Protein AF-0000000087550974 (afdb_homodimer)

Secondary structure (DSSP, 8-state):
-HHHHHTT--S-S--S--SSPPSS-HHHHHHHHHHHHHTT---HHHHHHHS-HHHHTT--HHHHHHHHHHTHHHHHHHHHHHHHHHHTT--EEEEEEEEEEEE-GGGTTT--TT-S-GGG--EEEEETTTTEEEEEEEEEEEEETTS-EEEEEEEETTS-THHHHHHHTTT--SEEEE--GGG--HHHHHHHHHHH-EEEE-PPPTTSTT--PPPHHHHHHHHHHHHHHHHHHHTS-TT-----SHHHHHHHHHHHHHHHHHHHHHHHHTTS-TT--SS---/-HHHHHTT--S-S--S--SSPPSS-HHHHHHHHHHHHHTT---HHHHHHHS-HHHHTT--HHHHHHHHHHTHHHHHHHHHHHHHHHHTT--EEEEEEEEEEEE-GGGGGG--TT-S-GGG--EEEEETTTTEEEEEEEEEEEEETTS-EEEEEEEETTS-THHHHHHHTTT--SEEEE--GGG--HHHHHHHHHHH-EEEE-PPPTTSTT--PPPHHHHHHHHHHHHHHHHHHHTS-TT-----SHHHHHHHHHHHHHHHHHHHHHHHHTTS-TT--SS---

Sequence (564 aa):
MLEVLQELELDSENFLFQIRKPRLTDFRIIVINLTSEYMSIDSEYQLFRILPAEIKSLIERSVYNRRKRKLFNHMERIRKVLAEKFNGSEKYFVVDSMPLEVCKLSRSSRSRICKETDYALPNRGYYASQKMHYYGYKLHVVCSAEGVFQSLDISSASVHDIHYLKDIKQQLENCTILGDKGYLSAEYQLDLFTSYNIKLEVPMRKNQKNYKNHPYIIRKSRKRIETLFSQLCDQFMIRRNYVKSFLGFKTRILSKIVTLTIIQTINRNANRNINNLKINITMLEVLQELELDSENFLFQIRKPRLTDFRIIVINLTSEYMSIDSEYQLFRILPAEIKSLIERSVYNRRKRKLFNHMERIRKVLAEKFNGSEKYFVVDSMPLEVCKLSRSSRSRICKETDYALPNRGYYASQKMHYYGYKLHVVCSAEGVFQSLDISSASVHDIHYLKDIKQQLENCTILGDKGYLSAEYQLDLFTSYNIKLEVPMRKNQKNYKNHPYIIRKSRKRIETLFSQLCDQFMIRRNYVKSFLGFKTRILSKIVTLTIIQTINRNANRNINNLKINIT

Radius of gyration: 26.21 Å; Cα contacts (8 Å, |Δi|>4): 838; chains: 2; bounding box: 56×76×66 Å

Solvent-accessible surface area (backbone atoms only — not comparable to full-atom values): 31761 Å² total; per-residue (Å²): 108,67,66,63,57,59,70,62,63,64,93,56,50,58,78,66,94,58,90,65,79,63,84,55,44,48,48,55,49,52,50,52,52,31,50,32,40,69,70,42,47,86,43,69,67,59,44,66,63,67,43,53,66,82,57,48,75,51,50,53,70,69,57,49,52,55,52,54,42,71,40,36,67,59,52,49,49,52,39,51,55,54,28,44,74,74,46,70,81,60,45,48,33,36,42,53,70,47,81,33,47,69,50,58,62,80,47,51,89,75,56,70,60,20,60,86,44,82,92,59,41,57,34,62,25,75,40,74,91,67,69,40,76,41,22,15,30,26,40,37,40,31,23,36,62,89,57,46,64,69,46,77,48,75,44,38,26,64,59,59,73,50,61,53,56,67,63,42,55,80,75,51,64,65,29,34,36,36,35,50,66,75,54,70,42,73,67,58,40,50,50,35,31,74,73,32,44,27,46,69,48,54,65,66,52,83,84,38,87,82,58,62,80,72,55,64,68,56,55,51,33,53,50,40,52,52,49,49,52,49,43,37,45,64,59,48,38,63,55,64,66,89,59,53,42,52,63,48,42,55,33,54,54,47,43,44,51,39,34,52,52,50,50,24,51,52,24,48,76,66,75,43,66,43,83,61,73,92,54,84,81,126,109,66,66,63,57,60,70,61,63,65,92,57,52,58,78,67,93,57,91,66,79,63,83,58,44,49,48,55,51,52,48,52,52,31,50,32,38,69,69,43,47,87,43,70,68,59,43,67,63,67,46,53,67,81,56,49,74,50,51,54,71,70,58,50,52,54,52,55,44,70,41,37,67,58,53,50,50,52,38,49,56,54,30,44,73,74,46,70,80,61,45,46,32,36,43,54,70,46,81,34,49,69,49,58,62,81,45,52,90,74,56,69,62,19,59,86,44,81,92,59,42,57,34,62,24,74,41,72,91,67,68,40,74,43,22,15,30,27,42,37,38,31,23,36,61,88,58,47,66,71,44,75,47,76,43,38,25,63,60,59,70,49,62,52,57,66,62,42,54,81,74,53,64,64,28,36,37,34,35,52,66,76,55,69,42,72,68,58,40,49,49,36,31,74,73,33,44,28,45,69,48,52,65,66,53,82,82,39,87,81,61,61,83,71,55,64,67,57,54,49,34,53,50,39,52,53,49,50,51,49,42,38,45,64,60,50,39,63,56,66,68,88,60,55,42,51,61,46,43,55,34,54,54,46,43,45,51,40,33,52,52,48,50,25,50,53,24,49,76,69,76,41,67,44,82,62,72,91,56,82,82,125

Foldseek 3Di:
DLVLVVVVVDVDQADDDDPDDALATLVNLLVLLLVCLLVLNQDLVVSLVVDDPVVNVRDPSVRSLVSLLVCLVVLVVLLQVLLCVVPVPFFEKEKDKDDAAADAPVCQVVALFAVPDPQAAAQWAADVVVGDIGIGKMKIFIATLLQATNDIDIHHRHDQNLVVLVVCLVRDANHEYEYEPSNDDPVSQVCSCVRGNYHYDYADDPPDPPHDDDDPSNVSSVVSNVLVVVCCCPSSVLNDDDHRHPSSNVSSNSSNSSSLSVQLVLCVVVVHSSNPSPDDSD/DLVLVVVVVDVDQADDDDPDDALATLVNLLVLLLVCLLVLNQDLVVSLVVDDPVVNVRDPSVVSLVSLLVCLVVLVVLLQVLLCVVPVPFFEKEKDKDDAAADAPVCQVVALFAVPDPQAAAQWAADVVVGDIGIGKMKIFIATLLQATNDIDIHHRHDQNLVVLVVCLVRDANHEYEYEPSNDDPVSQVCSCVSGNYHYDYADDPPDPPHDDDDPSNVSSVVSNVVVVVCCCPSSVLNDDDHRHPSSNVSSNSSNSSSLSVQLVLCVVVVHSSNPSPDPRD

Structure (mmCIF, N/CA/C/O backbone):
data_AF-0000000087550974-model_v1
#
loop_
_entity.id
_entity.type
_entity.pdbx_description
1 polymer 'IS982 family transposase'
#
loop_
_atom_site.group_PDB
_atom_site.id
_atom_site.type_symbol
_atom_site.label_atom_id
_atom_site.label_alt_id
_atom_site.label_comp_id
_atom_site.label_asym_id
_atom_site.label_entity_id
_atom_site.label_seq_id
_atom_site.pdbx_PDB_ins_code
_atom_site.Cartn_x
_atom_site.Cartn_y
_atom_site.Cartn_z
_atom_site.occupancy
_atom_site.B_iso_or_equiv
_atom_site.auth_seq_id
_atom_site.auth_comp_id
_atom_site.auth_asym_id
_atom_site.auth_atom_id
_atom_site.pdbx_PDB_model_num
ATOM 1 N N . MET A 1 1 ? 3.107 6.488 22.953 1 83.12 1 MET A N 1
ATOM 2 C CA . MET A 1 1 ? 1.925 7.113 22.375 1 83.12 1 MET A CA 1
ATOM 3 C C . MET A 1 1 ? 0.953 7.559 23.453 1 83.12 1 MET A C 1
ATOM 5 O O . MET A 1 1 ? 0.597 8.734 23.531 1 83.12 1 MET A O 1
ATOM 9 N N . LEU A 1 2 ? 0.663 6.68 24.328 1 81.25 2 LEU A N 1
ATOM 10 C CA . LEU A 1 2 ? -0.27 6.988 25.406 1 81.25 2 LEU A CA 1
ATOM 11 C C . LEU A 1 2 ? 0.269 8.109 26.281 1 81.25 2 LEU A C 1
ATOM 13 O O . LEU A 1 2 ? -0.474 9.016 26.656 1 81.25 2 LEU A O 1
ATOM 17 N N . GLU A 1 3 ? 1.552 8.078 26.531 1 84.19 3 GLU A N 1
ATOM 18 C CA . GLU A 1 3 ? 2.172 9.078 27.391 1 84.19 3 GLU A CA 1
ATOM 19 C C . GLU A 1 3 ? 2.088 10.477 26.781 1 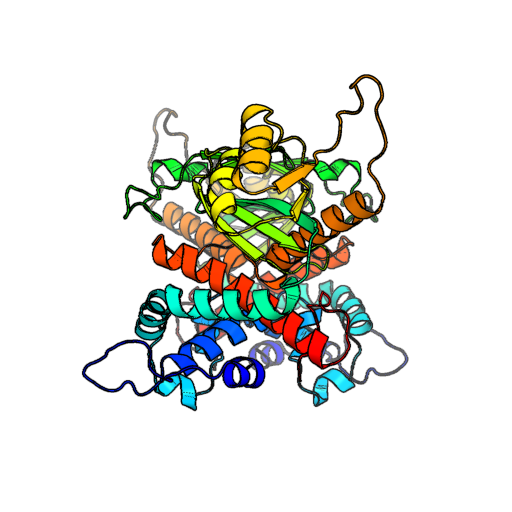84.19 3 GLU A C 1
ATOM 21 O O . GLU A 1 3 ? 1.792 11.445 27.484 1 84.19 3 GLU A O 1
ATOM 26 N N . VAL A 1 4 ? 2.266 10.562 25.547 1 86.25 4 VAL A N 1
ATOM 27 C CA . VAL A 1 4 ? 2.221 11.852 24.859 1 86.25 4 VAL A CA 1
ATOM 28 C C . VAL A 1 4 ? 0.801 12.414 24.906 1 86.25 4 VAL A C 1
ATOM 30 O O . VAL A 1 4 ? 0.607 13.609 25.156 1 86.25 4 VAL A O 1
ATOM 33 N N . LEU A 1 5 ? -0.144 11.547 24.75 1 87.25 5 LEU A N 1
ATOM 34 C CA . LEU A 1 5 ? -1.534 11.992 24.734 1 87.25 5 LEU A CA 1
ATOM 35 C C . LEU A 1 5 ? -1.997 12.375 26.141 1 87.25 5 LEU A C 1
ATOM 37 O O . LEU A 1 5 ? -2.775 13.32 26.297 1 87.25 5 LEU A O 1
ATOM 41 N N . GLN A 1 6 ? -1.492 11.656 27.078 1 86.25 6 GLN A N 1
ATOM 42 C CA . GLN A 1 6 ? -1.846 11.945 28.469 1 86.25 6 GLN A CA 1
ATOM 43 C C . GLN A 1 6 ? -1.269 13.289 28.906 1 86.25 6 GLN A C 1
ATOM 45 O O . GLN A 1 6 ? -1.867 13.992 29.719 1 86.25 6 GLN A O 1
ATOM 50 N N . GLU A 1 7 ? -0.172 13.602 28.328 1 85.06 7 GLU A N 1
ATOM 51 C CA . GLU A 1 7 ? 0.478 14.867 28.656 1 85.06 7 GLU A CA 1
ATOM 52 C C . GLU A 1 7 ? -0.329 16.062 28.141 1 85.06 7 GLU A C 1
ATOM 54 O O . GLU A 1 7 ? -0.13 17.188 28.578 1 85.06 7 GLU A O 1
ATOM 59 N N . LEU A 1 8 ? -1.233 15.789 27.234 1 85.62 8 LEU A N 1
ATOM 60 C CA . LEU A 1 8 ? -2.029 16.875 26.672 1 85.62 8 LEU A CA 1
ATOM 61 C C . LEU A 1 8 ? -3.172 17.25 27.594 1 85.62 8 LEU A C 1
ATOM 63 O O . LEU A 1 8 ? -3.869 18.25 27.359 1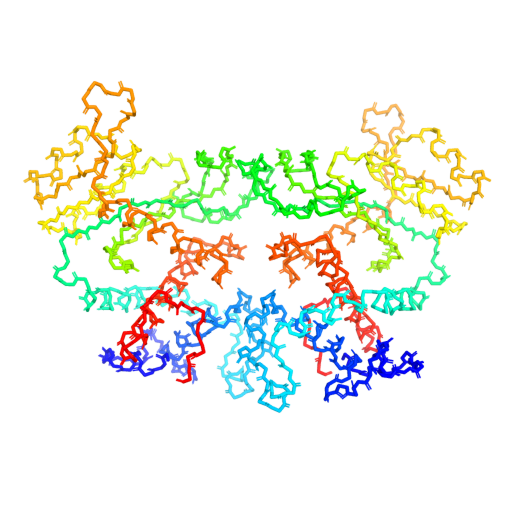 85.62 8 LEU A O 1
ATOM 67 N N . GLU A 1 9 ? -3.273 16.688 28.672 1 76.75 9 GLU A N 1
ATOM 68 C CA . GLU A 1 9 ? -4.273 16.984 29.688 1 76.75 9 GLU A CA 1
ATOM 69 C C . GLU A 1 9 ? -5.641 17.266 29.062 1 76.75 9 GLU A C 1
ATOM 71 O O . GLU A 1 9 ? -6.211 18.344 29.234 1 76.75 9 GLU A O 1
ATOM 76 N N . LEU A 1 10 ? -6.137 16.25 28.469 1 79.12 10 LEU A N 1
ATOM 77 C CA . LEU A 1 10 ? -7.457 16.391 27.875 1 79.12 10 LEU A CA 1
ATOM 78 C C . LEU A 1 10 ? -8.539 16.438 28.938 1 79.12 10 LEU A C 1
ATOM 80 O O . LEU A 1 10 ? -8.398 15.82 30 1 79.12 10 LEU A O 1
ATOM 84 N N . ASP A 1 11 ? -9.516 17.234 28.734 1 72.81 11 ASP A N 1
ATOM 85 C CA . ASP A 1 11 ? -10.539 17.5 29.75 1 72.81 11 ASP A CA 1
ATOM 86 C C . ASP A 1 11 ? -11.32 16.219 30.094 1 72.81 11 ASP A C 1
ATOM 88 O O . ASP A 1 11 ? -11.844 16.094 31.203 1 72.81 11 ASP A O 1
ATOM 92 N N . SER A 1 12 ? -11.484 15.398 29.141 1 78.75 12 SER A N 1
ATOM 93 C CA . SER A 1 12 ? -12.281 14.188 29.344 1 78.75 12 SER A CA 1
ATOM 94 C C . SER A 1 12 ? -11.75 13.039 28.5 1 78.75 12 SER A C 1
ATOM 96 O O . SER A 1 12 ? -11.047 13.258 27.516 1 78.75 12 SER A O 1
ATOM 98 N N . GLU A 1 13 ? -12.031 11.891 29.062 1 85 13 GLU A N 1
ATOM 99 C CA . GLU A 1 13 ? -11.703 10.711 28.281 1 85 13 GLU A CA 1
ATOM 100 C C . GLU A 1 13 ? -12.836 10.344 27.328 1 85 13 GLU A C 1
ATOM 102 O O . GLU A 1 13 ? -12.648 9.547 26.406 1 85 13 GLU A O 1
ATOM 107 N N . ASN A 1 14 ? -13.938 10.875 27.656 1 84.69 14 ASN A N 1
ATOM 108 C CA . ASN A 1 14 ? -15.094 10.688 26.797 1 84.69 14 ASN A CA 1
ATOM 109 C C . ASN A 1 14 ? -15.523 12 26.141 1 84.69 14 ASN A C 1
ATOM 111 O O . ASN A 1 14 ? -16 12.906 26.828 1 84.69 14 ASN A O 1
ATOM 115 N N . PHE A 1 15 ? -15.375 12.008 24.875 1 85.69 15 PHE A N 1
ATOM 116 C CA . PHE A 1 15 ? -15.57 13.258 24.156 1 85.69 15 PHE A CA 1
ATOM 117 C C . PHE A 1 15 ? -16.969 13.312 23.547 1 85.69 15 PHE A C 1
ATOM 119 O O . PHE A 1 15 ? -17.484 14.398 23.266 1 85.69 15 PHE A O 1
ATOM 126 N N . LEU A 1 16 ? -17.438 12.078 23.344 1 81.81 16 LEU A N 1
ATOM 127 C CA . LEU A 1 16 ? -18.75 12.008 22.719 1 81.81 16 LEU A CA 1
ATOM 128 C C . LEU A 1 16 ? -19.844 11.891 23.781 1 81.81 16 LEU A C 1
ATOM 130 O O . LEU A 1 16 ? -19.656 11.227 24.797 1 81.81 16 LEU A O 1
ATOM 134 N N . PHE A 1 17 ? -20.766 12.633 23.594 1 77.5 17 PHE A N 1
ATOM 135 C CA . PHE A 1 17 ? -21.875 12.539 24.531 1 77.5 17 PHE A CA 1
ATOM 136 C C . PHE A 1 17 ? -22.75 11.328 24.219 1 77.5 17 PHE A C 1
ATOM 138 O O . PHE A 1 17 ? -23.375 11.258 23.156 1 77.5 17 PHE A O 1
ATOM 145 N N . GLN A 1 18 ? -22.5 10.328 25.078 1 76.62 18 GLN A N 1
ATOM 146 C CA . GLN A 1 18 ? -23.312 9.125 24.906 1 76.62 18 GLN A CA 1
ATOM 147 C C . GLN A 1 18 ? -24.188 8.875 26.141 1 76.62 18 GLN A C 1
ATOM 149 O O . GLN A 1 18 ? -23.766 9.148 27.266 1 76.62 18 GLN A O 1
ATOM 154 N N . ILE A 1 19 ? -25.359 8.406 25.891 1 76.5 19 ILE A N 1
ATOM 155 C CA . ILE A 1 19 ? -26.281 8.094 26.984 1 76.5 19 ILE A CA 1
ATOM 156 C C . ILE A 1 19 ? -25.734 6.941 27.812 1 76.5 19 ILE A C 1
ATOM 158 O O . ILE A 1 19 ? -25.625 7.051 29.031 1 76.5 19 ILE A O 1
ATOM 162 N N . ARG A 1 20 ? -25.438 5.906 27.203 1 79.25 20 ARG A N 1
ATOM 163 C CA . ARG A 1 20 ? -24.812 4.77 27.875 1 79.25 20 ARG A CA 1
ATOM 164 C C . ARG A 1 20 ? -23.297 4.875 27.812 1 79.25 20 ARG A C 1
ATOM 166 O O . ARG A 1 20 ? -22.719 5.113 26.75 1 79.25 20 ARG A O 1
ATOM 173 N N . LYS A 1 21 ? -22.766 4.812 28.984 1 79.94 21 LYS A N 1
ATOM 174 C CA . LYS A 1 21 ? -21.312 4.879 29.031 1 79.94 21 LYS A CA 1
ATOM 175 C C . LYS A 1 21 ? -20.672 3.725 28.266 1 79.94 21 LYS A C 1
ATOM 177 O O . LYS A 1 21 ? -20.969 2.557 28.531 1 79.94 21 LYS A O 1
ATOM 182 N N . PRO A 1 22 ? -19.859 4.098 27.375 1 86.19 22 PRO A N 1
ATOM 183 C CA . PRO A 1 22 ? -19.25 3.035 26.562 1 86.19 22 PRO A CA 1
ATOM 184 C C . PRO A 1 22 ? -18.203 2.236 27.328 1 86.19 22 PRO A C 1
ATOM 186 O O . PRO A 1 22 ? -17.578 2.76 28.25 1 86.19 22 PRO A O 1
ATOM 189 N N . ARG A 1 23 ? -18.062 0.993 27.078 1 89 23 ARG A N 1
ATOM 190 C CA . ARG A 1 23 ? -17.062 0.129 27.688 1 89 23 ARG A CA 1
ATOM 191 C C . ARG A 1 23 ? -15.648 0.594 27.359 1 89 23 ARG A C 1
ATOM 193 O O . ARG A 1 23 ? -14.734 0.481 28.188 1 89 23 ARG A O 1
ATOM 200 N N . LEU A 1 24 ? -15.484 1.122 26.156 1 92.38 24 LEU A N 1
ATOM 201 C CA . LEU A 1 24 ? -14.219 1.696 25.719 1 92.38 24 LEU A CA 1
ATOM 202 C C . LEU A 1 24 ? -14.328 3.211 25.578 1 92.38 24 LEU A C 1
ATOM 204 O O . LEU A 1 24 ? -15.188 3.715 24.859 1 92.38 24 LEU A O 1
ATOM 208 N N . THR A 1 25 ? -13.484 3.926 26.234 1 92.38 25 THR A N 1
ATOM 209 C CA . THR A 1 25 ? -13.562 5.383 26.234 1 92.38 25 THR A CA 1
ATOM 210 C C . THR A 1 25 ? -13.141 5.941 24.875 1 92.38 25 THR A C 1
ATOM 212 O O . THR A 1 25 ? -12.469 5.262 24.094 1 92.38 25 THR A O 1
ATOM 215 N N . ASP A 1 26 ? -13.516 7.215 24.609 1 94.12 26 ASP A N 1
ATOM 216 C CA . ASP A 1 26 ? -13.125 7.887 23.375 1 94.12 26 ASP A CA 1
ATOM 217 C C . ASP A 1 26 ? -11.609 8.047 23.297 1 94.12 26 ASP A C 1
ATOM 219 O O . ASP A 1 26 ? -11.016 7.891 22.234 1 94.12 26 ASP A O 1
ATOM 223 N N . PHE A 1 27 ? -11.094 8.336 24.406 1 93.56 27 PHE A N 1
ATOM 224 C CA . PHE A 1 27 ? -9.648 8.484 24.5 1 93.56 27 PHE A CA 1
ATOM 225 C C . PHE A 1 27 ? -8.945 7.199 24.078 1 93.56 27 PHE A C 1
ATOM 227 O O . PHE A 1 27 ? -7.973 7.23 23.312 1 93.56 27 PHE A O 1
ATOM 234 N N . ARG A 1 28 ? -9.406 6.129 24.547 1 93 28 ARG A N 1
ATOM 235 C CA . ARG A 1 28 ? -8.82 4.836 24.219 1 93 28 ARG A CA 1
ATOM 236 C C . ARG A 1 28 ? -9 4.508 22.75 1 93 28 ARG A C 1
ATOM 238 O O . ARG A 1 28 ? -8.133 3.879 22.141 1 93 28 ARG A O 1
ATOM 245 N N . ILE A 1 29 ? -10.062 4.941 22.172 1 95.75 29 ILE A N 1
ATOM 246 C CA . ILE A 1 29 ? -10.289 4.746 20.734 1 95.75 29 ILE A CA 1
ATOM 247 C C . ILE A 1 29 ? -9.227 5.504 19.938 1 95.75 29 ILE A C 1
ATOM 249 O O . ILE A 1 29 ? -8.656 4.965 18.984 1 95.75 29 ILE A O 1
ATOM 253 N N . ILE A 1 30 ? -8.977 6.707 20.359 1 96 30 ILE A N 1
ATOM 254 C CA . ILE A 1 30 ? -7.961 7.52 19.703 1 96 30 ILE A CA 1
ATOM 255 C C . ILE A 1 30 ? -6.598 6.848 19.812 1 96 30 ILE A C 1
ATOM 257 O O . ILE A 1 30 ? -5.852 6.762 18.844 1 96 30 ILE A O 1
ATOM 261 N N . VAL A 1 31 ? -6.324 6.324 20.953 1 95 31 VAL A N 1
ATOM 262 C CA . VAL A 1 31 ? -5.039 5.676 21.203 1 95 31 VAL A CA 1
ATOM 263 C C . VAL A 1 31 ? -4.898 4.445 20.297 1 95 31 VAL A C 1
ATOM 265 O O . VAL A 1 31 ? -3.848 4.23 19.703 1 95 31 VAL A O 1
ATOM 268 N N . ILE A 1 32 ? -5.91 3.656 20.25 1 95.69 32 ILE A N 1
ATOM 269 C CA . ILE A 1 32 ? -5.895 2.459 19.422 1 95.69 32 ILE A CA 1
ATOM 270 C C . ILE A 1 32 ? -5.691 2.848 17.969 1 95.69 32 ILE A C 1
ATOM 272 O O . ILE A 1 32 ? -4.871 2.246 17.266 1 95.69 32 ILE A O 1
ATOM 276 N N . ASN A 1 33 ? -6.402 3.875 17.562 1 96.62 33 ASN A N 1
ATOM 277 C CA . ASN A 1 33 ? -6.328 4.359 16.203 1 96.62 33 ASN A CA 1
ATOM 278 C C . ASN A 1 33 ? -4.918 4.82 15.836 1 96.62 33 ASN A C 1
ATOM 280 O O . ASN A 1 33 ? -4.359 4.402 14.828 1 96.62 33 ASN A O 1
ATOM 284 N N . LEU A 1 34 ? -4.355 5.617 16.641 1 95.81 34 LEU A N 1
ATOM 285 C CA . LEU A 1 34 ? -3.045 6.191 16.359 1 95.81 34 LEU A CA 1
ATOM 286 C C . LEU A 1 34 ? -1.951 5.137 16.484 1 95.81 34 LEU A C 1
ATOM 288 O O . LEU A 1 34 ? -0.979 5.156 15.719 1 95.81 34 LEU A O 1
ATOM 292 N N . THR A 1 35 ? -2.113 4.219 17.422 1 93 35 THR A N 1
ATOM 293 C CA . THR A 1 35 ? -1.16 3.125 17.562 1 93 35 THR A CA 1
ATOM 294 C C . THR A 1 35 ? -1.186 2.227 16.328 1 93 35 THR A C 1
ATOM 296 O O . THR A 1 35 ? -0.141 1.748 15.875 1 93 35 THR A O 1
ATOM 299 N N . SER A 1 36 ? -2.365 1.951 15.852 1 93.31 36 SER A N 1
ATOM 300 C CA . SER A 1 36 ? -2.488 1.136 14.641 1 93.31 36 SER A CA 1
ATOM 301 C C . SER A 1 36 ? -1.757 1.774 13.469 1 93.31 36 SER A C 1
ATOM 303 O O . SER A 1 36 ? -1.097 1.082 12.688 1 93.31 36 SER A O 1
ATOM 305 N N . GLU A 1 37 ? -1.896 3.117 13.305 1 93.69 37 GLU A N 1
ATOM 306 C CA . GLU A 1 37 ? -1.193 3.83 12.242 1 93.69 37 GLU A CA 1
ATOM 307 C C . GLU A 1 37 ? 0.32 3.727 12.414 1 93.69 37 GLU A C 1
ATOM 309 O O . GLU A 1 37 ? 1.05 3.543 11.438 1 93.69 37 GLU A O 1
ATOM 314 N N . TYR A 1 38 ? 0.723 3.863 13.664 1 92 38 TYR A N 1
ATOM 315 C CA . TYR A 1 38 ? 2.145 3.744 13.969 1 92 38 TYR A CA 1
ATOM 316 C C . TYR A 1 38 ? 2.678 2.377 13.555 1 92 38 TYR A C 1
ATOM 318 O O . TYR A 1 38 ? 3.799 2.266 13.055 1 92 38 TYR A O 1
ATOM 326 N N . MET A 1 39 ? 1.919 1.358 13.789 1 89.31 39 MET A N 1
ATOM 327 C CA . MET A 1 39 ? 2.332 -0.014 13.508 1 89.31 39 MET A CA 1
ATOM 328 C C . MET A 1 39 ? 2.113 -0.357 12.031 1 89.31 39 MET A C 1
ATOM 330 O O . MET A 1 39 ? 2.289 -1.507 11.625 1 89.31 39 MET A O 1
ATOM 334 N N . SER A 1 40 ? 1.622 0.574 11.273 1 88.88 40 SER A N 1
ATOM 335 C CA . SER A 1 40 ? 1.379 0.407 9.844 1 88.88 40 SER A CA 1
ATOM 336 C C . SER A 1 40 ? 0.271 -0.61 9.586 1 88.88 40 SER A C 1
ATOM 338 O O . SER A 1 40 ? 0.358 -1.407 8.648 1 88.88 40 SER A O 1
ATOM 340 N N . ILE A 1 41 ? -0.648 -0.686 10.516 1 89.88 41 ILE A N 1
ATOM 341 C CA . ILE A 1 41 ? -1.846 -1.494 10.32 1 89.88 41 ILE A CA 1
ATOM 342 C C . ILE A 1 41 ? -2.932 -0.653 9.648 1 89.88 41 ILE A C 1
ATOM 344 O O . ILE A 1 41 ? -3.672 0.067 10.32 1 89.88 41 ILE A O 1
ATOM 348 N N . ASP A 1 42 ? -3.08 -0.814 8.398 1 88.38 42 ASP A N 1
ATOM 349 C CA . ASP A 1 42 ? -3.877 0.09 7.578 1 88.38 42 ASP A CA 1
ATOM 350 C C . ASP A 1 42 ? -5.32 -0.396 7.469 1 88.38 42 ASP A C 1
ATOM 352 O O . ASP A 1 42 ? -6.223 0.384 7.156 1 88.38 42 ASP A O 1
ATOM 356 N N . SER A 1 43 ? -5.547 -1.65 7.707 1 88.44 43 SER A N 1
ATOM 357 C CA . SER A 1 43 ? -6.867 -2.26 7.609 1 88.44 43 SER A CA 1
ATOM 358 C C . SER A 1 43 ? -7.48 -2.475 8.992 1 88.44 43 SER A C 1
ATOM 360 O O . SER A 1 43 ? -6.859 -3.08 9.867 1 88.44 43 SER A O 1
ATOM 362 N N . GLU A 1 44 ? -8.711 -2.002 9.117 1 90.44 44 GLU A N 1
ATOM 363 C CA . GLU A 1 44 ? -9.375 -2.219 10.406 1 90.44 44 GLU A CA 1
ATOM 364 C C . GLU A 1 44 ? -9.648 -3.699 10.641 1 90.44 44 GLU A C 1
ATOM 366 O O . GLU A 1 44 ? -9.664 -4.16 11.781 1 90.44 44 GLU A O 1
ATOM 371 N N . TYR A 1 45 ? -9.836 -4.375 9.555 1 86 45 TYR A N 1
ATOM 372 C CA . TYR A 1 45 ? -9.992 -5.82 9.695 1 86 45 TYR A CA 1
ATOM 373 C C . TYR A 1 45 ? -8.734 -6.449 10.297 1 86 45 TYR A C 1
ATOM 375 O O . TYR A 1 45 ? -8.828 -7.277 11.203 1 86 45 TYR A O 1
ATOM 383 N N . GLN A 1 46 ? -7.613 -6.086 9.773 1 85.94 46 GLN A N 1
ATOM 384 C CA . GLN A 1 46 ? -6.352 -6.594 10.297 1 85.94 46 GLN A CA 1
ATOM 385 C C . GLN A 1 46 ? -6.137 -6.148 11.742 1 85.94 46 GLN A C 1
ATOM 387 O O . GLN A 1 46 ? -5.617 -6.91 12.562 1 85.94 46 GLN A O 1
ATOM 392 N N . LEU A 1 47 ? -6.535 -4.922 12.016 1 91.31 47 LEU A N 1
ATOM 393 C CA . LEU A 1 47 ? -6.406 -4.414 13.375 1 91.31 47 LEU A CA 1
ATOM 394 C C . LEU A 1 47 ? -7.16 -5.297 14.359 1 91.31 47 LEU A C 1
ATOM 396 O O . LEU A 1 47 ? -6.613 -5.695 15.391 1 91.31 47 LEU A O 1
ATOM 400 N N . PHE A 1 48 ? -8.328 -5.656 14.039 1 91.75 48 PHE A N 1
ATOM 401 C CA . PHE A 1 48 ? -9.172 -6.398 14.969 1 91.75 48 PHE A CA 1
ATOM 402 C C . PHE A 1 48 ? -8.758 -7.863 15.023 1 91.75 48 PHE A C 1
ATOM 404 O O . PHE A 1 48 ? -9.18 -8.602 15.914 1 91.75 48 PHE A O 1
ATOM 411 N N . ARG A 1 49 ? -7.91 -8.273 14.078 1 83.62 49 ARG A N 1
ATOM 412 C CA . ARG A 1 49 ? -7.328 -9.609 14.141 1 83.62 49 ARG A CA 1
ATOM 413 C C . ARG A 1 49 ? -6.199 -9.664 15.164 1 83.62 49 ARG A C 1
ATOM 415 O O . ARG A 1 49 ? -5.969 -10.711 15.781 1 83.62 49 ARG A O 1
ATOM 422 N N . ILE A 1 50 ? -5.559 -8.586 15.297 1 84.38 50 ILE A N 1
ATOM 423 C CA . ILE A 1 50 ? -4.348 -8.641 16.109 1 84.38 50 ILE A CA 1
ATOM 424 C C . ILE A 1 50 ? -4.617 -8.023 17.484 1 84.38 50 ILE A C 1
ATOM 426 O O . ILE A 1 50 ? -3.811 -8.164 18.406 1 84.38 50 ILE A O 1
ATOM 430 N N . LEU A 1 51 ? -5.734 -7.328 17.609 1 90.88 51 LEU A N 1
ATOM 431 C CA . LEU A 1 51 ? -6.066 -6.707 18.875 1 90.88 51 LEU A CA 1
ATOM 432 C C . LEU A 1 51 ? -6.117 -7.754 19.984 1 90.88 51 LEU A C 1
ATOM 434 O O . LEU A 1 51 ? -6.656 -8.844 19.797 1 90.88 51 LEU A O 1
ATOM 438 N N . PRO A 1 52 ? -5.551 -7.371 21.125 1 90.06 52 PRO A N 1
ATOM 439 C CA . PRO A 1 52 ? -5.723 -8.266 22.281 1 90.06 52 PRO A CA 1
ATOM 440 C C . PRO A 1 52 ? -7.191 -8.523 22.609 1 90.06 52 PRO A C 1
ATOM 442 O O . PRO A 1 52 ? -8.031 -7.645 22.438 1 90.06 52 PRO A O 1
ATOM 445 N N . ALA A 1 53 ? -7.379 -9.672 23.156 1 91.12 53 ALA A N 1
ATOM 446 C CA . ALA A 1 53 ? -8.742 -10.102 23.469 1 91.12 53 ALA A CA 1
ATOM 447 C C . ALA A 1 53 ? -9.422 -9.133 24.438 1 91.12 53 ALA A C 1
ATOM 449 O O . ALA A 1 53 ? -10.625 -8.891 24.328 1 91.12 53 ALA A O 1
ATOM 450 N N . GLU A 1 54 ? -8.648 -8.57 25.312 1 92.56 54 GLU A N 1
ATOM 451 C CA . GLU A 1 54 ? -9.172 -7.66 26.328 1 92.56 54 GLU A CA 1
ATOM 452 C C . GLU A 1 54 ? -9.75 -6.395 25.703 1 92.56 54 GLU A C 1
ATOM 454 O O . GLU A 1 54 ? -10.664 -5.785 26.25 1 92.56 54 GLU A O 1
ATOM 459 N N . ILE A 1 55 ? -9.25 -6.027 24.594 1 93.06 55 ILE A N 1
ATOM 460 C CA . ILE A 1 55 ? -9.727 -4.832 23.906 1 93.06 55 ILE A CA 1
ATOM 461 C C . ILE A 1 55 ? -10.812 -5.207 22.906 1 93.06 55 ILE A C 1
ATOM 463 O O . ILE A 1 55 ? -11.836 -4.527 22.812 1 93.06 55 ILE A O 1
ATOM 467 N N . LYS A 1 56 ? -10.578 -6.301 22.266 1 91.19 56 LYS A N 1
ATOM 468 C CA . LYS A 1 56 ? -11.484 -6.773 21.219 1 91.19 56 LYS A CA 1
ATOM 469 C C . LYS A 1 56 ? -12.875 -7.035 21.781 1 91.19 56 LYS A C 1
ATOM 471 O O . LYS A 1 56 ? -13.883 -6.82 21.109 1 91.19 56 LYS A O 1
ATOM 476 N N . SER A 1 57 ? -12.883 -7.449 23 1 93.31 57 SER A N 1
ATOM 477 C CA . SER A 1 57 ? -14.156 -7.801 23.625 1 93.31 57 SER A CA 1
ATOM 478 C C . SER A 1 57 ? -14.938 -6.555 24.031 1 93.31 57 SER A C 1
ATOM 480 O O . SER A 1 57 ? -16.125 -6.637 24.328 1 93.31 57 SER A O 1
ATOM 482 N N . LEU A 1 58 ? -14.344 -5.422 23.984 1 94.06 58 LEU A N 1
ATOM 483 C CA . LEU A 1 58 ? -14.961 -4.207 24.5 1 94.06 58 LEU A CA 1
ATOM 484 C C . LEU A 1 58 ? -15.695 -3.457 23.406 1 94.06 58 LEU A C 1
ATOM 486 O O . LEU A 1 58 ? -16.531 -2.588 23.688 1 94.06 58 LEU A O 1
ATOM 490 N N . ILE A 1 59 ? -15.344 -3.799 22.141 1 94.75 59 ILE A N 1
ATOM 491 C CA . ILE A 1 59 ? -15.961 -3.012 21.078 1 94.75 59 ILE A CA 1
ATOM 492 C C . ILE A 1 59 ? -15.938 -3.799 19.766 1 94.75 59 ILE A C 1
ATOM 494 O O . ILE A 1 59 ? -14.938 -4.441 19.438 1 94.75 59 ILE A O 1
ATOM 498 N N . GLU A 1 60 ? -17.031 -3.668 19.062 1 94.69 60 GLU A N 1
ATOM 499 C CA . GLU A 1 60 ? -17.094 -4.27 17.734 1 94.69 60 GLU A CA 1
ATOM 500 C C . GLU A 1 60 ? -16.469 -3.354 16.688 1 94.69 60 GLU A C 1
ATOM 502 O O . GLU A 1 60 ? -16.516 -2.129 16.828 1 94.69 60 GLU A O 1
ATOM 507 N N . ARG A 1 61 ? -15.992 -3.953 15.633 1 93.88 61 ARG A N 1
ATOM 508 C CA . ARG A 1 61 ? -15.273 -3.217 14.594 1 93.88 61 ARG A CA 1
ATOM 509 C C . ARG A 1 61 ? -16.141 -2.111 14.008 1 93.88 61 ARG A C 1
ATOM 511 O O . ARG A 1 61 ? -15.68 -0.985 13.812 1 93.88 61 ARG A O 1
ATOM 518 N N . SER A 1 62 ? -17.406 -2.396 13.766 1 94.69 62 SER A N 1
ATOM 519 C CA . SER A 1 62 ? -18.297 -1.414 13.148 1 94.69 62 SER A CA 1
ATOM 520 C C . SER A 1 62 ? -18.516 -0.22 14.062 1 94.69 62 SER A C 1
ATOM 522 O O . SER A 1 62 ? -18.547 0.925 13.609 1 94.69 62 SER A O 1
ATOM 524 N N . VAL A 1 63 ? -18.672 -0.464 15.305 1 94.69 63 VAL A N 1
ATOM 525 C CA . VAL A 1 63 ? -18.859 0.604 16.281 1 94.69 63 VAL A CA 1
ATOM 526 C C . VAL A 1 63 ? -17.562 1.412 16.422 1 94.69 63 VAL A C 1
ATOM 528 O O . VAL A 1 63 ? -17.609 2.643 16.5 1 94.69 63 VAL A O 1
ATOM 531 N N . TYR A 1 64 ? -16.453 0.681 16.5 1 96.5 64 TYR A N 1
ATOM 532 C CA . TYR A 1 64 ? -15.156 1.332 16.531 1 96.5 64 TYR A CA 1
ATOM 533 C C . TYR A 1 64 ? -15.016 2.33 15.391 1 96.5 64 TYR A C 1
ATOM 535 O O . TYR A 1 64 ? -14.609 3.477 15.602 1 96.5 64 TYR A O 1
ATOM 543 N N . ASN A 1 65 ? -15.383 1.919 14.227 1 95.44 65 ASN A N 1
ATOM 544 C CA . ASN A 1 65 ? -15.258 2.756 13.039 1 95.44 65 ASN A CA 1
ATOM 545 C C . ASN A 1 65 ? -16.156 3.994 13.125 1 95.44 65 ASN A C 1
ATOM 547 O O . ASN A 1 65 ? -15.703 5.105 12.836 1 95.44 65 ASN A O 1
ATOM 551 N N . ARG A 1 66 ? -17.297 3.84 13.531 1 94.5 66 ARG A N 1
ATOM 552 C CA . ARG A 1 66 ? -18.25 4.945 13.633 1 94.5 66 ARG A CA 1
ATOM 553 C C . ARG A 1 66 ? -17.781 5.965 14.664 1 94.5 66 ARG A C 1
ATOM 555 O O . ARG A 1 66 ? -17.844 7.176 14.43 1 94.5 66 ARG A O 1
ATOM 562 N N . ARG A 1 67 ? -17.422 5.477 15.781 1 95.19 67 ARG A N 1
ATOM 563 C CA . ARG A 1 67 ? -16.969 6.379 16.844 1 95.19 67 ARG A CA 1
ATOM 564 C C . ARG A 1 67 ? -15.68 7.094 16.453 1 95.19 67 ARG A C 1
ATOM 566 O O . ARG A 1 67 ? -15.516 8.281 16.719 1 95.19 67 ARG A O 1
ATOM 573 N N . LYS A 1 68 ? -14.789 6.363 15.844 1 96.44 68 LYS A N 1
ATOM 574 C CA . LYS A 1 68 ? -13.531 6.941 15.375 1 96.44 68 LYS A CA 1
ATOM 575 C C . LYS A 1 68 ? -13.781 8.148 14.477 1 96.44 68 LYS A C 1
ATOM 577 O O . LYS A 1 68 ? -13.141 9.188 14.633 1 96.44 68 LYS A O 1
ATOM 582 N N . ARG A 1 69 ? -14.711 8.055 13.594 1 96 69 ARG A N 1
ATOM 583 C CA . ARG A 1 69 ? -15.023 9.133 12.656 1 96 69 ARG A CA 1
ATOM 584 C C . ARG A 1 69 ? -15.586 10.344 13.391 1 96 69 ARG A C 1
ATOM 586 O O . ARG A 1 69 ? -15.273 11.484 13.039 1 96 69 ARG A O 1
ATOM 593 N N . LYS A 1 70 ? -16.281 10.109 14.391 1 95.31 70 LYS A N 1
ATOM 594 C CA . LYS A 1 70 ? -16.906 11.188 15.164 1 95.31 70 LYS A CA 1
ATOM 595 C C . LYS A 1 70 ? -15.859 11.93 15.992 1 95.31 70 LYS A C 1
ATOM 597 O O . LYS A 1 70 ? -16.109 13.039 16.469 1 95.31 70 LYS A O 1
ATOM 602 N N . LEU A 1 71 ? -14.789 11.32 16.172 1 96.31 71 LEU A N 1
ATOM 603 C CA . LEU A 1 71 ? -13.758 11.906 17.016 1 96.31 71 LEU A CA 1
ATOM 604 C C . LEU A 1 71 ? -12.812 12.781 16.203 1 96.31 71 LEU A C 1
ATOM 606 O O . LEU A 1 71 ? -11.773 13.219 16.703 1 96.31 71 LEU A O 1
ATOM 610 N N . PHE A 1 72 ? -13.148 13.117 15.008 1 97.19 72 PHE A N 1
ATOM 611 C CA . PHE A 1 72 ? -12.32 13.883 14.094 1 97.19 72 PHE A CA 1
ATOM 612 C C . PHE A 1 72 ? -11.867 15.195 14.727 1 97.19 72 PHE A C 1
ATOM 614 O O . PHE A 1 72 ? -10.672 15.492 14.758 1 97.19 72 PHE A O 1
ATOM 621 N N . ASN A 1 73 ? -12.797 15.914 15.25 1 95.44 73 ASN A N 1
ATOM 622 C CA . ASN A 1 73 ? -12.484 17.234 15.781 1 95.44 73 ASN A CA 1
ATOM 623 C C . ASN A 1 73 ? -11.531 17.156 16.969 1 95.44 73 ASN A C 1
ATOM 625 O O . ASN A 1 73 ? -10.68 18.016 17.156 1 95.44 73 ASN A O 1
ATOM 629 N N . HIS A 1 74 ? -11.719 16.172 17.734 1 94.19 74 HIS A N 1
ATOM 630 C CA . HIS A 1 74 ? -10.828 15.992 18.875 1 94.19 74 HIS A CA 1
ATOM 631 C C . HIS A 1 74 ? -9.414 15.641 18.422 1 94.19 74 HIS A C 1
ATOM 633 O O . HIS A 1 74 ? -8.438 16.141 18.984 1 94.19 74 HIS A O 1
ATOM 639 N N . MET A 1 75 ? -9.305 14.812 17.453 1 95.75 75 MET A N 1
ATOM 640 C CA . MET A 1 75 ? -7.996 14.469 16.891 1 95.75 75 MET A CA 1
ATOM 641 C C . MET A 1 75 ? -7.332 15.695 16.281 1 95.75 75 MET A C 1
ATOM 643 O O . MET A 1 75 ? -6.121 15.883 16.422 1 95.75 75 MET A O 1
ATOM 647 N N . GLU A 1 76 ? -8.141 16.484 15.625 1 95.94 76 GLU A N 1
ATOM 648 C CA . GLU A 1 76 ? -7.621 17.719 15.055 1 95.94 76 GLU A CA 1
ATOM 649 C C . GLU A 1 76 ? -7.094 18.656 16.141 1 95.94 76 GLU A C 1
ATOM 651 O O . GLU A 1 76 ? -6.059 19.297 15.953 1 95.94 76 GLU A O 1
ATOM 656 N N . ARG A 1 77 ? -7.738 18.719 17.203 1 93.75 77 ARG A N 1
ATOM 657 C CA . ARG A 1 77 ? -7.285 19.531 18.328 1 93.75 77 ARG A CA 1
ATOM 658 C C . ARG A 1 77 ? -5.949 19.031 18.875 1 93.75 77 ARG A C 1
ATOM 660 O O . ARG A 1 77 ? -5.062 19.828 19.188 1 93.75 77 ARG A O 1
ATOM 667 N N . ILE A 1 78 ? -5.883 17.734 18.984 1 94.25 78 ILE A N 1
ATOM 668 C CA . ILE A 1 78 ? -4.637 17.125 19.438 1 94.25 78 ILE A CA 1
ATOM 669 C C . ILE A 1 78 ? -3.5 17.531 18.5 1 94.25 78 ILE A C 1
ATOM 671 O O . ILE A 1 78 ? -2.432 17.953 18.953 1 94.25 78 ILE A O 1
ATOM 675 N N . ARG A 1 79 ? -3.75 17.453 17.25 1 95.12 79 ARG A N 1
ATOM 676 C CA . ARG A 1 79 ? -2.744 17.812 16.25 1 95.12 79 ARG A CA 1
ATOM 677 C C . ARG A 1 79 ? -2.303 19.266 16.438 1 95.12 79 ARG A C 1
ATOM 679 O O . ARG A 1 79 ? -1.106 19.562 16.422 1 95.12 79 ARG A O 1
ATOM 686 N N . LYS A 1 80 ? -3.238 20.109 16.547 1 93.81 80 LYS A N 1
ATOM 687 C CA . LYS A 1 80 ? -2.965 21.547 16.656 1 93.81 80 LYS A CA 1
ATOM 688 C C . LYS A 1 80 ? -2.125 21.844 17.906 1 93.81 80 LYS A C 1
ATOM 690 O O . LYS A 1 80 ? -1.188 22.641 17.844 1 93.81 80 LYS A O 1
ATOM 695 N N . VAL A 1 81 ? -2.438 21.234 18.984 1 93.94 81 VAL A N 1
ATOM 696 C CA . VAL A 1 81 ? -1.706 21.453 20.234 1 93.94 81 VAL A CA 1
ATOM 697 C C . VAL A 1 81 ? -0.262 20.984 20.078 1 93.94 81 VAL A C 1
ATOM 699 O O . VAL A 1 81 ? 0.673 21.688 20.469 1 93.94 81 VAL A O 1
ATOM 702 N N . LEU A 1 82 ? -0.103 19.859 19.484 1 94.88 82 LEU A N 1
ATOM 703 C CA . LEU A 1 82 ? 1.238 19.328 19.281 1 94.88 82 LEU A CA 1
ATOM 704 C C . LEU A 1 82 ? 2.035 20.219 18.328 1 94.88 82 LEU A C 1
ATOM 706 O O . LEU A 1 82 ? 3.209 20.5 18.578 1 94.88 82 LEU A O 1
ATOM 710 N N . ALA A 1 83 ? 1.404 20.609 17.266 1 94.44 83 ALA A N 1
ATOM 711 C CA . ALA A 1 83 ? 2.061 21.484 16.281 1 94.44 83 ALA A CA 1
ATOM 712 C C . ALA A 1 83 ? 2.516 22.781 16.922 1 94.44 83 ALA A C 1
ATOM 714 O O . ALA A 1 83 ? 3.598 23.297 16.625 1 94.44 83 ALA A O 1
ATOM 715 N N . GLU A 1 84 ? 1.704 23.297 17.766 1 92.44 84 GLU A N 1
ATOM 716 C CA . GLU A 1 84 ? 2.027 24.547 18.438 1 92.44 84 GLU A CA 1
ATOM 717 C C . GLU A 1 84 ? 3.26 24.391 19.328 1 92.44 84 GLU A C 1
ATOM 719 O O . GLU A 1 84 ? 4.082 25.312 19.422 1 92.44 84 GLU A O 1
ATOM 724 N N . LYS A 1 85 ? 3.375 23.328 19.953 1 92.12 85 LYS A N 1
ATOM 725 C CA . LYS A 1 85 ? 4.539 23.062 20.781 1 92.12 85 LYS A CA 1
ATOM 726 C C . LYS A 1 85 ? 5.824 23.047 19.969 1 92.12 85 LYS A C 1
ATOM 728 O O . LYS A 1 85 ? 6.887 23.438 20.453 1 92.12 85 LYS A O 1
ATOM 733 N N . PHE A 1 86 ? 5.758 22.609 18.75 1 93.62 86 PHE A N 1
ATOM 734 C CA . PHE A 1 86 ? 6.914 22.516 17.859 1 93.62 86 PHE A CA 1
ATOM 735 C C . PHE A 1 86 ? 7.195 23.859 17.188 1 93.62 86 PHE A C 1
ATOM 737 O O . PHE A 1 86 ? 8.344 24.297 17.125 1 93.62 86 PHE A O 1
ATOM 744 N N . ASN A 1 87 ? 6.102 24.516 16.688 1 91.5 87 ASN A N 1
ATOM 745 C CA . ASN A 1 87 ? 6.234 25.547 15.68 1 91.5 87 ASN A CA 1
ATOM 746 C C . ASN A 1 87 ? 5.949 26.938 16.266 1 91.5 87 ASN A C 1
ATOM 748 O O . ASN A 1 87 ? 5.918 27.922 15.531 1 91.5 87 ASN A O 1
ATOM 752 N N . GLY A 1 88 ? 5.734 27.078 17.484 1 86.06 88 GLY A N 1
ATOM 753 C CA . GLY A 1 88 ? 5.32 28.328 18.094 1 86.06 88 GLY A CA 1
ATOM 754 C C . GLY A 1 88 ? 6.23 29.5 17.734 1 86.06 88 GLY A C 1
ATOM 755 O O . GLY A 1 88 ? 5.77 30.625 17.594 1 86.06 88 GLY A O 1
ATOM 756 N N . SER A 1 89 ? 7.469 29.25 17.484 1 85.75 89 SER A N 1
ATOM 757 C CA . SER A 1 89 ? 8.406 30.328 17.234 1 85.75 89 SER A CA 1
ATOM 758 C C . SER A 1 89 ? 8.953 30.266 15.805 1 85.75 89 SER A C 1
ATOM 760 O O . SER A 1 89 ? 9.852 31.031 15.453 1 85.75 89 SER A O 1
ATOM 762 N N . GLU A 1 90 ? 8.414 29.469 15.078 1 88.88 90 GLU A N 1
ATOM 763 C CA . GLU A 1 90 ? 8.938 29.281 13.734 1 88.88 90 GLU A CA 1
ATOM 764 C C . GLU A 1 90 ? 8.5 30.406 12.805 1 88.88 90 GLU A C 1
ATOM 766 O O . GLU A 1 90 ? 7.359 30.875 12.875 1 88.88 90 GLU A O 1
ATOM 771 N N . LYS A 1 91 ? 9.422 30.812 11.93 1 88.75 91 LYS A N 1
ATOM 772 C CA . LYS A 1 91 ? 9.125 31.906 11.023 1 88.75 91 LYS A CA 1
ATOM 773 C C . LYS A 1 91 ? 9.117 31.438 9.57 1 88.75 91 LYS A C 1
ATOM 775 O O . LYS A 1 91 ? 8.672 32.156 8.68 1 88.75 91 LYS A O 1
ATOM 780 N N . TYR A 1 92 ? 9.609 30.297 9.391 1 89.88 92 TYR A N 1
ATOM 781 C CA . TYR A 1 92 ? 9.688 29.781 8.031 1 89.88 92 TYR A CA 1
ATOM 782 C C . TYR A 1 92 ? 8.844 28.516 7.883 1 89.88 92 TYR A C 1
ATOM 784 O O . TYR A 1 92 ? 8.922 27.609 8.719 1 89.88 92 TYR A O 1
ATOM 792 N N . PHE A 1 93 ? 8.031 28.516 6.883 1 92.69 93 PHE A N 1
ATOM 793 C CA . PHE A 1 93 ? 7.184 27.359 6.578 1 92.69 93 PHE A CA 1
ATOM 794 C C . PHE A 1 93 ? 7.266 27 5.102 1 92.69 93 PHE A C 1
ATOM 796 O O . PHE A 1 93 ? 7.738 27.812 4.289 1 92.69 93 PHE A O 1
ATOM 803 N N . VAL A 1 94 ? 6.941 25.812 4.797 1 93.75 94 VAL A N 1
ATOM 804 C CA . VAL A 1 94 ? 6.879 25.328 3.426 1 93.75 94 VAL A CA 1
ATOM 805 C C . VAL A 1 94 ? 5.461 24.859 3.105 1 93.75 94 VAL A C 1
ATOM 807 O O . VAL A 1 94 ? 4.805 24.234 3.941 1 93.75 94 VAL A O 1
ATOM 810 N N . VAL A 1 95 ? 5.004 25.25 1.932 1 92.62 95 VAL A N 1
ATOM 811 C CA . VAL A 1 95 ? 3.678 24.812 1.498 1 92.62 95 VAL A CA 1
ATOM 812 C C . VAL A 1 95 ? 3.807 23.859 0.319 1 92.62 95 VAL A C 1
ATOM 814 O O . VAL A 1 95 ? 4.68 24.016 -0.535 1 92.62 95 VAL A O 1
ATOM 817 N N . ASP A 1 96 ? 3.109 22.844 0.304 1 93.75 96 ASP A N 1
ATOM 818 C CA . ASP A 1 96 ? 3.049 21.859 -0.775 1 93.75 96 ASP A CA 1
ATOM 819 C C . ASP A 1 96 ? 1.741 21.078 -0.731 1 93.75 96 ASP A C 1
ATOM 821 O O . ASP A 1 96 ? 0.922 21.281 0.169 1 93.75 96 ASP A O 1
ATOM 825 N N . SER A 1 97 ? 1.486 20.344 -1.76 1 94.81 97 SER A N 1
ATOM 826 C CA . SER A 1 97 ? 0.278 19.531 -1.822 1 94.81 97 SER A CA 1
ATOM 827 C C . SER A 1 97 ? 0.573 18.141 -2.385 1 94.81 97 SER A C 1
ATOM 829 O O . SER A 1 97 ? 1.633 17.922 -2.977 1 94.81 97 SER A O 1
ATOM 831 N N . MET A 1 98 ? -0.263 17.203 -2.08 1 95.25 98 MET A N 1
ATOM 832 C CA . MET A 1 98 ? -0.127 15.867 -2.637 1 95.25 98 MET A CA 1
ATOM 833 C C . MET A 1 98 ? -1.483 15.312 -3.059 1 95.25 98 MET A C 1
ATOM 835 O O . MET A 1 98 ? -2.492 15.555 -2.393 1 95.25 98 MET A O 1
ATOM 839 N N . PRO A 1 99 ? -1.535 14.57 -4.176 1 95.31 99 PRO A N 1
ATOM 840 C CA . PRO A 1 99 ? -2.789 13.969 -4.637 1 95.31 99 PRO A CA 1
ATOM 841 C C . PRO A 1 99 ? -3.227 12.781 -3.773 1 95.31 99 PRO A C 1
ATOM 843 O O . PRO A 1 99 ? -2.387 12.008 -3.314 1 95.31 99 PRO A O 1
ATOM 846 N N . LEU A 1 100 ? -4.457 12.656 -3.498 1 96.88 100 LEU A N 1
ATOM 847 C CA . LEU A 1 100 ? -5.078 11.516 -2.826 1 96.88 100 LEU A CA 1
ATOM 848 C C . LEU A 1 100 ? -6.195 10.922 -3.678 1 96.88 100 LEU A C 1
ATOM 850 O O . LEU A 1 100 ? -7.289 11.484 -3.752 1 96.88 100 LEU A O 1
ATOM 854 N N . GLU A 1 101 ? -5.961 9.805 -4.207 1 94.62 101 GLU A N 1
ATOM 855 C CA . GLU A 1 101 ? -6.902 9.125 -5.098 1 94.62 101 GLU A CA 1
ATOM 856 C C . GLU A 1 101 ? -7.965 8.375 -4.305 1 94.62 101 GLU A C 1
ATOM 858 O O . GLU A 1 101 ? -7.656 7.73 -3.297 1 94.62 101 GLU A O 1
ATOM 863 N N . VAL A 1 102 ? -9.242 8.5 -4.75 1 94.12 102 VAL A N 1
ATOM 864 C CA . VAL A 1 102 ? -10.312 7.781 -4.062 1 94.12 102 VAL A CA 1
ATOM 865 C C . VAL A 1 102 ? -10.695 6.539 -4.867 1 94.12 102 VAL A C 1
ATOM 867 O O . VAL A 1 102 ? -11.242 5.582 -4.316 1 94.12 102 VAL A O 1
ATOM 870 N N . CYS A 1 103 ? -10.492 6.551 -6.129 1 90.81 103 CYS A N 1
ATOM 871 C CA . CYS A 1 103 ? -10.68 5.395 -7 1 90.81 103 CYS A CA 1
ATOM 872 C C . CYS A 1 103 ? -9.945 5.582 -8.32 1 90.81 103 CYS A C 1
ATOM 874 O O . CYS A 1 103 ? -9.469 6.68 -8.625 1 90.81 103 CYS A O 1
ATOM 876 N N . LYS A 1 104 ? -9.789 4.484 -9.023 1 87.19 104 LYS A N 1
ATOM 877 C CA . LYS A 1 104 ? -9.133 4.559 -10.328 1 87.19 104 LYS A CA 1
ATOM 878 C C . LYS A 1 104 ? -9.938 5.398 -11.312 1 87.19 104 LYS A C 1
ATOM 880 O O . LYS A 1 104 ? -11.172 5.406 -11.258 1 87.19 104 LYS A O 1
ATOM 885 N N . LEU A 1 105 ? -9.242 6.012 -12.203 1 86.94 105 LEU A N 1
ATOM 886 C CA . LEU A 1 105 ? -9.859 6.906 -13.172 1 86.94 105 LEU A CA 1
ATOM 887 C C . LEU A 1 105 ? -10.906 6.172 -14.008 1 86.94 105 LEU A C 1
ATOM 889 O O . LEU A 1 105 ? -11.953 6.73 -14.328 1 86.94 105 LEU A O 1
ATOM 893 N N . SER A 1 106 ? -10.688 4.945 -14.375 1 83.88 106 SER A N 1
ATOM 894 C CA . SER A 1 106 ? -11.578 4.152 -15.211 1 83.88 106 SER A CA 1
ATOM 895 C C . SER A 1 106 ? -12.906 3.895 -14.508 1 83.88 106 SER A C 1
ATOM 897 O O . SER A 1 106 ? -13.922 3.639 -15.156 1 83.88 106 SER A O 1
ATOM 899 N N . ARG A 1 107 ? -12.922 4.105 -13.242 1 85.44 107 ARG A N 1
ATOM 900 C CA . ARG A 1 107 ? -14.125 3.822 -12.461 1 85.44 107 ARG A CA 1
ATOM 901 C C . ARG A 1 107 ? -14.766 5.109 -11.961 1 85.44 107 ARG A C 1
ATOM 903 O O . ARG A 1 107 ? -15.789 5.074 -11.281 1 85.44 107 ARG A O 1
ATOM 910 N N . SER A 1 108 ? -14.203 6.203 -12.258 1 89.25 108 SER A N 1
ATOM 911 C CA . SER A 1 108 ? -14.602 7.48 -11.672 1 89.25 108 SER A CA 1
ATOM 912 C C . SER A 1 108 ? -16.047 7.828 -12.023 1 89.25 108 SER A C 1
ATOM 914 O O . SER A 1 108 ? -16.766 8.406 -11.203 1 89.25 108 SER A O 1
ATOM 916 N N . SER A 1 109 ? -16.484 7.465 -13.148 1 88.88 109 SER A N 1
ATOM 917 C CA . SER A 1 109 ? -17.812 7.844 -13.602 1 88.88 109 SER A CA 1
ATOM 918 C C . SER A 1 109 ? -18.891 7.102 -12.82 1 88.88 109 SER A C 1
ATOM 920 O O . SER A 1 109 ? -20.016 7.598 -12.68 1 88.88 109 SER A O 1
ATOM 922 N N . ARG A 1 110 ? -18.531 5.984 -12.281 1 90.56 110 ARG A N 1
ATOM 923 C CA . ARG A 1 110 ? -19.531 5.168 -11.602 1 90.56 110 ARG A CA 1
ATOM 924 C C . ARG A 1 110 ? -19.312 5.184 -10.094 1 90.56 110 ARG A C 1
ATOM 926 O O . ARG A 1 110 ? -20.078 4.594 -9.336 1 90.56 110 ARG A O 1
ATOM 933 N N . SER A 1 111 ? -18.297 5.867 -9.711 1 91.56 111 SER A N 1
ATOM 934 C CA . SER A 1 111 ? -17.938 5.832 -8.297 1 91.56 111 SER A CA 1
ATOM 935 C C . SER A 1 111 ? -18.953 6.594 -7.445 1 91.56 111 SER A C 1
ATOM 937 O O . SER A 1 111 ? -19.391 7.676 -7.828 1 91.56 111 SER A O 1
ATOM 939 N N . ARG A 1 112 ? -19.328 6.008 -6.312 1 91.69 112 ARG A N 1
ATOM 940 C CA . ARG A 1 112 ? -20.219 6.66 -5.355 1 91.69 112 ARG A CA 1
ATOM 941 C C . ARG A 1 112 ? -19.453 7.066 -4.094 1 91.69 112 ARG A C 1
ATOM 943 O O . ARG A 1 112 ? -20.062 7.539 -3.131 1 91.69 112 ARG A O 1
ATOM 950 N N . ILE A 1 113 ? -18.156 6.879 -4.133 1 91.69 113 ILE A N 1
ATOM 951 C CA . ILE A 1 113 ? -17.312 7.133 -2.967 1 91.69 113 ILE A CA 1
ATOM 952 C C . ILE A 1 113 ? -17.266 8.633 -2.688 1 91.69 113 ILE A C 1
ATOM 954 O O . ILE A 1 113 ? -16.984 9.43 -3.588 1 91.69 113 ILE A O 1
ATOM 958 N N . CYS A 1 114 ? -17.531 9.102 -1.392 1 93.06 114 CYS A N 1
ATOM 959 C CA . CYS A 1 114 ? -17.438 10.477 -0.903 1 93.06 114 CYS A CA 1
ATOM 960 C C . CYS A 1 114 ? -18.375 11.398 -1.661 1 93.06 114 CYS A C 1
ATOM 962 O O . CYS A 1 114 ? -18.047 12.547 -1.944 1 93.06 114 CYS A O 1
ATOM 964 N N . LYS A 1 115 ? -19.438 10.961 -2.064 1 91.25 115 LYS A N 1
ATOM 965 C CA . LYS A 1 115 ? -20.359 11.797 -2.82 1 91.25 115 LYS A CA 1
ATOM 966 C C . LYS A 1 115 ? -21.594 12.133 -1.985 1 91.25 115 LYS A C 1
ATOM 968 O O . LYS A 1 115 ? -22.609 12.602 -2.52 1 91.25 115 LYS A O 1
ATOM 973 N N . GLU A 1 116 ? -21.469 11.844 -0.736 1 88.44 116 GLU A N 1
ATOM 974 C CA . GLU A 1 116 ? -22.609 12.07 0.136 1 88.44 116 GLU A CA 1
ATOM 975 C C . GLU A 1 116 ? -22.781 13.555 0.449 1 88.44 116 GLU A C 1
ATOM 977 O O . GLU A 1 116 ? -23.859 13.984 0.855 1 88.44 116 GLU A O 1
ATOM 982 N N . THR A 1 117 ? -21.672 14.289 0.382 1 83.44 117 THR A N 1
ATOM 983 C CA . THR A 1 117 ? -21.703 15.719 0.672 1 83.44 117 THR A CA 1
ATOM 984 C C . THR A 1 117 ? -21.375 16.531 -0.572 1 83.44 117 THR A C 1
ATOM 986 O O . THR A 1 117 ? -20.281 16.391 -1.138 1 83.44 117 THR A O 1
ATOM 989 N N . ASP A 1 118 ? -22.078 17.438 -0.847 1 83.38 118 ASP A N 1
ATOM 990 C CA . ASP A 1 118 ? -21.953 18.203 -2.084 1 83.38 118 ASP A CA 1
ATOM 991 C C . ASP A 1 118 ? -20.75 19.141 -2.035 1 83.38 118 ASP A C 1
ATOM 993 O O . ASP A 1 118 ? -20.125 19.406 -3.064 1 83.38 118 ASP A O 1
ATOM 997 N N . TYR A 1 119 ? -20.406 19.625 -0.892 1 83.88 119 TYR A N 1
ATOM 998 C CA . TYR A 1 119 ? -19.359 20.641 -0.791 1 83.88 119 TYR A CA 1
ATOM 999 C C . TYR A 1 119 ? -17.969 19.984 -0.891 1 83.88 119 TYR A C 1
ATOM 1001 O O . TYR A 1 119 ? -16.969 20.688 -1.033 1 83.88 119 TYR A O 1
ATOM 1009 N N . ALA A 1 120 ? -17.953 18.719 -0.901 1 88.25 120 ALA A N 1
ATOM 1010 C CA . ALA A 1 120 ? -16.672 18.031 -0.886 1 88.25 120 ALA A CA 1
ATOM 1011 C C . ALA A 1 120 ? -16.656 16.859 -1.866 1 88.25 120 ALA A C 1
ATOM 1013 O O . ALA A 1 120 ? -16.266 15.742 -1.513 1 88.25 120 ALA A O 1
ATOM 1014 N N . LEU A 1 121 ? -16.984 17.109 -3.064 1 93.44 12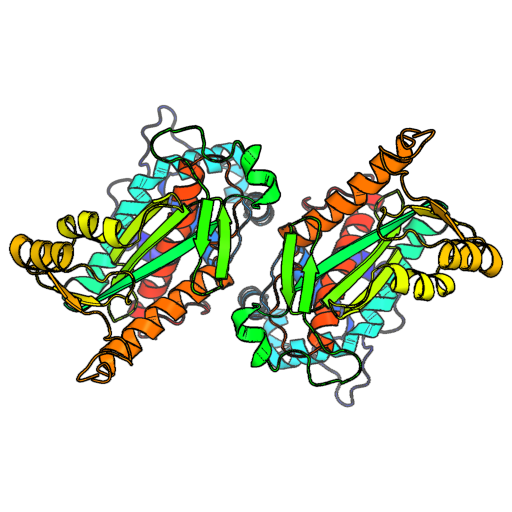1 LEU A N 1
ATOM 1015 C CA . LEU A 1 121 ? -17.047 16.062 -4.074 1 93.44 121 LEU A CA 1
ATOM 1016 C C . LEU A 1 121 ? -15.664 15.812 -4.676 1 93.44 121 LEU A C 1
ATOM 1018 O O . LEU A 1 121 ? -14.969 16.766 -5.047 1 93.44 121 LEU A O 1
ATOM 1022 N N . PRO A 1 122 ? -15.328 14.555 -4.648 1 95.56 122 PRO A N 1
ATOM 1023 C CA . PRO A 1 122 ? -14.109 14.258 -5.398 1 95.56 122 PRO A CA 1
ATOM 1024 C C . PRO A 1 122 ? -14.273 14.484 -6.898 1 95.56 122 PRO A C 1
ATOM 1026 O O . PRO A 1 122 ? -15.391 14.461 -7.418 1 95.56 122 PRO A O 1
ATOM 1029 N N . ASN A 1 123 ? -13.195 14.797 -7.605 1 95.06 123 ASN A N 1
ATOM 1030 C CA . ASN A 1 123 ? -13.258 14.977 -9.055 1 95.06 123 ASN A CA 1
ATOM 1031 C C . ASN A 1 123 ? -11.914 14.695 -9.711 1 95.06 123 ASN A C 1
ATOM 1033 O O . ASN A 1 123 ? -11.016 14.125 -9.086 1 95.06 123 ASN A O 1
ATOM 1037 N N . ARG A 1 124 ? -11.805 14.914 -10.992 1 94.44 124 ARG A N 1
ATOM 1038 C CA . ARG A 1 124 ? -10.594 14.617 -11.75 1 94.44 124 ARG A CA 1
ATOM 1039 C C . ARG A 1 124 ? -9.555 15.719 -11.578 1 94.44 124 ARG A C 1
ATOM 1041 O O . ARG A 1 124 ? -9.891 16.906 -11.562 1 94.44 124 ARG A O 1
ATOM 1048 N N . GLY A 1 125 ? -8.312 15.312 -11.352 1 92.88 125 GLY A N 1
ATOM 1049 C CA . GLY A 1 125 ? -7.18 16.219 -11.273 1 92.88 125 GLY A CA 1
ATOM 1050 C C . GLY A 1 125 ? -5.938 15.703 -11.969 1 92.88 125 GLY A C 1
ATOM 1051 O O . GLY A 1 125 ? -5.926 14.578 -12.469 1 92.88 125 GLY A O 1
ATOM 1052 N N . TYR A 1 126 ? -4.973 16.578 -12.086 1 89.81 126 TYR A N 1
ATOM 1053 C CA . TYR A 1 126 ? -3.707 16.25 -12.734 1 89.81 126 TYR A CA 1
ATOM 1054 C C . TYR A 1 126 ? -2.541 16.391 -11.766 1 89.81 126 TYR A C 1
ATOM 1056 O O . TYR A 1 126 ? -2.439 17.406 -11.062 1 89.81 126 TYR A O 1
ATOM 1064 N N . TYR A 1 127 ? -1.787 15.352 -11.703 1 85.19 127 TYR A N 1
ATOM 1065 C CA . TYR A 1 127 ? -0.586 15.359 -10.875 1 85.19 127 TYR A CA 1
ATOM 1066 C C . TYR A 1 127 ? 0.657 15.617 -11.719 1 85.19 127 TYR A C 1
ATOM 1068 O O . TYR A 1 127 ? 1.233 14.688 -12.289 1 85.19 127 TYR A O 1
ATOM 1076 N N . ALA A 1 128 ? 1.212 16.797 -11.68 1 80.44 128 ALA A N 1
ATOM 1077 C CA . ALA A 1 128 ? 2.236 17.266 -12.602 1 80.44 128 ALA A CA 1
ATOM 1078 C C . ALA A 1 128 ? 3.564 16.562 -12.367 1 80.44 128 ALA A C 1
ATOM 1080 O O . ALA A 1 128 ? 4.266 16.203 -13.32 1 80.44 128 ALA A O 1
ATOM 1081 N N . SER A 1 129 ? 3.908 16.375 -11.125 1 77.69 129 SER A N 1
ATOM 1082 C CA . SER A 1 129 ? 5.207 15.789 -10.805 1 77.69 129 SER A CA 1
ATOM 1083 C C . SER A 1 129 ? 5.328 14.375 -11.352 1 77.69 129 SER A C 1
ATOM 1085 O O . SER A 1 129 ? 6.422 13.93 -11.711 1 77.69 129 SER A O 1
ATOM 1087 N N . GLN A 1 130 ? 4.191 13.719 -11.469 1 77.38 130 GLN A N 1
ATOM 1088 C CA . GLN A 1 130 ? 4.219 12.352 -11.969 1 77.38 130 GLN A CA 1
ATOM 1089 C C . GLN A 1 130 ? 3.529 12.25 -13.328 1 77.38 130 GLN A C 1
ATOM 1091 O O . GLN A 1 130 ? 3.408 11.156 -13.883 1 77.38 130 GLN A O 1
ATOM 1096 N N . LYS A 1 131 ? 3.01 13.367 -13.828 1 79.81 131 LYS A N 1
ATOM 1097 C CA . LYS A 1 131 ? 2.367 13.469 -15.141 1 79.81 131 LYS A CA 1
ATOM 1098 C C . LYS A 1 131 ? 1.222 12.461 -15.258 1 79.81 131 LYS A C 1
ATOM 1100 O O . LYS A 1 131 ? 1.151 11.711 -16.234 1 79.81 131 LYS A O 1
ATOM 1105 N N . MET A 1 132 ? 0.367 12.477 -14.328 1 83.44 132 MET A N 1
ATOM 1106 C CA . MET A 1 132 ? -0.73 11.516 -14.336 1 83.44 132 MET A CA 1
ATOM 1107 C C . MET A 1 132 ? -2.029 12.164 -13.867 1 83.44 132 MET A C 1
ATOM 1109 O O . MET A 1 132 ? -2.014 13.039 -13 1 83.44 132 MET A O 1
ATOM 1113 N N . HIS A 1 133 ? -3.121 11.641 -14.484 1 90 133 HIS A N 1
ATOM 1114 C CA . HIS A 1 133 ? -4.453 12.031 -14.031 1 90 133 HIS A CA 1
ATOM 1115 C C . HIS A 1 133 ? -4.945 11.117 -12.914 1 90 133 HIS A C 1
ATOM 1117 O O . HIS A 1 133 ? -4.551 9.945 -12.844 1 90 133 HIS A O 1
ATOM 1123 N N . TYR A 1 134 ? -5.742 11.688 -12.078 1 92.38 134 TYR A N 1
ATOM 1124 C CA . TYR A 1 134 ? -6.32 10.891 -11 1 92.38 134 TYR A CA 1
ATOM 1125 C C . TYR A 1 134 ? -7.688 11.43 -10.602 1 92.38 134 TYR A C 1
ATOM 1127 O O . TYR A 1 134 ? -8.094 12.5 -11.047 1 92.38 134 TYR A O 1
ATOM 1135 N N . TYR A 1 135 ? -8.43 10.656 -9.875 1 95.44 135 TYR A N 1
ATOM 1136 C CA . TYR A 1 135 ? -9.758 11.023 -9.383 1 95.44 135 TYR A CA 1
ATOM 1137 C C . TYR A 1 135 ? -9.797 11.008 -7.859 1 95.44 135 TYR A C 1
ATOM 1139 O O . TYR A 1 135 ? -9.562 9.961 -7.238 1 95.44 135 TYR A O 1
ATOM 1147 N N . GLY A 1 136 ? -10.039 12.148 -7.27 1 96.81 136 GLY A N 1
ATOM 1148 C CA . GLY A 1 136 ? -10.102 12.188 -5.816 1 96.81 136 GLY A CA 1
ATOM 1149 C C . GLY A 1 136 ? -9.891 13.578 -5.25 1 96.81 136 GLY A C 1
ATOM 1150 O O . GLY A 1 136 ? -10.555 14.531 -5.664 1 96.81 136 GLY A O 1
ATOM 1151 N N . TYR A 1 137 ? -8.977 13.688 -4.262 1 96.81 137 TYR A N 1
ATOM 1152 C CA . TYR A 1 137 ? -8.773 14.922 -3.512 1 96.81 137 TYR A CA 1
ATOM 1153 C C . TYR A 1 137 ? -7.309 15.352 -3.545 1 96.81 137 TYR A C 1
ATOM 1155 O O . TYR A 1 137 ? -6.449 14.602 -4.016 1 96.81 137 TYR A O 1
ATOM 1163 N N . LYS A 1 138 ? -7.043 16.594 -3.072 1 95.62 138 LYS A N 1
ATOM 1164 C CA . LYS A 1 138 ? -5.711 17.125 -2.814 1 95.62 138 LYS A CA 1
ATOM 1165 C C . LYS A 1 138 ? -5.527 17.453 -1.336 1 95.62 138 LYS A C 1
ATOM 1167 O O . LYS A 1 138 ? -6.398 18.078 -0.721 1 95.62 138 LYS A O 1
ATOM 1172 N N . LEU A 1 139 ? -4.48 16.906 -0.811 1 97 139 LEU A N 1
ATOM 1173 C CA . LEU A 1 139 ? -4.094 17.312 0.536 1 97 139 LEU A CA 1
ATOM 1174 C C . LEU A 1 139 ? -3.123 18.484 0.493 1 97 139 LEU A C 1
ATOM 1176 O O . LEU A 1 139 ? -2.047 18.391 -0.104 1 97 139 LEU A O 1
ATOM 1180 N N . HIS A 1 140 ? -3.498 19.609 1.047 1 95.69 140 HIS A N 1
ATOM 1181 C CA . HIS A 1 140 ? -2.631 20.781 1.189 1 95.69 140 HIS A CA 1
ATOM 1182 C C . HIS A 1 140 ? -2.021 20.844 2.586 1 95.69 140 HIS A C 1
ATOM 1184 O O . HIS A 1 140 ? -2.715 20.625 3.582 1 95.69 140 HIS A O 1
ATOM 1190 N N . VAL A 1 141 ? -0.735 21.109 2.572 1 96.25 141 VAL A N 1
ATOM 1191 C CA . VAL A 1 141 ? -0.101 21.141 3.885 1 96.25 141 VAL A CA 1
ATOM 1192 C C . VAL A 1 141 ? 0.863 22.328 3.963 1 96.25 141 VAL A C 1
ATOM 1194 O O . VAL A 1 141 ? 1.404 22.766 2.943 1 96.25 141 VAL A O 1
ATOM 1197 N N . VAL A 1 142 ? 0.981 22.875 5.113 1 94.44 142 VAL A N 1
ATOM 1198 C CA . VAL A 1 142 ? 2.057 23.781 5.508 1 94.44 142 VAL A CA 1
ATOM 1199 C C . VAL A 1 142 ? 2.906 23.125 6.598 1 94.44 142 VAL A C 1
ATOM 1201 O O . VAL A 1 142 ? 2.373 22.609 7.582 1 94.44 142 VAL A O 1
ATOM 1204 N N . CYS A 1 143 ? 4.109 23.094 6.379 1 94.88 143 CYS A N 1
ATOM 1205 C CA . CYS A 1 143 ? 5.043 22.438 7.285 1 94.88 143 CYS A CA 1
ATOM 1206 C C . CYS A 1 143 ? 6.164 23.375 7.695 1 94.88 143 CYS A C 1
ATOM 1208 O O . CYS A 1 143 ? 6.605 24.203 6.895 1 94.88 143 CYS A O 1
ATOM 1210 N N . SER A 1 144 ? 6.605 23.281 8.938 1 93.94 144 SER A N 1
ATOM 1211 C CA . SER A 1 144 ? 7.742 24.078 9.391 1 93.94 144 SER A CA 1
ATOM 1212 C C . SER A 1 144 ? 9.039 23.609 8.742 1 93.94 144 SER A C 1
ATOM 1214 O O . SER A 1 144 ? 9.078 22.547 8.117 1 93.94 144 SER A O 1
ATOM 1216 N N . ALA A 1 145 ? 10.062 24.406 8.898 1 89.19 145 ALA A N 1
ATOM 1217 C CA . ALA A 1 145 ? 11.383 24.062 8.367 1 89.19 145 ALA A CA 1
ATOM 1218 C C . ALA A 1 145 ? 11.906 22.766 9.008 1 89.19 145 ALA A C 1
ATOM 1220 O O . ALA A 1 145 ? 12.633 22 8.367 1 89.19 145 ALA A O 1
ATOM 1221 N N . GLU A 1 146 ? 11.43 22.531 10.211 1 90.88 146 GLU A N 1
ATOM 1222 C CA . GLU A 1 146 ? 11.867 21.328 10.914 1 90.88 146 GLU A CA 1
ATOM 1223 C C . GLU A 1 146 ? 11.094 20.109 10.438 1 90.88 146 GLU A C 1
ATOM 1225 O O . GLU A 1 146 ? 11.477 18.969 10.727 1 90.88 146 GLU A O 1
ATOM 1230 N N . GLY A 1 147 ? 10.031 20.344 9.781 1 94.69 147 GLY A N 1
ATOM 1231 C CA . GLY A 1 147 ? 9.289 19.234 9.211 1 94.69 147 GLY A CA 1
ATOM 1232 C C . GLY A 1 147 ? 8.086 18.828 10.047 1 94.69 147 GLY A C 1
ATOM 1233 O O . GLY A 1 147 ? 7.805 17.625 10.203 1 94.69 147 GLY A O 1
ATOM 1234 N N . VAL A 1 148 ? 7.461 19.781 10.672 1 96.56 148 VAL A N 1
ATOM 1235 C CA . VAL A 1 148 ? 6.25 19.516 11.438 1 96.56 148 VAL A CA 1
ATOM 1236 C C . VAL A 1 148 ? 5.055 20.188 10.758 1 96.56 148 VAL A C 1
ATOM 1238 O O . VAL A 1 148 ? 5.09 21.391 10.477 1 96.56 148 VAL A O 1
ATOM 1241 N N . PHE A 1 149 ? 4.043 19.406 10.516 1 96.75 149 PHE A N 1
ATOM 1242 C CA . PHE A 1 149 ? 2.867 19.953 9.836 1 96.75 149 PHE A CA 1
ATOM 1243 C C . PHE A 1 149 ? 2.146 20.953 10.719 1 96.75 149 PHE A C 1
ATOM 1245 O O . PHE A 1 149 ? 1.831 20.672 11.875 1 96.75 149 PHE A O 1
ATOM 1252 N N . GLN A 1 150 ? 1.935 22.125 10.188 1 94.69 150 GLN A N 1
ATOM 1253 C CA . GLN A 1 150 ? 1.272 23.219 10.906 1 94.69 150 GLN A CA 1
ATOM 1254 C C . GLN A 1 150 ? -0.197 23.312 10.508 1 94.69 150 GLN A C 1
ATOM 1256 O O . GLN A 1 150 ? -1.062 23.531 11.367 1 94.69 150 GLN A O 1
ATOM 1261 N N . SER A 1 151 ? -0.415 23.203 9.281 1 93.88 151 SER A N 1
ATOM 1262 C CA . SER A 1 151 ? -1.762 23.375 8.75 1 93.88 151 SER A CA 1
ATOM 1263 C C . SER A 1 151 ? -2.047 22.359 7.648 1 93.88 151 SER A C 1
ATOM 1265 O O . SER A 1 151 ? -1.139 21.953 6.918 1 93.88 151 SER A O 1
ATOM 1267 N N . LEU A 1 152 ? -3.293 21.984 7.621 1 95.25 152 LEU A N 1
ATOM 1268 C CA . LEU A 1 152 ? -3.752 21.016 6.637 1 95.25 152 LEU A CA 1
ATOM 1269 C C . LEU A 1 152 ? -5.074 21.453 6.016 1 95.25 152 LEU A C 1
ATOM 1271 O O . LEU A 1 152 ? -5.879 22.125 6.664 1 95.25 152 LEU A O 1
ATOM 1275 N N . ASP A 1 153 ? -5.285 21.016 4.789 1 94.25 153 ASP A N 1
ATOM 1276 C CA . ASP A 1 153 ? -6.578 21.188 4.137 1 94.25 153 ASP A CA 1
ATOM 1277 C C . ASP A 1 153 ? -6.758 20.156 3.018 1 94.25 153 ASP A C 1
ATOM 1279 O O . ASP A 1 153 ? -5.777 19.672 2.455 1 94.25 153 ASP A O 1
ATOM 1283 N N . ILE A 1 154 ? -7.98 19.797 2.795 1 95.75 154 ILE A N 1
ATOM 1284 C CA . ILE A 1 154 ? -8.305 18.859 1.722 1 95.75 154 ILE A CA 1
ATOM 1285 C C . ILE A 1 154 ? -9.258 19.516 0.73 1 95.75 154 ILE A C 1
ATOM 1287 O O . ILE A 1 154 ? -10.281 20.078 1.124 1 95.75 154 ILE A O 1
ATOM 1291 N N . SER A 1 155 ? -8.945 19.562 -0.483 1 94.94 155 SER A N 1
ATOM 1292 C CA . SER A 1 155 ? -9.805 20.078 -1.547 1 94.94 155 SER A CA 1
ATOM 1293 C C . SER A 1 155 ? -10.039 19.031 -2.629 1 94.94 155 SER A C 1
ATOM 1295 O O . SER A 1 155 ? -9.375 17.984 -2.643 1 94.94 155 SER A O 1
ATOM 1297 N N . SER A 1 156 ? -11.031 19.312 -3.512 1 95.69 156 SER A N 1
ATOM 1298 C CA . SER A 1 156 ? -11.188 18.469 -4.695 1 95.69 156 SER A CA 1
ATOM 1299 C C . SER A 1 156 ? -9.938 18.516 -5.566 1 95.69 156 SER A C 1
ATOM 1301 O O . SER A 1 156 ? -9.18 19.484 -5.535 1 95.69 156 SER A O 1
ATOM 1303 N N . ALA A 1 157 ? -9.75 17.5 -6.332 1 95.56 157 ALA A N 1
ATOM 1304 C CA . ALA A 1 157 ? -8.523 17.312 -7.102 1 95.56 157 ALA A CA 1
ATOM 1305 C C . ALA A 1 157 ? -8.328 18.438 -8.109 1 95.56 157 ALA A C 1
ATOM 1307 O O . ALA A 1 157 ? -7.195 18.781 -8.445 1 95.56 157 ALA A O 1
ATOM 1308 N N . SER A 1 158 ? -9.359 19.094 -8.562 1 93.31 158 SER A N 1
ATOM 1309 C CA . SER A 1 158 ? -9.289 20.078 -9.633 1 93.31 158 SER A CA 1
ATOM 1310 C C . SER A 1 158 ? -8.898 21.453 -9.094 1 93.31 158 SER A C 1
ATOM 1312 O O . SER A 1 158 ? -8.531 22.344 -9.859 1 93.31 158 SER A O 1
ATOM 1314 N N . VAL A 1 159 ? -9 21.656 -7.801 1 91.19 159 VAL A N 1
ATOM 1315 C CA . VAL A 1 159 ? -8.758 22.953 -7.191 1 91.19 159 VAL A CA 1
ATOM 1316 C C . VAL A 1 159 ? -7.266 23.281 -7.25 1 91.19 159 VAL A C 1
ATOM 1318 O O . VAL A 1 159 ? -6.426 22.453 -6.891 1 91.19 159 VAL A O 1
ATOM 1321 N N . HIS A 1 160 ? -6.938 24.438 -7.699 1 88.69 160 HIS A N 1
ATOM 1322 C CA . HIS A 1 160 ? -5.547 24.875 -7.793 1 88.69 160 HIS A CA 1
ATOM 1323 C C . HIS A 1 160 ? -4.949 25.094 -6.406 1 88.69 160 HIS A C 1
ATOM 1325 O O . HIS A 1 160 ? -5.617 25.609 -5.512 1 88.69 160 HIS A O 1
ATOM 1331 N N . ASP A 1 161 ? -3.715 24.766 -6.266 1 87.06 161 ASP A N 1
ATOM 1332 C CA . ASP A 1 161 ? -3.014 24.797 -4.984 1 87.06 161 ASP A CA 1
ATOM 1333 C C . ASP A 1 161 ? -3.018 26.203 -4.398 1 87.06 161 ASP A C 1
ATOM 1335 O O . ASP A 1 161 ? -3.049 26.375 -3.18 1 87.06 161 ASP A O 1
ATOM 1339 N N . ILE A 1 162 ? -3.066 27.156 -5.238 1 84.06 162 ILE A N 1
ATOM 1340 C CA . ILE A 1 162 ? -2.945 28.547 -4.824 1 84.06 162 ILE A CA 1
ATOM 1341 C C . ILE A 1 162 ? -4.137 28.938 -3.949 1 84.06 162 ILE A C 1
ATOM 1343 O O . ILE A 1 162 ? -4.035 29.828 -3.109 1 84.06 162 ILE A O 1
ATOM 1347 N N . HIS A 1 163 ? -5.254 28.297 -4.117 1 84.81 163 HIS A N 1
ATOM 1348 C CA . HIS A 1 163 ? -6.457 28.625 -3.359 1 84.81 163 HIS A CA 1
ATOM 1349 C C . HIS A 1 163 ? -6.285 28.281 -1.884 1 84.81 163 HIS A C 1
ATOM 1351 O O . HIS A 1 163 ? -6.953 28.859 -1.024 1 84.81 163 HIS A O 1
ATOM 1357 N N . TYR A 1 164 ? -5.457 27.344 -1.644 1 85.19 164 TYR A N 1
ATOM 1358 C CA . TYR A 1 164 ? -5.168 26.969 -0.264 1 85.19 164 TYR A CA 1
ATOM 1359 C C . TYR A 1 164 ? -4.508 28.125 0.486 1 85.19 164 TYR A C 1
ATOM 1361 O O . TYR A 1 164 ? -4.695 28.266 1.696 1 85.19 164 TYR A O 1
ATOM 1369 N N . LEU A 1 165 ? -3.785 28.953 -0.148 1 83.31 165 LEU A N 1
ATOM 1370 C CA . LEU A 1 165 ? -3.102 30.078 0.483 1 83.31 165 LEU A CA 1
ATOM 1371 C C . LEU A 1 165 ? -4.105 31.062 1.071 1 83.31 165 LEU A C 1
ATOM 1373 O O . LEU A 1 165 ? -3.818 31.719 2.07 1 83.31 165 LEU A O 1
ATOM 1377 N N . LYS A 1 166 ? -5.223 31.078 0.466 1 77.94 166 LYS A N 1
ATOM 1378 C CA . LYS A 1 166 ? -6.266 31.953 0.992 1 77.94 166 LYS A CA 1
ATOM 1379 C C . LYS A 1 166 ? -6.738 31.469 2.363 1 77.94 166 LYS A C 1
ATOM 1381 O O . LYS A 1 166 ? -7.055 32.281 3.232 1 77.94 166 LYS A O 1
ATOM 1386 N N . ASP A 1 167 ? -6.711 30.25 2.502 1 78.81 167 ASP A N 1
ATOM 1387 C CA . ASP A 1 167 ? -7.227 29.672 3.738 1 78.81 167 ASP A CA 1
ATOM 1388 C C . ASP A 1 167 ? -6.18 29.719 4.848 1 78.81 167 ASP A C 1
ATOM 1390 O O . ASP A 1 167 ? -6.52 29.688 6.031 1 78.81 167 ASP A O 1
ATOM 1394 N N . ILE A 1 168 ? -4.973 29.75 4.508 1 77.31 168 ILE A N 1
ATOM 1395 C CA . ILE A 1 168 ? -3.867 29.719 5.457 1 77.31 168 ILE A CA 1
ATOM 1396 C C . ILE A 1 168 ? -3.764 31.062 6.164 1 77.31 168 ILE A C 1
ATOM 1398 O O . ILE A 1 168 ? -3.301 31.141 7.305 1 77.31 168 ILE A O 1
ATOM 1402 N N . LYS A 1 169 ? -4.191 32.094 5.496 1 70.25 169 LYS A N 1
ATOM 1403 C CA . LYS A 1 169 ? -4.094 33.438 6.02 1 70.25 169 LYS A CA 1
ATOM 1404 C C . LYS A 1 169 ? -4.703 33.562 7.414 1 70.25 169 LYS A C 1
ATOM 1406 O O . LYS A 1 169 ? -4.227 34.312 8.258 1 70.25 169 LYS A O 1
ATOM 1411 N N . GLN A 1 170 ? -5.566 32.656 7.613 1 69.62 170 GLN A N 1
ATOM 1412 C CA . GLN A 1 170 ? -6.254 32.75 8.898 1 69.62 170 GLN A CA 1
ATOM 1413 C C . GLN A 1 170 ? -5.527 31.953 9.977 1 69.62 170 GLN A C 1
ATOM 1415 O O . GLN A 1 170 ? -5.809 32.094 11.164 1 69.62 170 GLN A O 1
ATOM 1420 N N . GLN A 1 171 ? -4.496 31.312 9.555 1 78 171 GLN A N 1
ATOM 1421 C CA . GLN A 1 171 ? -3.891 30.359 10.484 1 78 171 GLN A CA 1
ATOM 1422 C C . GLN A 1 171 ? -2.453 30.75 10.812 1 78 171 GLN A C 1
ATOM 1424 O O . GLN A 1 171 ? -1.916 30.359 11.852 1 78 171 GLN A O 1
ATOM 1429 N N . LEU A 1 172 ? -1.832 31.547 9.938 1 83.75 172 LEU A N 1
ATOM 1430 C CA . LEU A 1 172 ? -0.436 31.938 10.094 1 83.75 172 LEU A CA 1
ATOM 1431 C C . LEU A 1 172 ? -0.282 33.469 9.953 1 83.75 172 LEU A C 1
ATOM 1433 O O . LEU A 1 172 ? -1.067 34.094 9.258 1 83.75 172 LEU A O 1
ATOM 1437 N N . GLU A 1 173 ? 0.674 33.969 10.742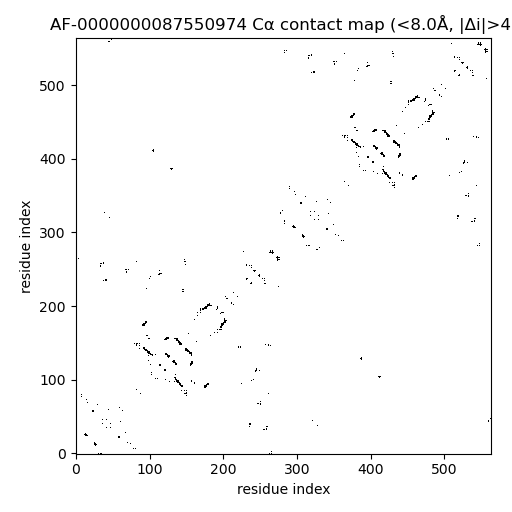 1 83.81 173 GLU A N 1
ATOM 1438 C CA . GLU A 1 173 ? 1 35.375 10.617 1 83.81 173 GLU A CA 1
ATOM 1439 C C . GLU A 1 173 ? 2.492 35.625 10.812 1 83.81 173 GLU A C 1
ATOM 1441 O O . GLU A 1 173 ? 3.176 34.844 11.461 1 83.81 173 GLU A O 1
ATOM 1446 N N . ASN A 1 174 ? 2.938 36.719 10.141 1 88.12 174 ASN A N 1
ATOM 1447 C CA . ASN A 1 174 ? 4.301 37.188 10.336 1 88.12 174 ASN A CA 1
ATOM 1448 C C . ASN A 1 174 ? 5.328 36.125 10.047 1 88.12 174 ASN A C 1
ATOM 1450 O O . ASN A 1 174 ? 6.207 35.844 10.867 1 88.12 174 ASN A O 1
ATOM 1454 N N . CYS A 1 175 ? 5.168 35.5 8.906 1 90.12 175 CYS A N 1
ATOM 1455 C CA . CYS A 1 175 ? 6.086 34.406 8.555 1 90.12 175 CYS A CA 1
ATOM 1456 C C . CYS A 1 175 ? 6.359 34.406 7.059 1 90.12 175 CYS A C 1
ATOM 1458 O O . CYS A 1 175 ? 5.84 35.219 6.316 1 90.12 175 CYS A O 1
ATOM 1460 N N . THR A 1 176 ? 7.309 33.594 6.711 1 89.81 176 THR A N 1
ATOM 1461 C CA . THR A 1 176 ? 7.656 33.375 5.312 1 89.81 176 THR A CA 1
ATOM 1462 C C . THR A 1 176 ? 7.262 31.969 4.883 1 89.81 176 THR A C 1
ATOM 1464 O O . THR A 1 176 ? 7.562 30.984 5.574 1 89.81 176 THR A O 1
ATOM 1467 N N . ILE A 1 177 ? 6.527 31.938 3.812 1 90.06 177 ILE A N 1
ATOM 1468 C CA . ILE A 1 177 ? 6.105 30.641 3.279 1 90.06 177 ILE A CA 1
ATOM 1469 C C . ILE A 1 177 ? 6.832 30.359 1.967 1 90.06 177 ILE A C 1
ATOM 1471 O O . ILE A 1 177 ? 6.859 31.219 1.072 1 90.06 177 ILE A O 1
ATOM 1475 N N . LEU A 1 178 ? 7.453 29.219 1.964 1 90.19 178 LEU A N 1
ATOM 1476 C CA . LEU A 1 178 ? 8.125 28.766 0.752 1 90.19 178 LEU A CA 1
ATOM 1477 C C . LEU A 1 178 ? 7.223 27.844 -0.054 1 90.19 178 LEU A C 1
ATOM 1479 O O . LEU A 1 178 ? 6.613 26.922 0.5 1 90.19 178 LEU A O 1
ATOM 1483 N N . GLY A 1 179 ? 7.012 28.078 -1.323 1 88.62 179 GLY A N 1
ATOM 1484 C CA . GLY A 1 179 ? 6.215 27.25 -2.209 1 88.62 179 GLY A CA 1
ATOM 1485 C C . GLY A 1 179 ? 6.887 26.984 -3.545 1 88.62 179 GLY A C 1
ATOM 1486 O O . GLY A 1 179 ? 7.965 27.516 -3.818 1 88.62 179 GLY A O 1
ATOM 1487 N N . ASP A 1 180 ? 6.328 26.094 -4.277 1 85.12 180 ASP A N 1
ATOM 1488 C CA . ASP A 1 180 ? 6.84 25.844 -5.621 1 85.12 180 ASP A CA 1
ATOM 1489 C C . ASP A 1 180 ? 6.246 26.844 -6.625 1 85.12 180 ASP A C 1
ATOM 1491 O O . ASP A 1 180 ? 5.535 27.766 -6.242 1 85.12 180 ASP A O 1
ATOM 1495 N N . LYS A 1 181 ? 6.578 26.719 -7.836 1 79.44 181 LYS A N 1
ATOM 1496 C CA . LYS A 1 181 ? 6.168 27.656 -8.875 1 79.44 181 LYS A CA 1
ATOM 1497 C C . LYS A 1 181 ? 4.652 27.656 -9.055 1 79.44 181 LYS A C 1
ATOM 1499 O O . LYS A 1 181 ? 4.082 28.625 -9.555 1 79.44 181 LYS A O 1
ATOM 1504 N N . GLY A 1 182 ? 4.047 26.641 -8.602 1 77.38 182 GLY A N 1
ATOM 1505 C CA . GLY A 1 182 ? 2.6 26.562 -8.703 1 77.38 182 GLY A CA 1
ATOM 1506 C C . GLY A 1 182 ? 1.875 27.531 -7.789 1 77.38 182 GLY A C 1
ATOM 1507 O O . GLY A 1 182 ? 0.684 27.797 -7.973 1 77.38 182 GLY A O 1
ATOM 1508 N N . TYR A 1 183 ? 2.607 28.109 -6.941 1 85.31 183 TYR A N 1
ATOM 1509 C CA . TYR A 1 183 ? 2.008 29.016 -5.973 1 85.31 183 TYR A CA 1
ATOM 1510 C C . TYR A 1 183 ? 2.254 30.469 -6.371 1 85.31 183 TYR A C 1
ATOM 1512 O O . TYR A 1 183 ? 1.965 31.391 -5.598 1 85.31 183 TYR A O 1
ATOM 1520 N N . LEU A 1 184 ? 2.732 30.609 -7.477 1 77.31 184 LEU A N 1
ATOM 1521 C CA . LEU A 1 184 ? 3.051 31.953 -7.945 1 77.31 184 LEU A CA 1
ATOM 1522 C C . LEU A 1 184 ? 1.783 32.719 -8.312 1 77.31 184 LEU A C 1
ATOM 1524 O O . LEU A 1 184 ? 1.001 32.25 -9.148 1 77.31 184 LEU A O 1
ATOM 1528 N N . SER A 1 185 ? 1.455 33.719 -7.656 1 79.06 185 SER A N 1
ATOM 1529 C CA . SER A 1 185 ? 0.395 34.688 -7.949 1 79.06 185 SER A CA 1
ATOM 1530 C C . SER A 1 185 ? 0.659 36.031 -7.273 1 79.06 185 SER A C 1
ATOM 1532 O O . SER A 1 185 ? 0.675 36.125 -6.047 1 79.06 185 SER A O 1
ATOM 1534 N N . ALA A 1 186 ? 0.861 37.031 -8.141 1 75.12 186 ALA A N 1
ATOM 1535 C CA . ALA A 1 186 ? 1.136 38.375 -7.609 1 75.12 186 ALA A CA 1
ATOM 1536 C C . ALA A 1 186 ? 0.007 38.844 -6.699 1 75.12 186 ALA A C 1
ATOM 1538 O O . ALA A 1 186 ? 0.258 39.438 -5.648 1 75.12 186 ALA A O 1
ATOM 1539 N N . GLU A 1 187 ? -1.146 38.531 -7.16 1 77.56 187 GLU A N 1
ATOM 1540 C CA . GLU A 1 187 ? -2.324 38.938 -6.402 1 77.56 187 GLU A CA 1
ATOM 1541 C C . GLU A 1 187 ? -2.346 38.281 -5.02 1 77.56 187 GLU A C 1
ATOM 1543 O O . GLU A 1 187 ? -2.533 38.969 -4.012 1 77.56 187 GLU A O 1
ATOM 1548 N N . TYR A 1 188 ? -2.104 37.031 -4.988 1 79.12 188 TYR A N 1
ATOM 1549 C CA . TYR A 1 188 ? -2.139 36.312 -3.721 1 79.12 188 TYR A CA 1
ATOM 1550 C C . TYR A 1 188 ? -0.967 36.719 -2.832 1 79.12 188 TYR A C 1
ATOM 1552 O O . TYR A 1 188 ? -1.116 36.844 -1.613 1 79.12 188 TYR A O 1
ATOM 1560 N N . GLN A 1 189 ? 0.136 36.969 -3.441 1 77.5 189 GLN A N 1
ATOM 1561 C CA . GLN A 1 189 ? 1.315 37.375 -2.689 1 77.5 189 GLN A CA 1
ATOM 1562 C C . GLN A 1 189 ? 1.079 38.719 -1.989 1 77.5 189 GLN A C 1
ATOM 1564 O O . GLN A 1 189 ? 1.414 38.875 -0.813 1 77.5 189 GLN A O 1
ATOM 1569 N N . LEU A 1 190 ? 0.556 39.562 -2.727 1 78.94 190 LEU A N 1
ATOM 1570 C CA . LEU A 1 190 ? 0.284 40.875 -2.172 1 78.94 190 LEU A CA 1
ATOM 1571 C C . LEU A 1 190 ? -0.748 40.812 -1.052 1 78.94 190 LEU A C 1
ATOM 1573 O O . LEU A 1 190 ? -0.588 41.438 -0.007 1 78.94 190 LEU A O 1
ATOM 1577 N N . ASP A 1 191 ? -1.756 40.062 -1.29 1 80.38 191 ASP A N 1
ATOM 1578 C CA . ASP A 1 191 ? -2.818 39.938 -0.301 1 80.38 191 ASP A CA 1
ATOM 1579 C C . ASP A 1 191 ? -2.287 39.281 0.983 1 80.38 191 ASP A C 1
ATOM 1581 O O . ASP A 1 191 ? -2.58 39.75 2.082 1 80.38 191 ASP A O 1
ATOM 1585 N N . LEU A 1 192 ? -1.509 38.312 0.847 1 81.75 192 LEU A N 1
ATOM 1586 C CA . LEU A 1 192 ? -0.923 37.625 1.989 1 81.75 192 LEU A CA 1
ATOM 1587 C C . LEU A 1 192 ? -0.016 38.562 2.783 1 81.75 192 LEU A C 1
ATOM 1589 O O . LEU A 1 192 ? -0.073 38.594 4.016 1 81.75 192 LEU A O 1
ATOM 1593 N N . PHE A 1 193 ? 0.709 39.312 2.09 1 82.19 193 PHE A N 1
ATOM 1594 C CA . PHE A 1 193 ? 1.66 40.188 2.738 1 82.19 193 PHE A CA 1
ATOM 1595 C C . PHE A 1 193 ? 0.938 41.344 3.439 1 82.19 193 PHE A C 1
ATOM 1597 O O . PHE A 1 193 ? 1.21 41.625 4.605 1 82.19 193 PHE A O 1
ATOM 1604 N N . THR A 1 194 ? 0.033 41.906 2.814 1 86 194 THR A N 1
ATOM 1605 C CA . THR A 1 194 ? -0.643 43.094 3.342 1 86 194 THR A CA 1
ATOM 1606 C C . THR A 1 194 ? -1.572 42.688 4.492 1 86 194 THR A C 1
ATOM 1608 O O . THR A 1 194 ? -1.674 43.438 5.48 1 86 194 THR A O 1
ATOM 1611 N N . SER A 1 195 ? -2.143 41.594 4.32 1 82.88 195 SER A N 1
ATOM 1612 C CA . SER A 1 195 ? -3.17 41.219 5.285 1 82.88 195 SER A CA 1
ATOM 1613 C C . SER A 1 195 ? -2.562 40.562 6.504 1 82.88 195 SER A C 1
ATOM 1615 O O . SER A 1 195 ? -3.018 40.75 7.629 1 82.88 195 SER A O 1
ATOM 1617 N N . TYR A 1 196 ? -1.554 39.781 6.312 1 85 196 TYR A N 1
ATOM 1618 C CA . TYR A 1 196 ? -1.098 38.938 7.418 1 85 196 TYR A CA 1
ATOM 1619 C C . TYR A 1 196 ? 0.422 38.969 7.531 1 85 196 TYR A C 1
ATOM 1621 O O . TYR A 1 196 ? 1.005 38.25 8.336 1 85 196 TYR A O 1
ATOM 1629 N N . ASN A 1 197 ? 1.037 39.781 6.805 1 87.56 197 ASN A N 1
ATOM 1630 C CA . ASN A 1 197 ? 2.492 39.906 6.793 1 87.56 197 ASN A CA 1
ATOM 1631 C C . ASN A 1 197 ? 3.158 38.562 6.512 1 87.56 197 ASN A C 1
ATOM 1633 O O . ASN A 1 197 ? 4.074 38.156 7.23 1 87.56 197 ASN A O 1
ATOM 1637 N N . ILE A 1 198 ? 2.553 37.875 5.57 1 86.94 198 ILE A N 1
ATOM 1638 C CA . ILE A 1 198 ? 3.109 36.625 5.102 1 86.94 198 ILE A CA 1
ATOM 1639 C C . ILE A 1 198 ? 3.855 36.844 3.789 1 86.94 198 ILE A C 1
ATOM 1641 O O . ILE A 1 198 ? 3.27 37.281 2.807 1 86.94 198 ILE A O 1
ATOM 1645 N N . LYS A 1 199 ? 5.113 36.562 3.803 1 87.19 199 LYS A N 1
ATOM 1646 C CA . LYS A 1 199 ? 5.926 36.625 2.59 1 87.19 199 LYS A CA 1
ATOM 1647 C C . LYS A 1 199 ? 5.965 35.281 1.877 1 87.19 199 LYS A C 1
ATOM 1649 O O . LYS A 1 199 ? 6.352 34.281 2.469 1 87.19 199 LYS A O 1
ATOM 1654 N N . LEU A 1 200 ? 5.52 35.281 0.683 1 86.62 200 LEU A N 1
ATOM 1655 C CA . LEU A 1 200 ? 5.566 34.062 -0.127 1 86.62 200 LEU A CA 1
ATOM 1656 C C . LEU A 1 200 ? 6.789 34.062 -1.036 1 86.62 200 LEU A C 1
ATOM 1658 O O . LEU A 1 200 ? 6.961 34.969 -1.853 1 86.62 200 LEU A O 1
ATOM 1662 N N . GLU A 1 201 ? 7.637 33.094 -0.836 1 83.88 201 GLU A N 1
ATOM 1663 C CA . GLU A 1 201 ? 8.836 32.969 -1.655 1 83.88 201 GLU A CA 1
ATOM 1664 C C . GLU A 1 201 ? 8.758 31.734 -2.574 1 83.88 201 GLU A C 1
ATOM 1666 O O . GLU A 1 201 ? 8.57 30.609 -2.109 1 83.88 201 GLU A O 1
ATOM 1671 N N . VAL A 1 202 ? 8.828 31.922 -3.828 1 82.06 202 VAL A N 1
ATOM 1672 C CA . VAL A 1 202 ? 8.797 30.875 -4.844 1 82.06 202 VAL A CA 1
ATOM 1673 C C . VAL A 1 202 ? 10.047 30.969 -5.711 1 82.06 202 VAL A C 1
ATOM 1675 O O . VAL A 1 202 ? 10.562 32.062 -5.977 1 82.06 202 VAL A O 1
ATOM 1678 N N . PRO A 1 203 ? 10.586 29.75 -6.051 1 73.75 203 PRO A N 1
ATOM 1679 C CA . PRO A 1 203 ? 11.773 29.797 -6.902 1 73.75 203 PRO A CA 1
ATOM 1680 C C . PRO A 1 203 ? 11.492 30.391 -8.273 1 73.75 203 PRO A C 1
ATOM 1682 O O . PRO A 1 203 ? 10.375 30.297 -8.781 1 73.75 203 PRO A O 1
ATOM 1685 N N . MET A 1 204 ? 12.539 31.125 -8.648 1 65.5 204 MET A N 1
ATOM 1686 C CA . MET A 1 204 ? 12.461 31.672 -10 1 65.5 204 MET A CA 1
ATOM 1687 C C . MET A 1 204 ? 12.664 30.562 -11.039 1 65.5 204 MET A C 1
ATOM 1689 O O . MET A 1 204 ? 13.367 29.594 -10.789 1 65.5 204 MET A O 1
ATOM 1693 N N . ARG A 1 205 ? 11.961 30.688 -12.141 1 62.16 205 ARG A N 1
ATOM 1694 C CA . ARG A 1 205 ? 12.219 29.781 -13.258 1 62.16 205 ARG A CA 1
ATOM 1695 C C . ARG A 1 205 ? 13.602 30.031 -13.844 1 62.16 205 ARG A C 1
ATOM 1697 O O . ARG A 1 205 ? 14.094 31.156 -13.836 1 62.16 205 ARG A O 1
ATOM 1704 N N . LYS A 1 206 ? 14.25 28.875 -14.203 1 61.78 206 LYS A N 1
ATOM 1705 C CA . LYS A 1 206 ? 15.602 28.969 -14.742 1 61.78 206 LYS A CA 1
ATOM 1706 C C . LYS A 1 206 ? 15.688 30 -15.859 1 61.78 206 LYS A C 1
ATOM 1708 O O . LYS A 1 206 ? 16.719 30.641 -16.031 1 61.78 206 LYS A O 1
ATOM 1713 N N . ASN A 1 207 ? 14.586 30.109 -16.547 1 61.56 207 ASN A N 1
ATOM 1714 C CA . ASN A 1 207 ? 14.617 30.984 -17.703 1 61.56 207 ASN A CA 1
ATOM 1715 C C . ASN A 1 207 ? 14.32 32.438 -17.328 1 61.56 207 ASN A C 1
ATOM 1717 O O . ASN A 1 207 ? 14.219 33.312 -18.188 1 61.56 207 ASN A O 1
ATOM 1721 N N . GLN A 1 208 ? 14.141 32.625 -16.203 1 62.94 208 GLN A N 1
ATOM 1722 C CA . GLN A 1 208 ? 13.828 33.969 -15.812 1 62.94 208 GLN A CA 1
ATOM 1723 C C . GLN A 1 208 ? 15.094 34.844 -15.766 1 62.94 208 GLN A C 1
ATOM 1725 O O . GLN A 1 208 ? 16.156 34.375 -15.375 1 62.94 208 GLN A O 1
ATOM 1730 N N . LYS A 1 209 ? 15.047 35.875 -16.406 1 64.44 209 LYS A N 1
ATOM 1731 C CA . LYS A 1 209 ? 16.141 36.844 -16.375 1 64.44 209 LYS A CA 1
ATOM 1732 C C . LYS A 1 209 ? 16.547 37.125 -14.93 1 64.44 209 LYS A C 1
ATOM 1734 O O . LYS A 1 209 ? 15.711 37.219 -14.039 1 64.44 209 LYS A O 1
ATOM 1739 N N . ASN A 1 210 ? 17.875 36.938 -14.531 1 61.28 210 ASN A N 1
ATOM 1740 C CA . ASN A 1 210 ? 18.469 37.156 -13.227 1 61.28 210 ASN A CA 1
ATOM 1741 C C . ASN A 1 210 ? 18.25 35.969 -12.305 1 61.28 210 ASN A C 1
ATOM 1743 O O . ASN A 1 210 ? 17.953 36.125 -11.125 1 61.28 210 ASN A O 1
ATOM 1747 N N . TYR A 1 211 ? 18.094 34.906 -12.742 1 62.56 211 TYR A N 1
ATOM 1748 C CA . TYR A 1 211 ? 17.938 33.656 -12.023 1 62.56 211 TYR A CA 1
ATOM 1749 C C . TYR A 1 211 ? 18.938 33.562 -10.867 1 62.56 211 TYR A C 1
ATOM 1751 O O . TYR A 1 211 ? 20.125 33.844 -11.047 1 62.56 211 TYR A O 1
ATOM 1759 N N . LYS A 1 212 ? 18.406 33.594 -9.641 1 63.5 212 LYS A N 1
ATOM 1760 C CA . LYS A 1 212 ? 19.234 33.344 -8.477 1 63.5 212 LYS A CA 1
ATOM 1761 C C . LYS A 1 212 ? 18.906 32 -7.852 1 63.5 212 LYS A C 1
ATOM 1763 O O . LYS A 1 212 ? 17.734 31.641 -7.715 1 63.5 212 LYS A O 1
ATOM 1768 N N . ASN A 1 213 ? 19.984 31.25 -7.656 1 66.38 213 ASN A N 1
ATOM 1769 C CA . ASN A 1 213 ? 19.812 29.984 -6.973 1 66.38 213 ASN A CA 1
ATOM 1770 C C . ASN A 1 213 ? 19.172 30.156 -5.598 1 66.38 213 ASN A C 1
ATOM 1772 O O . ASN A 1 213 ? 19.422 31.156 -4.922 1 66.38 213 ASN A O 1
ATOM 1776 N N . HIS A 1 214 ? 18.25 29.359 -5.34 1 69.69 214 HIS A N 1
ATOM 1777 C CA . HIS A 1 214 ? 17.609 29.406 -4.035 1 69.69 214 HIS A CA 1
ATOM 1778 C C . HIS A 1 214 ? 18.594 29.125 -2.914 1 69.69 214 HIS A C 1
ATOM 1780 O O . HIS A 1 214 ? 19.469 28.266 -3.049 1 69.69 214 HIS A O 1
ATOM 1786 N N . PRO A 1 215 ? 18.391 29.984 -1.922 1 72.38 215 PRO A N 1
ATOM 1787 C CA . PRO A 1 215 ? 19.203 29.703 -0.737 1 72.38 215 PRO A CA 1
ATOM 1788 C C . PRO A 1 215 ? 19.078 28.25 -0.27 1 72.38 215 PRO A C 1
ATOM 1790 O O . PRO A 1 215 ? 18.031 27.625 -0.474 1 72.38 215 PRO A O 1
ATOM 1793 N N . TYR A 1 216 ? 20.125 27.703 0.209 1 75.38 216 TYR A N 1
ATOM 1794 C CA . TYR A 1 216 ? 20.234 26.328 0.679 1 75.38 216 TYR A CA 1
ATOM 1795 C C . TYR A 1 216 ? 19.094 25.984 1.628 1 75.38 216 TYR A C 1
ATOM 1797 O O . TYR A 1 216 ? 18.516 24.891 1.546 1 75.38 216 TYR A O 1
ATOM 1805 N N . ILE A 1 217 ? 18.812 26.953 2.396 1 73.38 217 ILE A N 1
ATOM 1806 C CA . ILE A 1 217 ? 17.797 26.719 3.426 1 73.38 217 ILE A CA 1
ATOM 1807 C C . ILE A 1 217 ? 16.453 26.406 2.77 1 73.38 217 ILE A C 1
ATOM 1809 O O . ILE A 1 217 ? 15.703 25.547 3.256 1 73.38 217 ILE A O 1
ATOM 1813 N N . ILE A 1 218 ? 16.266 27.078 1.683 1 76.75 218 ILE A N 1
ATOM 1814 C CA . ILE A 1 218 ? 15.016 26.859 0.961 1 76.75 218 ILE A CA 1
ATOM 1815 C C . ILE A 1 218 ? 15.016 25.469 0.325 1 76.75 218 ILE A C 1
ATOM 1817 O O . ILE A 1 218 ? 14.031 24.734 0.435 1 76.75 218 ILE A O 1
ATOM 1821 N N . ARG A 1 219 ? 16.047 25.125 -0.226 1 79.94 219 ARG A N 1
ATOM 1822 C CA . ARG A 1 219 ? 16.172 23.812 -0.854 1 79.94 219 ARG A CA 1
ATOM 1823 C C . ARG A 1 219 ? 16.047 22.688 0.176 1 79.94 219 ARG A C 1
ATOM 1825 O O . ARG A 1 219 ? 15.367 21.688 -0.073 1 79.94 219 ARG A O 1
ATOM 1832 N N . LYS A 1 220 ? 16.578 22.938 1.256 1 83.19 220 LYS A N 1
ATOM 1833 C CA . LYS A 1 220 ? 16.547 21.938 2.322 1 83.19 220 LYS A CA 1
ATOM 1834 C C . LYS A 1 220 ? 15.125 21.766 2.863 1 83.19 220 LYS A C 1
ATOM 1836 O O . LYS A 1 220 ? 14.703 20.641 3.133 1 83.19 220 LYS A O 1
ATOM 1841 N N . SER A 1 221 ? 14.492 22.859 3.039 1 84.88 221 SER A N 1
ATOM 1842 C CA . SER A 1 221 ? 13.133 22.812 3.564 1 84.88 221 SER A CA 1
ATOM 1843 C C . SER A 1 221 ? 12.188 22.109 2.596 1 84.88 221 SER A C 1
ATOM 1845 O O . SER A 1 221 ? 11.312 21.344 3.018 1 84.88 221 SER A O 1
ATOM 1847 N N . ARG A 1 222 ? 12.453 22.359 1.374 1 84.56 222 ARG A N 1
ATOM 1848 C CA . ARG A 1 222 ? 11.625 21.703 0.368 1 84.56 222 ARG A CA 1
ATOM 1849 C C . ARG A 1 222 ? 11.891 20.203 0.33 1 84.56 222 ARG A C 1
ATOM 1851 O O . ARG A 1 222 ? 10.961 19.406 0.173 1 84.56 222 ARG A O 1
ATOM 1858 N N . LYS A 1 223 ? 13.094 19.844 0.468 1 90.75 223 LYS A N 1
ATOM 1859 C CA . LYS A 1 223 ? 13.445 18.422 0.535 1 90.75 223 LYS A CA 1
ATOM 1860 C C . LYS A 1 223 ? 12.797 17.75 1.747 1 90.75 223 LYS A C 1
ATOM 1862 O O . LYS A 1 223 ? 12.391 16.594 1.678 1 90.75 223 LYS A O 1
ATOM 1867 N N . ARG A 1 224 ? 12.656 18.516 2.793 1 92.19 224 ARG A N 1
ATOM 1868 C CA . ARG A 1 224 ? 12.07 18.016 4.031 1 92.19 224 ARG A CA 1
ATOM 1869 C C . ARG A 1 224 ? 10.609 17.625 3.83 1 92.19 224 ARG A C 1
ATOM 1871 O O . ARG A 1 224 ? 10.172 16.562 4.258 1 92.19 224 ARG A O 1
ATOM 1878 N N . ILE A 1 225 ? 9.875 18.484 3.217 1 94.12 225 ILE A N 1
ATOM 1879 C CA . ILE A 1 225 ? 8.453 18.203 3.014 1 94.12 225 ILE A CA 1
ATOM 1880 C C . ILE A 1 225 ? 8.289 17.031 2.053 1 94.12 225 ILE A C 1
ATOM 1882 O O . ILE A 1 225 ? 7.363 16.234 2.193 1 94.12 225 ILE A O 1
ATOM 1886 N N . GLU A 1 226 ? 9.18 16.938 1.018 1 91.81 226 GLU A N 1
ATOM 1887 C CA . GLU A 1 226 ? 9.148 15.805 0.102 1 91.81 226 GLU A CA 1
ATOM 1888 C C . GLU A 1 226 ? 9.398 14.492 0.842 1 91.81 226 GLU A C 1
ATOM 1890 O O . GLU A 1 226 ? 8.75 13.477 0.553 1 91.81 226 GLU A O 1
ATOM 1895 N N . THR A 1 227 ? 10.266 14.547 1.786 1 93.88 227 THR A N 1
ATOM 1896 C CA . THR A 1 227 ? 10.562 13.375 2.6 1 93.88 227 THR A CA 1
ATOM 1897 C C . THR A 1 227 ? 9.359 12.992 3.463 1 93.88 227 THR A C 1
ATOM 1899 O O . THR A 1 227 ? 9.039 11.812 3.611 1 93.88 227 THR A O 1
ATOM 1902 N N . LEU A 1 228 ? 8.734 13.969 4.031 1 95.75 228 LEU A N 1
ATOM 1903 C CA . LEU A 1 228 ? 7.543 13.719 4.844 1 95.75 228 LEU A CA 1
ATOM 1904 C C . LEU A 1 228 ? 6.441 13.078 4.008 1 95.75 228 LEU A C 1
ATOM 1906 O O . LEU A 1 228 ? 5.781 12.141 4.457 1 95.75 228 LEU A O 1
ATOM 1910 N N . PHE A 1 229 ? 6.289 13.625 2.799 1 95.69 229 PHE A N 1
ATOM 1911 C CA . 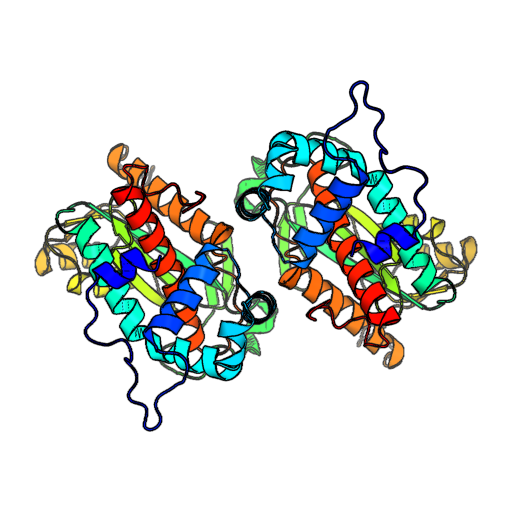PHE A 1 229 ? 5.301 13.047 1.9 1 95.69 229 PHE A CA 1
ATOM 1912 C C . PHE A 1 229 ? 5.637 11.594 1.592 1 95.69 229 PHE A C 1
ATOM 1914 O O . PHE A 1 229 ? 4.75 10.734 1.561 1 95.69 229 PHE A O 1
ATOM 1921 N N . SER A 1 230 ? 6.902 11.352 1.405 1 93.38 230 SER A N 1
ATOM 1922 C CA . SER A 1 230 ? 7.348 9.984 1.145 1 93.38 230 SER A CA 1
ATOM 1923 C C . SER A 1 230 ? 7.031 9.062 2.32 1 93.38 230 SER A C 1
ATOM 1925 O O . SER A 1 230 ? 6.586 7.93 2.131 1 93.38 230 SER A O 1
ATOM 1927 N N . GLN A 1 231 ? 7.234 9.539 3.455 1 94.12 231 GLN A N 1
ATOM 1928 C CA . GLN A 1 231 ? 6.965 8.758 4.656 1 94.12 231 GLN A CA 1
ATOM 1929 C C . GLN A 1 231 ? 5.469 8.523 4.84 1 94.12 231 GLN A C 1
ATOM 1931 O O . GLN A 1 231 ? 5.047 7.434 5.242 1 94.12 231 GLN A O 1
ATOM 1936 N N . LEU A 1 232 ? 4.691 9.531 4.559 1 96.12 232 LEU A N 1
ATOM 1937 C CA . LEU A 1 232 ? 3.24 9.391 4.617 1 96.12 232 LEU A CA 1
ATOM 1938 C C . LEU A 1 232 ? 2.764 8.32 3.639 1 96.12 232 LEU A C 1
ATOM 1940 O O . LEU A 1 232 ? 1.857 7.543 3.953 1 96.12 232 LEU A O 1
ATOM 1944 N N . CYS A 1 233 ? 3.42 8.25 2.494 1 93.25 233 CYS A N 1
ATOM 1945 C CA . CYS A 1 233 ? 3.025 7.281 1.475 1 93.25 233 CYS A CA 1
ATOM 1946 C C . CYS A 1 233 ? 3.486 5.879 1.846 1 93.25 233 CYS A C 1
ATOM 1948 O O . CYS A 1 233 ? 2.738 4.91 1.686 1 93.25 233 CYS A O 1
ATOM 1950 N N . ASP A 1 234 ? 4.641 5.75 2.312 1 89.38 234 ASP A N 1
ATOM 1951 C CA . ASP A 1 234 ? 5.25 4.441 2.523 1 89.38 234 ASP A CA 1
ATOM 1952 C C . ASP A 1 234 ? 4.871 3.873 3.891 1 89.38 234 ASP A C 1
ATOM 1954 O O . ASP A 1 234 ? 4.18 2.857 3.977 1 89.38 234 ASP A O 1
ATOM 1958 N N . GLN A 1 235 ? 5.219 4.578 4.922 1 88.88 235 GLN A N 1
ATOM 1959 C CA . GLN A 1 235 ? 5.016 4.082 6.277 1 88.88 235 GLN A CA 1
ATOM 1960 C C . GLN A 1 235 ? 3.541 4.121 6.664 1 88.88 235 GLN A C 1
ATOM 1962 O O . GLN A 1 235 ? 3.037 3.197 7.305 1 88.88 235 GLN A O 1
ATOM 1967 N N . PHE A 1 236 ? 2.834 5.145 6.23 1 93.62 236 PHE A N 1
ATOM 1968 C CA . PHE A 1 236 ? 1.47 5.34 6.707 1 93.62 236 PHE A CA 1
ATOM 1969 C C . PHE A 1 236 ? 0.461 4.984 5.621 1 93.62 236 PHE A C 1
ATOM 1971 O O . PHE A 1 236 ? -0.748 4.992 5.863 1 93.62 236 PHE A O 1
ATOM 1978 N N . MET A 1 237 ? 0.906 4.723 4.457 1 93 237 MET A N 1
ATOM 1979 C CA . MET A 1 237 ? 0.065 4.273 3.35 1 93 237 MET A CA 1
ATOM 1980 C C . MET A 1 237 ? -1.092 5.242 3.119 1 93 237 MET A C 1
ATOM 1982 O O . MET A 1 237 ? -2.24 4.816 2.973 1 93 237 MET A O 1
ATOM 1986 N N . ILE A 1 238 ? -0.782 6.496 3.094 1 96.12 238 ILE A N 1
ATOM 1987 C CA . ILE A 1 238 ? -1.798 7.543 3.107 1 96.12 238 ILE A CA 1
ATOM 1988 C C . ILE A 1 238 ? -2.59 7.512 1.802 1 96.12 238 ILE A C 1
ATOM 1990 O O . ILE A 1 238 ? -3.729 7.984 1.746 1 96.12 238 ILE A O 1
ATOM 1994 N N . ARG A 1 239 ? -2.084 6.91 0.754 1 93.19 239 ARG A N 1
ATOM 1995 C CA . ARG A 1 239 ? -2.748 6.926 -0.545 1 93.19 239 ARG A CA 1
ATOM 1996 C C . ARG A 1 239 ? -3.742 5.773 -0.666 1 93.19 239 ARG A C 1
ATOM 1998 O O . ARG A 1 239 ? -4.574 5.758 -1.575 1 93.19 239 ARG A O 1
ATOM 2005 N N . ARG A 1 240 ? -3.652 4.855 0.219 1 91.25 240 ARG A N 1
ATOM 2006 C CA . ARG A 1 240 ? -4.609 3.75 0.199 1 91.25 240 ARG A CA 1
ATOM 2007 C C . ARG A 1 240 ? -5.945 4.176 0.796 1 91.25 240 ARG A C 1
ATOM 2009 O O . ARG A 1 240 ? -5.988 4.805 1.855 1 91.25 240 ARG A O 1
ATOM 2016 N N . ASN A 1 241 ? -6.984 3.885 0.129 1 86.81 241 ASN A N 1
ATOM 2017 C CA . ASN A 1 241 ? -8.305 4.309 0.576 1 86.81 241 ASN A CA 1
ATOM 2018 C C . ASN A 1 241 ? -9.258 3.125 0.721 1 86.81 241 ASN A C 1
ATOM 2020 O O . ASN A 1 241 ? -9.43 2.344 -0.216 1 86.81 241 ASN A O 1
ATOM 2024 N N . TYR A 1 242 ? -9.836 2.992 1.896 1 86.81 242 TYR A N 1
ATOM 2025 C CA . TYR A 1 242 ? -10.836 1.964 2.156 1 86.81 242 TYR A CA 1
ATOM 2026 C C . TYR A 1 242 ? -12.188 2.588 2.473 1 86.81 242 TYR A C 1
ATOM 2028 O O . TYR A 1 242 ? -13.18 1.877 2.645 1 86.81 242 TYR A O 1
ATOM 2036 N N . VAL A 1 243 ? -12.141 3.879 2.551 1 89.88 243 VAL A N 1
ATOM 2037 C CA . VAL A 1 243 ? -13.32 4.543 3.098 1 89.88 243 VAL A CA 1
ATOM 2038 C C . VAL A 1 243 ? -14.289 4.883 1.971 1 89.88 243 VAL A C 1
ATOM 2040 O O . VAL A 1 243 ? -13.883 5.066 0.822 1 89.88 243 VAL A O 1
ATOM 2043 N N . LYS A 1 244 ? -15.539 5.023 2.418 1 91.56 244 LYS A N 1
ATOM 2044 C CA . LYS A 1 244 ? -16.594 5.289 1.44 1 91.56 244 LYS A CA 1
ATOM 2045 C C . LYS A 1 244 ? -17.172 6.684 1.627 1 91.56 244 LYS A C 1
ATOM 2047 O O . LYS A 1 244 ? -17.781 7.23 0.711 1 91.56 244 LYS A O 1
ATOM 2052 N N . SER A 1 245 ? -16.984 7.207 2.801 1 94.62 245 SER A N 1
ATOM 2053 C CA . SER A 1 245 ? -17.531 8.531 3.096 1 94.62 245 SER A CA 1
ATOM 2054 C C . SER A 1 245 ? -16.406 9.562 3.227 1 94.62 245 SER A C 1
ATOM 2056 O O . SER A 1 245 ? -15.258 9.211 3.494 1 94.62 245 SER A O 1
ATOM 2058 N N . PHE A 1 246 ? -16.812 10.836 3.008 1 95.88 246 PHE A N 1
ATOM 2059 C CA . PHE A 1 246 ? -15.82 11.906 3.129 1 95.88 246 PHE A CA 1
ATOM 2060 C C . PHE A 1 246 ? -15.344 12.031 4.57 1 95.88 246 PHE A C 1
ATOM 2062 O O . PHE A 1 246 ? -14.156 12.25 4.812 1 95.88 246 PHE A O 1
ATOM 2069 N N . LEU A 1 247 ? -16.234 11.922 5.496 1 95.56 247 LEU A N 1
ATOM 2070 C CA . LEU A 1 247 ? -15.844 11.984 6.902 1 95.56 247 LEU A CA 1
ATOM 2071 C C . LEU A 1 247 ? -14.844 10.875 7.238 1 95.56 247 LEU A C 1
ATOM 2073 O O . LEU A 1 247 ? -13.875 11.117 7.957 1 95.56 247 LEU A O 1
ATOM 2077 N N . GLY A 1 248 ? -15.148 9.672 6.781 1 95.69 248 GLY A N 1
ATOM 2078 C CA . GLY A 1 248 ? -14.188 8.594 6.949 1 95.69 248 GLY A CA 1
ATOM 2079 C C . GLY A 1 248 ? -12.844 8.883 6.312 1 95.69 248 GLY A C 1
ATOM 2080 O O . GLY A 1 248 ? -11.797 8.594 6.898 1 95.69 248 GLY A O 1
ATOM 2081 N N . PHE A 1 249 ? -12.906 9.523 5.168 1 96.5 249 PHE A N 1
ATOM 2082 C CA . PHE A 1 249 ? -11.703 9.828 4.398 1 96.5 249 PHE A CA 1
ATOM 2083 C C . PHE A 1 249 ? -10.828 10.828 5.141 1 96.5 249 PHE A C 1
ATOM 2085 O O . PHE A 1 249 ? -9.641 10.578 5.363 1 96.5 249 PHE A O 1
ATOM 2092 N N . LYS A 1 250 ? -11.422 11.922 5.508 1 96.75 250 LYS A N 1
ATOM 2093 C CA . LYS A 1 250 ? -10.633 12.961 6.164 1 96.75 250 LYS A CA 1
ATOM 2094 C C . LYS A 1 250 ? -10.125 12.492 7.527 1 96.75 250 LYS A C 1
ATOM 2096 O O . LYS A 1 250 ? -9.031 12.867 7.953 1 96.75 250 LYS A O 1
ATOM 2101 N N . THR A 1 251 ? -10.875 11.648 8.227 1 97.5 251 THR A N 1
ATOM 2102 C CA . THR A 1 251 ? -10.445 11.109 9.508 1 97.5 251 THR A CA 1
ATOM 2103 C C . THR A 1 251 ? -9.219 10.219 9.336 1 97.5 251 THR A C 1
ATOM 2105 O O . THR A 1 251 ? -8.289 10.266 10.141 1 97.5 251 THR A O 1
ATOM 2108 N N . ARG A 1 252 ? -9.266 9.414 8.32 1 97.12 252 ARG A N 1
ATOM 2109 C CA . ARG A 1 252 ? -8.141 8.531 8.031 1 97.12 252 ARG A CA 1
ATOM 2110 C C . ARG A 1 252 ? -6.871 9.328 7.758 1 97.12 252 ARG A C 1
ATOM 2112 O O . ARG A 1 252 ? -5.809 9.016 8.297 1 97.12 252 ARG A O 1
ATOM 2119 N N . ILE A 1 253 ? -6.992 10.359 6.984 1 98 253 ILE A N 1
ATOM 2120 C CA . ILE A 1 253 ? -5.859 11.219 6.637 1 98 253 ILE A CA 1
ATOM 2121 C C . ILE A 1 253 ? -5.32 11.891 7.898 1 98 253 ILE A C 1
ATOM 2123 O O . ILE A 1 253 ? -4.113 11.883 8.148 1 98 253 ILE A O 1
ATOM 2127 N N . LEU A 1 254 ? -6.211 12.422 8.633 1 98.31 254 LEU A N 1
ATOM 2128 C CA . LEU A 1 254 ? -5.824 13.125 9.852 1 98.31 254 LEU A CA 1
ATOM 2129 C C . LEU A 1 254 ? -5.125 12.18 10.828 1 98.31 254 LEU A C 1
ATOM 2131 O O . LEU A 1 254 ? -4.125 12.547 11.445 1 98.31 254 LEU A O 1
ATOM 2135 N N . SER A 1 255 ? -5.637 10.984 10.992 1 97.81 255 SER A N 1
ATOM 2136 C CA . SER A 1 255 ? -5.055 10 11.906 1 97.81 255 SER A CA 1
ATOM 2137 C C . SER A 1 255 ? -3.586 9.742 11.57 1 97.81 255 SER A C 1
ATOM 2139 O O . SER A 1 255 ? -2.746 9.664 12.469 1 97.81 255 SER A O 1
ATOM 2141 N N . LYS A 1 256 ? -3.326 9.602 10.336 1 97.56 256 LYS A N 1
ATOM 2142 C CA . LYS A 1 256 ? -1.965 9.32 9.883 1 97.56 256 LYS A CA 1
ATOM 2143 C C . LYS A 1 256 ? -1.035 10.492 10.188 1 97.56 256 LYS A C 1
ATOM 2145 O O . LYS A 1 256 ? 0.088 10.297 10.656 1 97.56 256 LYS A O 1
ATOM 2150 N N . ILE A 1 257 ? -1.522 11.672 9.984 1 98.06 257 ILE A N 1
ATOM 2151 C CA . ILE A 1 257 ? -0.707 12.867 10.18 1 98.06 257 ILE A CA 1
ATOM 2152 C C . ILE A 1 257 ? -0.49 13.102 11.672 1 98.06 257 ILE A C 1
ATOM 2154 O O . ILE A 1 257 ? 0.614 13.453 12.102 1 98.06 257 ILE A O 1
ATOM 2158 N N . VAL A 1 258 ? -1.566 12.93 12.461 1 97.62 258 VAL A N 1
ATOM 2159 C CA . VAL A 1 258 ? -1.437 13.078 13.906 1 97.62 258 VAL A CA 1
ATOM 2160 C C . VAL A 1 258 ? -0.414 12.078 14.438 1 97.62 258 VAL A C 1
ATOM 2162 O O . VAL A 1 258 ? 0.423 12.422 15.273 1 97.62 258 VAL A O 1
ATOM 2165 N N . THR A 1 259 ? -0.497 10.859 13.977 1 96.81 259 THR A N 1
ATOM 2166 C CA . THR A 1 259 ? 0.449 9.836 14.406 1 96.81 259 THR A CA 1
ATOM 2167 C C . THR A 1 259 ? 1.879 10.242 14.062 1 96.81 259 THR A C 1
ATOM 2169 O O . THR A 1 259 ? 2.787 10.086 14.883 1 96.81 259 THR A O 1
ATOM 2172 N N . LEU A 1 260 ? 2.062 10.711 12.898 1 96.94 260 LEU A N 1
ATOM 2173 C CA . LEU A 1 260 ? 3.373 11.203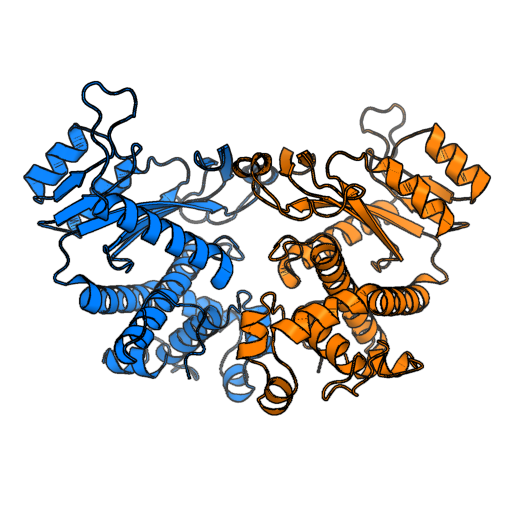 12.484 1 96.94 260 LEU A CA 1
ATOM 2174 C C . LEU A 1 260 ? 3.889 12.258 13.469 1 96.94 260 LEU A C 1
ATOM 2176 O O . LEU A 1 260 ? 5.035 12.18 13.922 1 96.94 260 LEU A O 1
ATOM 2180 N N . THR A 1 261 ? 3.033 13.219 13.812 1 96.75 261 THR A N 1
ATOM 2181 C CA . THR A 1 261 ? 3.42 14.297 14.719 1 96.75 261 THR A CA 1
ATOM 2182 C C . THR A 1 261 ? 3.725 13.75 16.109 1 96.75 261 THR A C 1
ATOM 2184 O O . THR A 1 261 ? 4.625 14.242 16.797 1 96.75 261 THR A O 1
ATOM 2187 N N . ILE A 1 262 ? 3.004 12.805 16.516 1 95.94 262 ILE A N 1
ATOM 2188 C CA . ILE A 1 262 ? 3.236 12.195 17.828 1 95.94 262 ILE A CA 1
ATOM 2189 C C . ILE A 1 262 ? 4.602 11.516 17.844 1 95.94 262 ILE A C 1
ATOM 2191 O O . ILE A 1 262 ? 5.348 11.625 18.812 1 95.94 262 ILE A O 1
ATOM 2195 N N . ILE A 1 263 ? 4.922 10.766 16.797 1 95.12 263 ILE A N 1
ATOM 2196 C CA . ILE A 1 263 ? 6.234 10.125 16.703 1 95.12 263 ILE A CA 1
ATOM 2197 C C . ILE A 1 263 ? 7.328 11.188 16.781 1 95.12 263 ILE A C 1
ATOM 2199 O O . ILE A 1 263 ? 8.336 11.008 17.469 1 95.12 263 ILE A O 1
ATOM 2203 N N . GLN A 1 264 ? 7.125 12.289 16.062 1 96 264 GLN A N 1
ATOM 2204 C CA . GLN A 1 264 ? 8.078 13.398 16.125 1 96 264 GLN A CA 1
ATOM 2205 C C . GLN A 1 264 ? 8.242 13.891 17.562 1 96 264 GLN A C 1
ATOM 2207 O O . GLN A 1 264 ? 9.352 14.195 17.984 1 96 264 GLN A O 1
ATOM 2212 N N . THR A 1 265 ? 7.133 14.023 18.266 1 95.38 265 THR A N 1
ATOM 2213 C CA . THR A 1 265 ? 7.148 14.469 19.656 1 95.38 265 THR A CA 1
ATOM 2214 C C . THR A 1 265 ? 7.945 13.5 20.531 1 95.38 265 THR A C 1
ATOM 2216 O O . THR A 1 265 ? 8.75 13.922 21.359 1 95.38 265 THR A O 1
ATOM 2219 N N . ILE A 1 266 ? 7.73 12.242 20.328 1 93.94 266 ILE A N 1
ATOM 2220 C CA . ILE A 1 266 ? 8.445 11.219 21.094 1 93.94 266 ILE A CA 1
ATOM 2221 C C . ILE A 1 266 ? 9.938 11.32 20.812 1 93.94 266 ILE A C 1
ATOM 2223 O O . ILE A 1 266 ? 10.758 11.258 21.734 1 93.94 266 ILE A O 1
ATOM 2227 N N . ASN A 1 267 ? 10.258 11.461 19.562 1 93.81 267 ASN A N 1
ATOM 2228 C CA . ASN A 1 267 ? 11.664 11.594 19.188 1 93.81 267 ASN A CA 1
ATOM 2229 C C . ASN A 1 267 ? 12.297 12.836 19.812 1 93.81 267 ASN A C 1
ATOM 2231 O O . ASN A 1 267 ? 13.438 12.789 20.281 1 93.81 267 ASN A O 1
ATOM 2235 N N . ARG A 1 268 ? 11.594 13.914 19.766 1 92.81 268 ARG A N 1
ATOM 2236 C CA . ARG A 1 268 ? 12.094 15.148 20.375 1 92.81 268 ARG A CA 1
ATOM 2237 C C . ARG A 1 268 ? 12.367 14.953 21.859 1 92.81 268 ARG A C 1
ATOM 2239 O O . ARG A 1 268 ? 13.414 15.359 22.359 1 92.81 268 ARG A O 1
ATOM 2246 N N . ASN A 1 269 ? 11.438 14.367 22.531 1 91.56 269 ASN A N 1
ATOM 2247 C CA . ASN A 1 269 ? 11.57 14.125 23.953 1 91.56 269 ASN A CA 1
ATOM 2248 C C . ASN A 1 269 ? 12.75 13.211 24.266 1 91.56 269 ASN A C 1
ATOM 2250 O O . ASN A 1 269 ? 13.375 13.312 25.312 1 91.56 269 ASN A O 1
ATOM 2254 N N . ALA A 1 270 ? 13.078 12.328 23.375 1 91.69 270 ALA A N 1
ATOM 2255 C CA . ALA A 1 270 ? 14.18 11.383 23.547 1 91.69 270 ALA A CA 1
ATOM 2256 C C . ALA A 1 270 ? 15.477 11.945 22.984 1 91.69 270 ALA A C 1
ATOM 2258 O O . ALA A 1 270 ? 16.469 11.227 22.875 1 91.69 270 ALA A O 1
ATOM 2259 N N . ASN A 1 271 ? 15.508 13.195 22.469 1 92.31 271 ASN A N 1
ATOM 2260 C CA . ASN A 1 271 ? 16.672 13.875 21.906 1 92.31 271 ASN A CA 1
ATOM 2261 C C . ASN A 1 271 ? 17.188 13.156 20.656 1 92.31 271 ASN A C 1
ATOM 2263 O O . ASN A 1 271 ? 18.391 12.945 20.516 1 92.31 271 ASN A O 1
ATOM 2267 N N . ARG A 1 272 ? 16.234 12.68 19.938 1 92.38 272 ARG A N 1
ATOM 2268 C CA . ARG A 1 272 ? 16.516 12.062 18.641 1 92.38 272 ARG A CA 1
ATOM 2269 C C . ARG A 1 272 ? 16.078 12.961 17.5 1 92.38 272 ARG A C 1
ATOM 2271 O O . ARG A 1 272 ? 15.367 13.945 17.719 1 92.38 272 ARG A O 1
ATOM 2278 N N . ASN A 1 273 ? 16.594 12.664 16.328 1 92.69 273 ASN A N 1
ATOM 2279 C CA . ASN A 1 273 ? 16.078 13.344 15.133 1 92.69 273 ASN A CA 1
ATOM 2280 C C . ASN A 1 273 ? 14.578 13.141 14.969 1 92.69 273 ASN A C 1
ATOM 2282 O O . ASN A 1 273 ? 14.109 12.008 14.844 1 92.69 273 ASN A O 1
ATOM 2286 N N . ILE A 1 274 ? 13.859 14.211 14.906 1 93.25 274 ILE A N 1
ATOM 2287 C CA . ILE A 1 274 ? 12.406 14.133 14.992 1 93.25 274 ILE A CA 1
ATOM 2288 C C . ILE A 1 274 ? 11.852 13.461 13.734 1 93.25 274 ILE A C 1
ATOM 2290 O O . ILE A 1 274 ? 10.734 12.93 13.742 1 93.25 274 ILE A O 1
ATOM 2294 N N . ASN A 1 275 ? 12.602 13.414 12.648 1 91.75 275 ASN A N 1
ATOM 2295 C CA . ASN A 1 275 ? 12.047 12.938 11.383 1 91.75 275 ASN A CA 1
ATOM 2296 C C . ASN A 1 275 ? 12.469 11.508 11.094 1 91.75 275 ASN A C 1
ATOM 2298 O O . ASN A 1 275 ? 12.188 10.977 10.008 1 91.75 275 ASN A O 1
ATOM 2302 N N . ASN A 1 276 ? 13.133 10.922 12.062 1 88.62 276 ASN A N 1
ATOM 2303 C CA . ASN A 1 276 ? 13.328 9.477 11.992 1 88.62 276 ASN A CA 1
ATOM 2304 C C . ASN A 1 276 ? 12.102 8.711 12.469 1 88.62 276 ASN A C 1
ATOM 2306 O O . ASN A 1 276 ? 12.055 8.25 13.609 1 88.62 276 ASN A O 1
ATOM 2310 N N . LEU A 1 277 ? 11.203 8.5 11.594 1 87 277 LEU A N 1
ATOM 2311 C CA . LEU A 1 277 ? 9.883 8.008 11.977 1 87 277 LEU A CA 1
ATOM 2312 C C . LEU A 1 277 ? 9.883 6.484 12.07 1 87 277 LEU A C 1
ATOM 2314 O O . LEU A 1 277 ? 8.969 5.898 12.656 1 87 277 LEU A O 1
ATOM 2318 N N . LYS A 1 278 ? 10.891 5.883 11.414 1 77.06 278 LYS A N 1
ATOM 2319 C CA . LYS A 1 278 ? 10.977 4.426 11.422 1 77.06 278 LYS A CA 1
ATOM 2320 C C . LYS A 1 278 ? 11.82 3.926 12.586 1 77.06 278 LYS A C 1
ATOM 2322 O O . LYS A 1 278 ? 12.922 3.406 12.383 1 77.06 278 LYS A O 1
ATOM 2327 N N . ILE A 1 279 ? 11.477 4.277 13.773 1 70.81 279 ILE A N 1
ATOM 2328 C CA . ILE A 1 279 ? 12.242 3.875 14.945 1 70.81 279 ILE A CA 1
ATOM 2329 C C . ILE A 1 279 ? 11.336 3.162 15.938 1 70.81 279 ILE A C 1
ATOM 2331 O O . ILE A 1 279 ? 10.117 3.35 15.922 1 70.81 279 ILE A O 1
ATOM 2335 N N . ASN A 1 280 ? 12.008 2.211 16.562 1 66.62 280 ASN A N 1
ATOM 2336 C CA . ASN A 1 280 ? 11.273 1.533 17.625 1 66.62 280 ASN A CA 1
ATOM 2337 C C . ASN A 1 280 ? 11 2.471 18.797 1 66.62 280 ASN A C 1
ATOM 2339 O O . ASN A 1 280 ? 11.93 2.998 19.406 1 66.62 280 ASN A O 1
ATOM 2343 N N . ILE A 1 281 ? 9.797 2.877 18.812 1 67.25 281 ILE A N 1
ATOM 2344 C CA . ILE A 1 281 ? 9.406 3.771 19.906 1 67.25 281 ILE A CA 1
ATOM 2345 C C . ILE A 1 281 ? 9.062 2.957 21.141 1 67.25 281 ILE A C 1
ATOM 2347 O O . ILE A 1 281 ? 8.203 2.074 21.094 1 67.25 281 ILE A O 1
ATOM 2351 N N . THR A 1 282 ? 10.078 2.412 21.938 1 56.75 282 THR A N 1
ATOM 2352 C CA . THR A 1 282 ? 9.883 1.7 23.203 1 56.75 282 THR A CA 1
ATOM 2353 C C . THR A 1 282 ? 9.172 2.59 24.219 1 56.75 282 THR A C 1
ATOM 2355 O O . THR A 1 282 ? 9.453 3.787 24.312 1 56.75 282 THR A O 1
ATOM 2358 N N . MET B 1 1 ? 0.302 -21.859 9.969 1 83 1 MET B N 1
ATOM 2359 C CA . MET B 1 1 ? 1.322 -21.734 8.93 1 83 1 MET B CA 1
ATOM 2360 C C . MET B 1 1 ? 2.412 -22.781 9.117 1 83 1 MET B C 1
ATOM 2362 O O . MET B 1 1 ? 2.682 -23.578 8.211 1 83 1 MET B O 1
ATOM 2366 N N . LEU B 1 2 ? 2.896 -22.859 10.289 1 81.38 2 LEU B N 1
ATOM 2367 C CA . LEU B 1 2 ? 3.959 -23.812 10.586 1 81.38 2 LEU B CA 1
ATOM 2368 C C . LEU B 1 2 ? 3.482 -25.25 10.359 1 81.38 2 LEU B C 1
ATOM 2370 O O . LEU B 1 2 ? 4.207 -26.062 9.789 1 81.38 2 LEU B O 1
ATOM 2374 N N . GLU B 1 3 ? 2.264 -25.516 10.734 1 84.44 3 GLU B N 1
ATOM 2375 C CA . GLU B 1 3 ? 1.711 -26.859 10.609 1 84.44 3 GLU B CA 1
ATOM 2376 C C . GLU B 1 3 ? 1.6 -27.266 9.141 1 84.44 3 GLU B C 1
ATOM 2378 O O . GLU B 1 3 ? 1.925 -28.406 8.789 1 84.44 3 GLU B O 1
ATOM 2383 N N . VAL B 1 4 ? 1.229 -26.406 8.328 1 86.5 4 VAL B N 1
ATOM 2384 C CA . VAL B 1 4 ? 1.073 -26.703 6.906 1 86.5 4 VAL B CA 1
ATOM 2385 C C . VAL B 1 4 ? 2.438 -26.984 6.285 1 86.5 4 VAL B C 1
ATOM 2387 O O . VAL B 1 4 ? 2.58 -27.922 5.496 1 86.5 4 VAL B O 1
ATOM 2390 N N . LEU B 1 5 ? 3.41 -26.25 6.703 1 87.56 5 LEU B N 1
ATOM 2391 C CA . LEU B 1 5 ? 4.746 -26.422 6.145 1 87.56 5 LEU B CA 1
ATOM 2392 C C . LEU B 1 5 ? 5.391 -27.703 6.652 1 87.56 5 LEU B C 1
ATOM 2394 O O . LEU B 1 5 ? 6.117 -28.375 5.914 1 87.56 5 LEU B O 1
ATOM 2398 N N . GLN B 1 6 ? 5.09 -28 7.875 1 86.19 6 GLN B N 1
ATOM 2399 C CA . GLN B 1 6 ? 5.633 -29.219 8.461 1 86.19 6 GLN B CA 1
ATOM 2400 C C . GLN B 1 6 ? 5.035 -30.453 7.797 1 86.19 6 GLN B C 1
ATOM 2402 O O . GLN B 1 6 ? 5.695 -31.5 7.684 1 86.19 6 GLN B O 1
ATOM 2407 N N . GLU B 1 7 ? 3.84 -30.297 7.359 1 85.06 7 GLU B N 1
ATOM 2408 C CA . GLU B 1 7 ? 3.162 -31.406 6.695 1 85.06 7 GLU B CA 1
ATOM 2409 C C . GLU B 1 7 ? 3.791 -31.719 5.34 1 85.06 7 GLU B C 1
ATOM 2411 O O . GLU B 1 7 ? 3.582 -32.781 4.777 1 85.06 7 GLU B O 1
ATOM 2416 N N . LEU B 1 8 ? 4.559 -30.797 4.848 1 85.56 8 LEU B N 1
ATOM 2417 C CA . LEU B 1 8 ? 5.176 -30.984 3.541 1 85.56 8 LEU B CA 1
ATOM 2418 C C . LEU B 1 8 ? 6.418 -31.859 3.652 1 85.56 8 LEU B C 1
ATOM 2420 O O . LEU B 1 8 ? 6.996 -32.25 2.637 1 85.56 8 LEU B O 1
ATOM 2424 N N . GLU B 1 9 ? 6.723 -32.312 4.734 1 76.56 9 GLU B N 1
ATOM 2425 C CA . GLU B 1 9 ? 7.844 -33.219 4.988 1 76.56 9 GLU B CA 1
ATOM 2426 C C . GLU B 1 9 ? 9.07 -32.812 4.188 1 76.56 9 GLU B C 1
ATOM 2428 O O . GLU B 1 9 ? 9.586 -33.594 3.381 1 76.56 9 GLU B O 1
ATOM 2433 N N . LEU B 1 10 ? 9.555 -31.688 4.539 1 79 10 LEU B N 1
ATOM 2434 C CA . LEU B 1 10 ? 10.758 -31.219 3.865 1 79 10 LEU B CA 1
ATOM 2435 C C . LEU B 1 10 ? 11.984 -31.984 4.344 1 79 10 LEU B C 1
ATOM 2437 O O . LEU B 1 10 ? 12.047 -32.406 5.504 1 79 10 LEU B O 1
ATOM 2441 N N . ASP B 1 11 ? 12.867 -32.281 3.475 1 72.81 11 ASP B N 1
ATOM 2442 C CA . ASP B 1 11 ? 14.008 -33.125 3.758 1 72.81 11 ASP B CA 1
ATOM 2443 C C . ASP B 1 11 ? 14.922 -32.531 4.809 1 72.81 11 ASP B C 1
ATOM 2445 O O . ASP B 1 11 ? 15.625 -33.219 5.531 1 72.81 11 ASP B O 1
ATOM 2449 N N . SER B 1 12 ? 15 -31.25 4.82 1 78.44 12 SER B N 1
ATOM 2450 C CA . SER B 1 12 ? 15.906 -30.562 5.727 1 78.44 12 SER B CA 1
ATOM 2451 C C . SER B 1 12 ? 15.336 -29.219 6.148 1 78.44 12 SER B C 1
ATOM 2453 O O . SER B 1 12 ? 14.477 -28.656 5.465 1 78.44 12 SER B O 1
ATOM 2455 N N . GLU B 1 13 ? 15.789 -28.875 7.336 1 85.06 13 GLU B N 1
ATOM 2456 C CA . GLU B 1 13 ? 15.422 -27.531 7.789 1 85.06 13 GLU B CA 1
ATOM 2457 C C . GLU B 1 13 ? 16.422 -26.5 7.301 1 85.06 13 GLU B C 1
ATOM 2459 O O . GLU B 1 13 ? 16.141 -25.297 7.352 1 85.06 13 GLU B O 1
ATOM 2464 N N . ASN B 1 14 ? 17.516 -27.016 6.926 1 84.62 14 ASN B N 1
ATOM 2465 C CA . ASN B 1 14 ? 18.531 -26.156 6.352 1 84.62 14 ASN B CA 1
ATOM 2466 C C . ASN B 1 14 ? 18.781 -26.469 4.875 1 84.62 14 ASN B C 1
ATOM 2468 O O . ASN B 1 14 ? 19.281 -27.547 4.543 1 84.62 14 ASN B O 1
ATOM 2472 N N . PHE B 1 15 ? 18.422 -25.516 4.109 1 85.75 15 PHE B N 1
ATOM 2473 C CA . PHE B 1 15 ? 18.406 -25.75 2.672 1 85.75 15 PHE B CA 1
ATOM 2474 C C . PHE B 1 15 ? 19.688 -25.219 2.033 1 85.75 15 PHE B C 1
ATOM 2476 O O . PHE B 1 15 ? 20.094 -25.672 0.964 1 85.75 15 PHE B O 1
ATOM 2483 N N . LEU B 1 16 ? 20.188 -24.25 2.789 1 81.75 16 LEU B N 1
ATOM 2484 C CA . LEU B 1 16 ? 21.406 -23.625 2.252 1 81.75 16 LEU B CA 1
ATOM 2485 C C . LEU B 1 16 ? 22.656 -24.281 2.832 1 81.75 16 LEU B C 1
ATOM 2487 O O . LEU B 1 16 ? 22.672 -24.641 4.012 1 81.75 16 LEU B O 1
ATOM 2491 N N . PHE B 1 17 ? 23.453 -24.625 2.014 1 76.81 17 PHE B N 1
ATOM 2492 C CA . PHE B 1 17 ? 24.688 -25.219 2.498 1 76.81 17 PHE B CA 1
ATOM 2493 C C . PHE B 1 17 ? 25.625 -24.156 3.062 1 76.81 17 PHE B C 1
ATOM 2495 O O . PHE B 1 17 ? 26.141 -23.312 2.318 1 76.81 17 PHE B O 1
ATOM 2502 N N . GLN B 1 18 ? 25.531 -24.109 4.414 1 76.25 18 GLN B N 1
ATOM 2503 C CA . GLN B 1 18 ? 26.422 -23.156 5.07 1 76.25 18 GLN B CA 1
ATOM 2504 C C . GLN B 1 18 ? 27.484 -23.875 5.902 1 76.25 18 GLN B C 1
ATOM 2506 O O . GLN B 1 18 ? 27.219 -24.938 6.477 1 76.25 18 GLN B O 1
ATOM 2511 N N . ILE B 1 19 ? 28.641 -23.312 5.93 1 76.25 19 ILE B N 1
ATOM 2512 C CA . ILE B 1 19 ? 29.734 -23.875 6.703 1 76.25 19 ILE B CA 1
ATOM 2513 C C . ILE B 1 19 ? 29.422 -23.812 8.195 1 76.25 19 ILE B C 1
ATOM 2515 O O . ILE B 1 19 ? 29.469 -24.828 8.898 1 76.25 19 ILE B O 1
ATOM 2519 N N . ARG B 1 20 ? 29.109 -22.688 8.641 1 79.31 20 ARG B N 1
ATOM 2520 C CA . ARG B 1 20 ? 28.672 -22.516 10.023 1 79.31 20 ARG B CA 1
ATOM 2521 C C . ARG B 1 20 ? 27.156 -22.641 10.148 1 79.31 20 ARG B C 1
ATOM 2523 O O . ARG B 1 20 ? 26.422 -22.016 9.375 1 79.31 20 ARG B O 1
ATOM 2530 N N . LYS B 1 21 ? 26.828 -23.516 11.008 1 79.81 21 LYS B N 1
ATOM 2531 C CA . LYS B 1 21 ? 25.391 -23.688 11.219 1 79.81 21 LYS B CA 1
ATOM 2532 C C . LYS B 1 21 ? 24.75 -22.406 11.711 1 79.81 21 LYS B C 1
ATOM 2534 O O . LYS B 1 21 ? 25.172 -21.844 12.727 1 79.81 21 LYS B O 1
ATOM 2539 N N . PRO B 1 22 ? 23.766 -22.016 11 1 86.12 22 PRO B N 1
ATOM 2540 C CA . PRO B 1 22 ? 23.141 -20.75 11.406 1 86.12 22 PRO B CA 1
ATOM 2541 C C . PRO B 1 22 ? 22.281 -20.906 12.656 1 86.12 22 PRO B C 1
ATOM 2543 O O . PRO B 1 22 ? 21.766 -22 12.93 1 86.12 22 PRO B O 1
ATOM 2546 N N . ARG B 1 23 ? 22.188 -19.922 13.469 1 89 23 ARG B N 1
ATOM 2547 C CA . ARG B 1 23 ? 21.359 -19.906 14.68 1 89 23 ARG B CA 1
ATOM 2548 C C . ARG B 1 23 ? 19.891 -20.062 14.328 1 89 23 ARG B C 1
ATOM 2550 O O . ARG B 1 23 ? 19.125 -20.688 15.07 1 89 23 ARG B O 1
ATOM 2557 N N . LEU B 1 24 ? 19.5 -19.5 13.195 1 92.38 24 LEU B N 1
ATOM 2558 C CA . LEU B 1 24 ? 18.141 -19.625 12.672 1 92.38 24 LEU B CA 1
ATOM 2559 C C . LEU B 1 24 ? 18.125 -20.484 11.414 1 92.38 24 LEU B C 1
ATOM 2561 O O . LEU B 1 24 ? 18.828 -20.188 10.438 1 92.38 24 LEU B O 1
ATOM 2565 N N . THR B 1 25 ? 17.328 -21.5 11.414 1 92.38 25 THR B N 1
ATOM 2566 C CA . THR B 1 25 ? 17.312 -22.422 10.289 1 92.38 25 THR B CA 1
ATOM 2567 C C . THR B 1 25 ? 16.656 -21.766 9.07 1 92.38 25 THR B C 1
ATOM 2569 O O . THR B 1 25 ? 15.914 -20.797 9.203 1 92.38 25 THR B O 1
ATOM 2572 N N . ASP B 1 26 ? 16.891 -22.359 7.879 1 94.12 26 ASP B N 1
ATOM 2573 C CA . ASP B 1 26 ? 16.266 -21.891 6.648 1 94.12 26 ASP B CA 1
ATOM 2574 C C . ASP B 1 26 ? 14.75 -22.047 6.711 1 94.12 26 ASP B C 1
ATOM 2576 O O . ASP B 1 26 ? 14.008 -21.172 6.25 1 94.12 26 ASP B O 1
ATOM 2580 N N . PHE B 1 27 ? 14.391 -23.109 7.27 1 93.62 27 PHE B N 1
ATOM 2581 C CA . PHE B 1 27 ? 12.969 -23.375 7.43 1 93.62 27 PHE B CA 1
ATOM 2582 C C . PHE B 1 27 ? 12.297 -22.281 8.266 1 93.62 27 PHE B C 1
ATOM 2584 O O . PHE B 1 27 ? 11.227 -21.797 7.91 1 93.62 27 PHE B O 1
ATOM 2591 N N . ARG B 1 28 ? 12.914 -21.922 9.297 1 92.94 28 ARG B N 1
ATOM 2592 C CA . ARG B 1 28 ? 12.367 -20.891 10.172 1 92.94 28 ARG B CA 1
ATOM 2593 C C . ARG B 1 28 ? 12.344 -19.531 9.469 1 92.94 28 ARG B C 1
ATOM 2595 O O . ARG B 1 28 ? 11.438 -18.734 9.703 1 92.94 28 ARG B O 1
ATOM 2602 N N . ILE B 1 29 ? 13.266 -19.297 8.609 1 95.75 29 ILE B N 1
ATOM 2603 C CA . ILE B 1 29 ? 13.281 -18.062 7.832 1 95.75 29 ILE B CA 1
ATOM 2604 C C . ILE B 1 29 ? 12.062 -18.016 6.918 1 95.75 29 ILE B C 1
ATOM 2606 O O . ILE B 1 29 ? 11.391 -16.984 6.82 1 95.75 29 ILE B O 1
ATOM 2610 N N . ILE B 1 30 ? 11.789 -19.125 6.301 1 96 30 ILE B N 1
ATOM 2611 C CA . ILE B 1 30 ? 10.633 -19.219 5.418 1 96 30 ILE B CA 1
ATOM 2612 C C . ILE B 1 30 ? 9.352 -18.984 6.219 1 96 30 ILE B C 1
ATOM 2614 O O . ILE B 1 30 ? 8.477 -18.234 5.785 1 96 30 ILE B O 1
ATOM 2618 N N . VAL B 1 31 ? 9.297 -19.531 7.371 1 95 31 VAL B N 1
ATOM 2619 C CA . VAL B 1 31 ? 8.117 -19.391 8.219 1 95 31 VAL B CA 1
ATOM 2620 C C . VAL B 1 31 ? 7.922 -17.938 8.617 1 95 31 VAL B C 1
ATOM 2622 O O . VAL B 1 31 ? 6.805 -17.406 8.562 1 95 31 VAL B O 1
ATOM 2625 N N . ILE B 1 32 ? 8.969 -17.312 9.039 1 95.62 32 ILE B N 1
ATOM 2626 C CA . ILE B 1 32 ? 8.906 -15.914 9.438 1 95.62 32 ILE B CA 1
ATOM 2627 C C . ILE B 1 32 ? 8.445 -15.062 8.258 1 95.62 32 ILE B C 1
ATOM 2629 O O . ILE B 1 32 ? 7.578 -14.195 8.406 1 95.62 32 ILE B O 1
ATOM 2633 N N . ASN B 1 33 ? 9.016 -15.367 7.113 1 96.56 33 ASN B N 1
ATOM 2634 C CA . ASN B 1 33 ? 8.695 -14.633 5.895 1 96.56 33 ASN B CA 1
ATOM 2635 C C . ASN B 1 33 ? 7.215 -14.766 5.535 1 96.56 33 ASN B C 1
ATOM 2637 O O . ASN B 1 33 ? 6.539 -13.758 5.305 1 96.56 33 ASN B O 1
ATOM 2641 N N . LEU B 1 34 ? 6.73 -15.922 5.508 1 95.88 34 LEU B N 1
ATOM 2642 C CA . LEU B 1 34 ? 5.355 -16.172 5.094 1 95.88 34 LEU B CA 1
ATOM 2643 C C . LEU B 1 34 ? 4.371 -15.672 6.145 1 95.88 34 LEU B C 1
ATOM 2645 O O . LEU B 1 34 ? 3.295 -15.172 5.805 1 95.88 34 LEU B O 1
ATOM 2649 N N . THR B 1 35 ? 4.738 -15.781 7.406 1 93.12 35 THR B N 1
ATOM 2650 C CA . THR B 1 35 ? 3.896 -15.258 8.477 1 93.12 35 THR B CA 1
ATOM 2651 C C . THR B 1 35 ? 3.793 -13.742 8.391 1 93.12 35 THR B C 1
ATOM 2653 O O . THR B 1 35 ? 2.727 -13.172 8.633 1 93.12 35 THR B O 1
ATOM 2656 N N . SER B 1 36 ? 4.906 -13.117 8.125 1 93.38 36 SER B N 1
ATOM 2657 C CA . SER B 1 36 ? 4.898 -11.664 7.98 1 93.38 36 SER B CA 1
ATOM 2658 C C . SER B 1 36 ? 3.957 -11.227 6.863 1 93.38 36 SER B C 1
ATOM 2660 O O . SER B 1 36 ? 3.24 -10.234 7 1 93.38 36 SER B O 1
ATOM 2662 N N . GLU B 1 37 ? 3.969 -11.953 5.711 1 93.75 37 GLU B N 1
ATOM 2663 C CA . GLU B 1 37 ? 3.064 -11.648 4.605 1 93.75 37 GLU B CA 1
ATOM 2664 C C . GLU B 1 37 ? 1.606 -11.82 5.02 1 93.75 37 GLU B C 1
ATOM 2666 O O . GLU B 1 37 ? 0.75 -11.016 4.66 1 93.75 37 GLU B O 1
ATOM 2671 N N . TYR B 1 38 ? 1.386 -12.898 5.758 1 92.25 38 TYR B N 1
ATOM 2672 C CA . TYR B 1 38 ? 0.039 -13.156 6.254 1 92.25 38 TYR B CA 1
ATOM 2673 C C . TYR B 1 38 ? -0.453 -12.008 7.125 1 92.25 38 TYR B C 1
ATOM 2675 O O . TYR B 1 38 ? -1.624 -11.633 7.062 1 92.25 38 TYR B O 1
ATOM 2683 N N . MET B 1 39 ? 0.401 -11.477 7.938 1 89.56 39 MET B N 1
ATOM 2684 C CA . MET B 1 39 ? 0.05 -10.414 8.875 1 89.56 39 MET B CA 1
ATOM 2685 C C . MET B 1 39 ? 0.065 -9.055 8.18 1 89.56 39 MET B C 1
ATOM 2687 O O . MET B 1 39 ? -0.088 -8.016 8.836 1 89.56 39 MET B O 1
ATOM 2691 N N . SER B 1 40 ? 0.367 -9.031 6.918 1 88.94 40 SER B N 1
ATOM 2692 C CA . SER B 1 40 ? 0.399 -7.812 6.113 1 88.94 40 SER B CA 1
ATOM 2693 C C . SER B 1 40 ? 1.521 -6.883 6.562 1 88.94 40 SER B C 1
ATOM 2695 O O . SER B 1 40 ? 1.346 -5.664 6.602 1 88.94 40 SER B O 1
ATOM 2697 N N . ILE B 1 41 ? 2.578 -7.469 7.07 1 89.75 41 ILE B N 1
ATOM 2698 C CA . ILE B 1 41 ? 3.787 -6.711 7.383 1 89.75 41 ILE B CA 1
ATOM 2699 C C . ILE B 1 41 ? 4.695 -6.66 6.156 1 89.75 41 ILE B C 1
ATOM 2701 O O . ILE B 1 41 ? 5.473 -7.586 5.91 1 89.75 41 ILE B O 1
ATOM 2705 N N . ASP B 1 42 ? 4.668 -5.598 5.473 1 88.25 42 ASP B N 1
ATOM 2706 C CA . ASP B 1 42 ? 5.258 -5.5 4.141 1 88.25 42 ASP B CA 1
ATOM 2707 C C . ASP B 1 42 ? 6.691 -4.977 4.215 1 88.25 42 ASP B C 1
ATOM 2709 O O . ASP B 1 42 ? 7.465 -5.137 3.27 1 88.25 42 ASP B O 1
ATOM 2713 N N . SER B 1 43 ? 7.043 -4.363 5.312 1 87.75 43 SER B N 1
ATOM 2714 C CA . SER B 1 43 ? 8.367 -3.793 5.516 1 87.75 43 SER B CA 1
ATOM 2715 C C . SER B 1 43 ? 9.211 -4.664 6.449 1 87.75 43 SER B C 1
ATOM 2717 O O . SER B 1 43 ? 8.773 -4.992 7.555 1 87.75 43 SER B O 1
ATOM 2719 N N . GLU B 1 44 ? 10.406 -4.969 5.969 1 90.06 44 GLU B N 1
ATOM 2720 C CA . GLU B 1 44 ? 11.273 -5.762 6.832 1 90.06 44 GLU B CA 1
ATOM 2721 C C . GLU B 1 44 ? 11.695 -4.973 8.07 1 90.06 44 GLU B C 1
ATOM 2723 O O . GLU B 1 44 ? 11.922 -5.551 9.133 1 90.06 44 GLU B O 1
ATOM 2728 N N . TYR B 1 45 ? 11.766 -3.703 7.887 1 85.19 45 TYR B N 1
ATOM 2729 C CA . TYR B 1 45 ? 12.047 -2.873 9.047 1 85.19 45 TYR B CA 1
ATOM 2730 C C . TYR B 1 45 ? 10.953 -3.014 10.102 1 85.19 45 TYR B C 1
ATOM 2732 O O . TYR B 1 45 ? 11.242 -3.164 11.289 1 85.19 45 TYR B O 1
ATOM 2740 N N . GLN B 1 46 ? 9.734 -2.932 9.664 1 85.38 46 GLN B N 1
ATOM 2741 C CA . GLN B 1 46 ? 8.609 -3.098 10.578 1 85.38 46 GLN B CA 1
ATOM 2742 C C . GLN B 1 46 ? 8.594 -4.5 11.18 1 85.38 46 GLN B C 1
ATOM 2744 O O . GLN B 1 46 ? 8.273 -4.676 12.359 1 85.38 46 GLN B O 1
ATOM 2749 N N . LEU B 1 47 ? 8.93 -5.473 10.352 1 91.12 47 LEU B N 1
ATOM 2750 C CA . LEU B 1 47 ? 8.977 -6.848 10.836 1 91.12 47 LEU B CA 1
ATOM 2751 C C . LEU B 1 47 ? 9.938 -6.98 12.008 1 91.12 47 LEU B C 1
ATOM 2753 O O . LEU B 1 47 ? 9.594 -7.551 13.039 1 91.12 47 LEU B O 1
ATOM 2757 N N . PHE B 1 48 ? 11.07 -6.426 11.891 1 91.56 48 PHE B N 1
ATOM 2758 C CA . PHE B 1 48 ? 12.102 -6.594 12.906 1 91.56 48 PHE B CA 1
ATOM 2759 C C . PHE B 1 48 ? 11.812 -5.727 14.125 1 91.56 48 PHE B C 1
ATOM 2761 O O . PHE B 1 48 ? 12.414 -5.91 15.18 1 91.56 48 PHE B O 1
ATOM 2768 N N . ARG B 1 49 ? 10.875 -4.797 13.977 1 83.5 49 ARG B N 1
ATOM 2769 C CA . ARG B 1 49 ? 10.414 -4.023 15.125 1 83.5 49 ARG B CA 1
ATOM 2770 C C . ARG B 1 49 ? 9.461 -4.844 15.992 1 83.5 49 ARG B C 1
ATOM 2772 O O . ARG B 1 49 ? 9.406 -4.66 17.203 1 83.5 49 ARG B O 1
ATOM 2779 N N . ILE B 1 50 ? 8.758 -5.688 15.352 1 84.25 50 ILE B N 1
ATOM 2780 C CA . ILE B 1 50 ? 7.691 -6.359 16.094 1 84.25 50 ILE B CA 1
ATOM 2781 C C . ILE B 1 50 ? 8.117 -7.785 16.438 1 84.25 50 ILE B C 1
ATOM 2783 O O . ILE B 1 50 ? 7.477 -8.453 17.25 1 84.25 50 ILE B O 1
ATOM 2787 N N . LEU B 1 51 ? 9.188 -8.242 15.805 1 90.81 51 LEU B N 1
ATOM 2788 C CA . LEU B 1 51 ? 9.664 -9.594 16.078 1 90.81 51 LEU B CA 1
ATOM 2789 C C . LEU B 1 51 ? 9.961 -9.766 17.578 1 90.81 51 LEU B C 1
ATOM 2791 O O . LEU B 1 51 ? 10.539 -8.883 18.203 1 90.81 51 LEU B O 1
ATOM 2795 N N . PRO B 1 52 ? 9.555 -10.93 18.094 1 89.94 52 PRO B N 1
ATOM 2796 C CA . PRO B 1 52 ? 9.961 -11.219 19.469 1 89.94 52 PRO B CA 1
ATOM 2797 C C . PRO B 1 52 ? 11.484 -11.203 19.641 1 89.94 52 PRO B C 1
ATOM 2799 O O . PRO B 1 52 ? 12.219 -11.57 18.719 1 89.94 52 PRO B O 1
ATOM 2802 N N . ALA B 1 53 ? 11.828 -10.883 20.828 1 91.12 53 ALA B N 1
ATOM 2803 C CA . ALA B 1 53 ? 13.25 -10.75 21.141 1 91.12 53 ALA B CA 1
ATOM 2804 C C . ALA B 1 53 ? 13.992 -12.062 20.891 1 91.12 53 ALA B C 1
ATOM 2806 O O . ALA B 1 53 ? 15.148 -12.055 20.453 1 91.12 53 ALA B O 1
ATOM 2807 N N . GLU B 1 54 ? 13.328 -13.156 21.125 1 92.5 54 GLU B N 1
ATOM 2808 C CA . GLU B 1 54 ? 13.93 -14.477 20.984 1 92.5 54 GLU B CA 1
ATOM 2809 C C . GLU B 1 54 ? 14.305 -14.766 19.531 1 92.5 54 GLU B C 1
ATOM 2811 O O . GLU B 1 54 ? 15.25 -15.508 19.266 1 92.5 54 GLU B O 1
ATOM 2816 N N . ILE B 1 55 ? 13.625 -14.18 18.641 1 92.94 55 ILE B N 1
ATOM 2817 C CA . ILE B 1 55 ? 13.898 -14.391 17.234 1 92.94 55 ILE B CA 1
ATOM 2818 C C . ILE B 1 55 ? 14.844 -13.297 16.719 1 92.94 55 ILE B C 1
ATOM 2820 O O . ILE B 1 55 ? 15.789 -13.586 15.977 1 92.94 55 ILE B O 1
ATOM 2824 N N . LYS B 1 56 ? 14.586 -12.133 17.188 1 91.19 56 LYS B N 1
ATOM 2825 C CA . LYS B 1 56 ? 15.359 -10.969 16.766 1 91.19 56 LYS B CA 1
ATOM 2826 C C . LYS B 1 56 ? 16.828 -11.133 17.094 1 91.19 56 LYS B C 1
ATOM 2828 O O . LYS B 1 56 ? 17.703 -10.672 16.344 1 91.19 56 LYS B O 1
ATOM 2833 N N . SER B 1 57 ? 17.062 -11.797 18.172 1 93.31 57 SER B N 1
ATOM 2834 C CA . SER B 1 57 ? 18.438 -11.953 18.641 1 93.31 57 SER B CA 1
ATOM 2835 C C . SER B 1 57 ? 19.188 -13 17.812 1 93.31 57 SER B C 1
ATOM 2837 O O . SER B 1 57 ? 20.406 -13.094 17.875 1 93.31 57 SER B O 1
ATOM 2839 N N . LEU B 1 58 ? 18.5 -13.734 17 1 94 58 LEU B N 1
ATOM 2840 C CA . LEU B 1 58 ? 19.109 -14.867 16.312 1 94 58 LEU B CA 1
ATOM 2841 C C . LEU B 1 58 ? 19.609 -14.445 14.93 1 94 58 LEU B C 1
ATOM 2843 O O . LEU B 1 58 ? 20.406 -15.164 14.32 1 94 58 LEU B O 1
ATOM 2847 N N . ILE B 1 59 ? 19.109 -13.297 14.461 1 94.69 59 ILE B N 1
ATOM 2848 C CA . ILE B 1 59 ? 19.5 -12.938 13.102 1 94.69 59 ILE B CA 1
ATOM 2849 C C . ILE B 1 59 ? 19.328 -11.438 12.883 1 94.69 59 ILE B C 1
ATOM 2851 O O . ILE B 1 59 ? 18.344 -10.852 13.336 1 94.69 59 ILE B O 1
ATOM 2855 N N . GLU B 1 60 ? 20.281 -10.898 12.18 1 94.56 60 GLU B N 1
ATOM 2856 C CA . GLU B 1 60 ? 20.188 -9.492 11.797 1 94.56 60 GLU B CA 1
ATOM 2857 C C . GLU B 1 60 ? 19.344 -9.328 10.539 1 94.56 60 GLU B C 1
ATOM 2859 O O . GLU B 1 60 ? 19.312 -10.211 9.68 1 94.56 60 GLU B O 1
ATOM 2864 N N . ARG B 1 61 ? 18.734 -8.172 10.398 1 93.75 61 ARG B N 1
ATOM 2865 C CA . ARG B 1 61 ? 17.812 -7.91 9.297 1 93.75 61 ARG B CA 1
ATOM 2866 C C . ARG B 1 61 ? 18.5 -8.109 7.949 1 93.75 61 ARG B C 1
ATOM 2868 O O . ARG B 1 61 ? 17.938 -8.711 7.039 1 93.75 61 ARG B O 1
ATOM 2875 N N . SER B 1 62 ? 19.719 -7.641 7.82 1 94.5 62 SER B N 1
ATOM 2876 C CA . SER B 1 62 ? 20.422 -7.734 6.547 1 94.5 62 SER B CA 1
ATOM 2877 C C . SER B 1 62 ? 20.703 -9.188 6.176 1 94.5 62 SER B C 1
ATOM 2879 O O . SER B 1 62 ? 20.578 -9.57 5.012 1 94.5 62 SER B O 1
ATOM 2881 N N . VAL B 1 63 ? 21.062 -9.969 7.113 1 94.62 63 VAL B N 1
ATOM 2882 C CA . VAL B 1 63 ? 21.328 -11.383 6.879 1 94.62 63 VAL B CA 1
ATOM 2883 C C . VAL B 1 63 ? 20.031 -12.102 6.551 1 94.62 63 VAL B C 1
ATOM 2885 O O . VAL B 1 63 ? 19.984 -12.945 5.652 1 94.62 63 VAL B O 1
ATOM 2888 N N . TYR B 1 64 ? 18.984 -11.766 7.324 1 96.5 64 TYR B N 1
ATOM 2889 C CA . TYR B 1 64 ? 17.656 -12.305 7.051 1 96.5 64 TYR B CA 1
ATOM 2890 C C . TYR B 1 64 ? 17.281 -12.086 5.594 1 96.5 64 TYR B C 1
ATOM 2892 O O . TYR B 1 64 ? 16.828 -13.008 4.914 1 96.5 64 TYR B O 1
ATOM 2900 N N . ASN B 1 65 ? 17.484 -10.898 5.121 1 95.31 65 ASN B N 1
ATOM 2901 C CA . ASN B 1 65 ? 17.125 -10.539 3.754 1 95.31 65 ASN B CA 1
ATOM 2902 C C . ASN B 1 65 ? 17.922 -11.336 2.729 1 95.31 65 ASN B C 1
ATOM 2904 O O . ASN B 1 65 ? 17.359 -11.852 1.761 1 95.31 65 ASN B O 1
ATOM 2908 N N . ARG B 1 66 ? 19.141 -11.461 2.924 1 94.44 66 ARG B N 1
ATOM 2909 C CA . ARG B 1 66 ? 20 -12.18 1.999 1 94.44 66 ARG B CA 1
ATOM 2910 C C . ARG B 1 66 ? 19.641 -13.656 1.938 1 94.44 66 ARG B C 1
ATOM 2912 O O . ARG B 1 66 ? 19.578 -14.242 0.854 1 94.44 66 ARG B O 1
ATOM 2919 N N . ARG B 1 67 ? 19.484 -14.219 3.064 1 95.19 67 ARG B N 1
ATOM 2920 C CA . ARG B 1 67 ? 19.141 -15.641 3.107 1 95.19 67 ARG B CA 1
ATOM 2921 C C . ARG B 1 67 ? 17.766 -15.891 2.51 1 95.19 67 ARG B C 1
ATOM 2923 O O . ARG B 1 67 ? 17.562 -16.875 1.801 1 95.19 67 ARG B O 1
ATOM 2930 N N . LYS B 1 68 ? 16.844 -15.039 2.83 1 96.38 68 LYS B N 1
ATOM 2931 C CA . LYS B 1 68 ? 15.492 -15.141 2.289 1 96.38 68 LYS B CA 1
ATOM 2932 C C . LYS B 1 68 ? 15.516 -15.211 0.764 1 96.38 68 LYS B C 1
ATOM 2934 O O . LYS B 1 68 ? 14.836 -16.047 0.165 1 96.38 68 LYS B O 1
ATOM 2939 N N . ARG B 1 69 ? 16.297 -14.406 0.141 1 95.94 69 ARG B N 1
ATOM 2940 C CA . ARG B 1 69 ? 16.391 -14.359 -1.315 1 95.94 69 ARG B CA 1
ATOM 2941 C C . ARG B 1 69 ? 16.969 -15.656 -1.871 1 95.94 69 ARG B C 1
ATOM 2943 O O . ARG B 1 69 ? 16.531 -16.141 -2.916 1 95.94 69 ARG B O 1
ATOM 2950 N N . LYS B 1 70 ? 17.828 -16.219 -1.169 1 95.31 70 LYS B N 1
ATOM 2951 C CA . LYS B 1 70 ? 18.469 -17.453 -1.603 1 95.31 70 LYS B CA 1
ATOM 2952 C C . LYS B 1 70 ? 17.516 -18.641 -1.495 1 95.31 70 LYS B C 1
ATOM 2954 O O . LYS B 1 70 ? 17.766 -19.688 -2.088 1 95.31 70 LYS B O 1
ATOM 2959 N N . LEU B 1 71 ? 16.547 -18.453 -0.755 1 96.25 71 LEU B N 1
ATOM 2960 C CA . LEU B 1 71 ? 15.617 -19.562 -0.51 1 96.25 71 LEU B CA 1
ATOM 2961 C C . LEU B 1 71 ? 14.5 -19.562 -1.545 1 96.25 71 LEU B C 1
ATOM 2963 O O . LEU B 1 71 ? 13.516 -20.312 -1.401 1 96.25 71 LEU B O 1
ATOM 2967 N N . PHE B 1 72 ? 14.617 -18.844 -2.592 1 97.19 72 PHE B N 1
ATOM 2968 C CA . PHE B 1 72 ? 13.594 -18.703 -3.623 1 97.19 72 PHE B CA 1
ATOM 2969 C C . PHE B 1 72 ? 13.148 -20.047 -4.152 1 97.19 72 PHE B C 1
ATOM 2971 O O . PHE B 1 72 ? 11.953 -20.359 -4.176 1 97.19 72 PHE B O 1
ATOM 2978 N N . ASN B 1 73 ? 14.102 -20.844 -4.531 1 95.44 73 ASN B N 1
ATOM 2979 C CA . ASN B 1 73 ? 13.781 -22.125 -5.16 1 95.44 73 ASN B CA 1
ATOM 2980 C C . ASN B 1 73 ? 13.031 -23.047 -4.203 1 95.44 73 ASN B C 1
ATOM 2982 O O . ASN B 1 73 ? 12.156 -23.812 -4.621 1 95.44 73 ASN B O 1
ATOM 2986 N N . HIS B 1 74 ? 13.398 -22.984 -3.014 1 94.12 74 HIS B N 1
ATOM 2987 C CA . HIS B 1 74 ? 12.719 -23.812 -2.016 1 94.12 74 HIS B CA 1
ATOM 2988 C C . HIS B 1 74 ? 11.281 -23.344 -1.812 1 94.12 74 HIS B C 1
ATOM 2990 O O . HIS B 1 74 ? 10.367 -24.172 -1.697 1 94.12 74 HIS B O 1
ATOM 2996 N N . MET B 1 75 ? 11.078 -22.078 -1.767 1 95.81 75 MET B N 1
ATOM 2997 C CA . MET B 1 75 ? 9.727 -21.531 -1.652 1 95.81 75 MET B CA 1
ATOM 2998 C C . MET B 1 75 ? 8.891 -21.906 -2.873 1 95.81 75 MET B C 1
ATOM 3000 O O . MET B 1 75 ? 7.703 -22.203 -2.744 1 95.81 75 MET B O 1
ATOM 3004 N N . GLU B 1 76 ? 9.531 -21.828 -4.004 1 95.88 76 GLU B N 1
ATOM 3005 C CA . GLU B 1 76 ? 8.844 -22.219 -5.23 1 95.88 76 GLU B CA 1
ATOM 3006 C C . GLU B 1 76 ? 8.422 -23.688 -5.184 1 95.88 76 GLU B C 1
ATOM 3008 O O . GLU B 1 76 ? 7.328 -24.047 -5.633 1 95.88 76 GLU B O 1
ATOM 3013 N N . ARG B 1 77 ? 9.211 -24.5 -4.672 1 93.81 77 ARG B N 1
ATOM 3014 C CA . ARG B 1 77 ? 8.883 -25.922 -4.52 1 93.81 77 ARG B CA 1
ATOM 3015 C C . ARG B 1 77 ? 7.688 -26.109 -3.59 1 93.81 77 ARG B C 1
ATOM 3017 O O . ARG B 1 77 ? 6.805 -26.922 -3.861 1 93.81 77 ARG B O 1
ATOM 3024 N N . ILE B 1 78 ? 7.734 -25.375 -2.512 1 94.25 78 ILE B N 1
ATOM 3025 C CA . ILE B 1 78 ? 6.617 -25.422 -1.575 1 94.25 78 ILE B CA 1
ATOM 3026 C C . ILE B 1 78 ? 5.324 -25.047 -2.295 1 94.25 78 ILE B C 1
ATOM 3028 O O . ILE B 1 78 ? 4.312 -25.75 -2.166 1 94.25 78 ILE B O 1
ATOM 3032 N N . ARG B 1 79 ? 5.379 -24.016 -3.057 1 95.12 79 ARG B N 1
ATOM 3033 C CA . ARG B 1 79 ? 4.203 -23.578 -3.801 1 95.12 79 ARG B CA 1
ATOM 3034 C C . ARG B 1 79 ? 3.697 -24.672 -4.734 1 95.12 79 ARG B C 1
ATOM 3036 O O . ARG B 1 79 ? 2.494 -24.938 -4.785 1 95.12 79 ARG B O 1
ATOM 3043 N N . LYS B 1 80 ? 4.582 -25.219 -5.449 1 93.81 80 LYS B N 1
ATOM 3044 C CA . LYS B 1 80 ? 4.227 -26.25 -6.43 1 93.81 80 LYS B CA 1
ATOM 3045 C C . LYS B 1 80 ? 3.57 -27.453 -5.758 1 93.81 80 LYS B C 1
ATOM 3047 O O . LYS B 1 80 ? 2.58 -27.984 -6.266 1 93.81 80 LYS B O 1
ATOM 3052 N N . VAL B 1 81 ? 4.094 -27.859 -4.664 1 93.94 81 VAL B N 1
ATOM 3053 C CA . VAL B 1 81 ? 3.551 -29.016 -3.941 1 93.94 81 VAL B CA 1
ATOM 3054 C C . VAL B 1 81 ? 2.137 -28.703 -3.457 1 93.94 81 VAL B C 1
ATOM 3056 O O . VAL B 1 81 ? 1.228 -29.516 -3.6 1 93.94 81 VAL B O 1
ATOM 3059 N N . LEU B 1 82 ? 1.966 -27.531 -2.93 1 94.88 82 LEU B N 1
ATOM 3060 C CA . LEU B 1 82 ? 0.649 -27.141 -2.447 1 94.88 82 LEU B CA 1
ATOM 3061 C C . LEU B 1 82 ? -0.346 -27.031 -3.6 1 94.88 82 LEU B C 1
ATOM 3063 O O . LEU B 1 82 ? -1.484 -27.5 -3.482 1 94.88 82 LEU B O 1
ATOM 3067 N N . ALA B 1 83 ? 0.079 -26.438 -4.672 1 94.44 83 ALA B N 1
ATOM 3068 C CA . ALA B 1 83 ? -0.783 -26.297 -5.844 1 94.44 83 ALA B CA 1
ATOM 3069 C C . ALA B 1 83 ? -1.225 -27.656 -6.375 1 94.44 83 ALA B C 1
ATOM 3071 O O . ALA B 1 83 ? -2.375 -27.828 -6.785 1 94.44 83 ALA B O 1
ATOM 3072 N N . GLU B 1 84 ? -0.329 -28.547 -6.359 1 92.38 84 GLU B N 1
ATOM 3073 C CA . GLU B 1 84 ? -0.631 -29.891 -6.848 1 92.38 84 GLU B CA 1
ATOM 3074 C C . GLU B 1 84 ? -1.7 -30.562 -5.992 1 92.38 84 GLU B C 1
ATOM 3076 O O . GLU B 1 84 ? -2.555 -31.297 -6.512 1 92.38 84 GLU B O 1
ATOM 3081 N N . LYS B 1 85 ? -1.647 -30.359 -4.77 1 92.19 85 LYS B N 1
ATOM 3082 C CA . LYS B 1 85 ? -2.648 -30.922 -3.865 1 92.19 85 LYS B CA 1
ATOM 3083 C C . LYS B 1 85 ? -4.039 -30.375 -4.176 1 92.19 85 LYS B C 1
ATOM 3085 O O . LYS B 1 85 ? -5.039 -31.062 -4.008 1 92.19 85 LYS B O 1
ATOM 3090 N N . PHE B 1 86 ? -4.133 -29.172 -4.621 1 93.62 86 PHE B N 1
ATOM 3091 C CA . PHE B 1 86 ? -5.398 -28.516 -4.93 1 93.62 86 PHE B CA 1
ATOM 3092 C C . PHE B 1 86 ? -5.871 -28.891 -6.332 1 93.62 86 PHE B C 1
ATOM 3094 O O . PHE B 1 86 ? -7.047 -29.203 -6.535 1 93.62 86 PHE B O 1
ATOM 3101 N N . ASN B 1 87 ? -4.91 -28.844 -7.312 1 91.44 87 ASN B N 1
ATOM 3102 C CA . ASN B 1 87 ? -5.27 -28.75 -8.727 1 91.44 87 ASN B CA 1
ATOM 3103 C C . ASN B 1 87 ? -4.996 -30.062 -9.453 1 91.44 87 ASN B C 1
ATOM 3105 O O . ASN B 1 87 ? -5.152 -30.141 -10.672 1 91.44 87 ASN B O 1
ATOM 3109 N N . GLY B 1 88 ? -4.602 -31.062 -8.828 1 85.94 88 GLY B N 1
ATOM 3110 C CA . GLY B 1 88 ? -4.184 -32.281 -9.469 1 85.94 88 GLY B CA 1
ATOM 3111 C C . GLY B 1 88 ? -5.215 -32.844 -10.438 1 85.94 88 GLY B C 1
ATOM 3112 O O . GLY B 1 88 ? -4.859 -33.438 -11.461 1 85.94 88 GLY B O 1
ATOM 3113 N N . SER B 1 89 ? -6.457 -32.562 -10.227 1 85.69 89 SER B N 1
ATOM 3114 C CA . SER B 1 89 ? -7.492 -33.156 -11.078 1 85.69 89 SER B CA 1
ATOM 3115 C C . SER B 1 89 ? -8.25 -32.062 -11.836 1 85.69 89 SER B C 1
ATOM 3117 O O . SER B 1 89 ? -9.242 -32.344 -12.5 1 85.69 89 SER B O 1
ATOM 3119 N N . GLU B 1 90 ? -7.77 -30.953 -11.758 1 88.88 90 GLU B N 1
ATOM 3120 C CA . GLU B 1 90 ? -8.484 -29.844 -12.383 1 88.88 90 GLU B CA 1
ATOM 3121 C C . GLU B 1 90 ? -8.273 -29.828 -13.891 1 88.88 90 GLU B C 1
ATOM 3123 O O . GLU B 1 90 ? -7.172 -30.094 -14.375 1 88.88 90 GLU B O 1
ATOM 3128 N N . LYS B 1 91 ? -9.344 -29.484 -14.602 1 88.69 91 LYS B N 1
ATOM 3129 C CA . LYS B 1 91 ? -9.266 -29.484 -16.062 1 88.69 91 LYS B CA 1
ATOM 3130 C C . LYS B 1 91 ? -9.453 -28.078 -16.609 1 88.69 91 LYS B C 1
ATOM 3132 O O . LYS B 1 91 ? -9.203 -27.828 -17.797 1 88.69 91 LYS B O 1
ATOM 3137 N N . TYR B 1 92 ? -9.891 -27.234 -15.789 1 90 92 TYR B N 1
ATOM 3138 C CA . TYR B 1 92 ? -10.141 -25.875 -16.234 1 90 92 TYR B CA 1
ATOM 3139 C C . TYR B 1 92 ? -9.25 -24.891 -15.484 1 90 92 TYR B C 1
ATOM 3141 O O . TYR B 1 92 ? -9.133 -24.938 -14.258 1 90 92 TYR B O 1
ATOM 3149 N N . PHE B 1 93 ? -8.594 -24.062 -16.234 1 92.62 93 PHE B N 1
ATOM 3150 C CA . PHE B 1 93 ? -7.723 -23.031 -15.68 1 92.62 93 PHE B CA 1
ATOM 3151 C C . PHE B 1 93 ? -8 -21.688 -16.312 1 92.62 93 PHE B C 1
ATOM 3153 O O . PHE B 1 93 ? -8.656 -21.609 -17.359 1 92.62 93 PHE B O 1
ATOM 3160 N N . VAL B 1 94 ? -7.641 -20.656 -15.648 1 93.75 94 VAL B N 1
ATOM 3161 C CA . VAL B 1 94 ? -7.762 -19.297 -16.141 1 93.75 94 VAL B CA 1
ATOM 3162 C 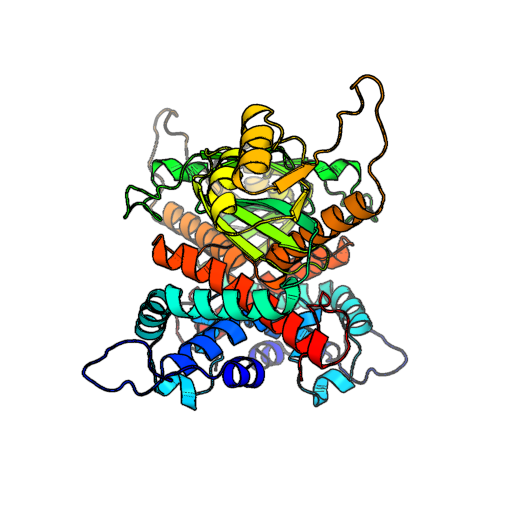C . VAL B 1 94 ? -6.379 -18.641 -16.203 1 93.75 94 VAL B C 1
ATOM 3164 O O . VAL B 1 94 ? -5.559 -18.828 -15.297 1 93.75 94 VAL B O 1
ATOM 3167 N N . VAL B 1 95 ? -6.129 -17.969 -17.297 1 92.62 95 VAL B N 1
ATOM 3168 C CA . VAL B 1 95 ? -4.863 -17.266 -17.453 1 92.62 95 VAL B CA 1
ATOM 3169 C C . VAL B 1 95 ? -5.105 -15.758 -17.438 1 92.62 95 VAL B C 1
ATOM 3171 O O . VAL B 1 95 ? -6.105 -15.273 -17.969 1 92.62 95 VAL B O 1
ATOM 3174 N N . ASP B 1 96 ? -4.355 -15.039 -16.781 1 93.75 96 ASP B N 1
ATOM 3175 C CA . ASP B 1 96 ? -4.398 -13.578 -16.703 1 93.75 96 ASP B CA 1
ATOM 3176 C C . ASP B 1 96 ? -3.049 -13.008 -16.281 1 93.75 96 ASP B C 1
ATOM 3178 O O . ASP B 1 96 ? -2.113 -13.766 -15.992 1 93.75 96 ASP B O 1
ATOM 3182 N N . SER B 1 97 ? -2.906 -11.734 -16.406 1 94.81 97 SER B N 1
ATOM 3183 C CA . SER B 1 97 ? -1.669 -11.07 -16 1 94.81 97 SER B CA 1
ATOM 3184 C C . SER B 1 97 ? -1.952 -9.773 -15.25 1 94.81 97 SER B C 1
ATOM 3186 O O . SER B 1 97 ? -3.072 -9.258 -15.297 1 94.81 97 SER B O 1
ATOM 3188 N N . MET B 1 98 ? -1.012 -9.352 -14.469 1 95.19 98 MET B N 1
ATOM 3189 C CA . MET B 1 98 ? -1.14 -8.078 -13.773 1 95.19 98 MET B CA 1
ATOM 3190 C C . MET B 1 98 ? 0.17 -7.297 -13.812 1 95.19 98 MET B C 1
ATOM 3192 O O . MET B 1 98 ? 1.25 -7.883 -13.727 1 95.19 98 MET B O 1
ATOM 3196 N N . PRO B 1 99 ? 0.103 -5.957 -13.961 1 95.38 99 PRO B N 1
ATOM 3197 C CA . PRO B 1 99 ? 1.309 -5.129 -13.984 1 95.38 99 PRO B CA 1
ATOM 3198 C C . PRO B 1 99 ? 1.954 -4.988 -12.609 1 95.38 99 PRO B C 1
ATOM 3200 O O . PRO B 1 99 ? 1.251 -4.898 -11.602 1 95.38 99 PRO B O 1
ATOM 3203 N N . LEU B 1 100 ? 3.225 -5.031 -12.516 1 96.81 100 LEU B N 1
ATOM 3204 C CA . LEU B 1 100 ? 4.016 -4.766 -11.32 1 96.81 100 LEU B CA 1
ATOM 3205 C C . LEU B 1 100 ? 5.031 -3.656 -11.57 1 96.81 100 LEU B C 1
ATOM 3207 O O . LEU B 1 100 ? 6.055 -3.881 -12.219 1 96.81 100 LEU B O 1
ATOM 3211 N N . GLU B 1 101 ? 4.793 -2.537 -11.016 1 94.62 101 GLU B N 1
ATOM 3212 C CA . GLU B 1 101 ? 5.629 -1.356 -11.203 1 94.62 101 GLU B CA 1
ATOM 3213 C C . GLU B 1 101 ? 6.855 -1.399 -10.297 1 94.62 101 GLU B C 1
ATOM 3215 O O . GLU B 1 101 ? 6.758 -1.777 -9.125 1 94.62 101 GLU B O 1
ATOM 3220 N N . VAL B 1 102 ? 8.031 -1.057 -10.867 1 94.12 102 VAL B N 1
ATOM 3221 C CA . VAL B 1 102 ? 9.25 -1.038 -10.062 1 94.12 102 VAL B CA 1
ATOM 3222 C C . VAL B 1 102 ? 9.594 0.399 -9.68 1 94.12 102 VAL B C 1
ATOM 3224 O O . VAL B 1 102 ? 10.289 0.634 -8.688 1 94.12 102 VAL B O 1
ATOM 3227 N N . CYS B 1 103 ? 9.195 1.338 -10.453 1 90.81 103 CYS B N 1
ATOM 3228 C CA . CYS B 1 103 ? 9.328 2.758 -10.141 1 90.81 103 CYS B CA 1
ATOM 3229 C C . CYS B 1 103 ? 8.391 3.594 -11 1 90.81 103 CYS B C 1
ATOM 3231 O O . CYS B 1 103 ? 7.797 3.088 -11.953 1 90.81 103 CYS B O 1
ATOM 3233 N N . LYS B 1 104 ? 8.211 4.832 -10.594 1 87.25 104 LYS B N 1
ATOM 3234 C CA . LYS B 1 104 ? 7.355 5.73 -11.367 1 87.25 104 LYS B CA 1
ATOM 3235 C C . LYS B 1 104 ? 7.945 5.996 -12.75 1 87.25 104 LYS B C 1
ATOM 3237 O O . LYS B 1 104 ? 9.172 6.035 -12.906 1 87.25 104 LYS B O 1
ATOM 3242 N N . LEU B 1 105 ? 7.082 6.227 -13.656 1 87.06 105 LEU B N 1
ATOM 3243 C CA . LEU B 1 105 ? 7.48 6.434 -15.047 1 87.06 105 LEU B CA 1
ATOM 3244 C C . LEU B 1 105 ? 8.438 7.617 -15.164 1 87.06 105 LEU B C 1
ATOM 3246 O O . LEU B 1 105 ? 9.383 7.578 -15.953 1 87.06 105 LEU B O 1
ATOM 3250 N N . SER B 1 106 ? 8.25 8.68 -14.438 1 83.81 106 SER B N 1
ATOM 3251 C CA . SER B 1 106 ? 9.062 9.891 -14.492 1 83.81 106 SER B CA 1
ATOM 3252 C C . SER B 1 106 ? 10.5 9.609 -14.055 1 83.81 106 SER B C 1
ATOM 3254 O O . SER B 1 106 ? 11.414 10.344 -14.422 1 83.81 106 SER B O 1
ATOM 3256 N N . ARG B 1 107 ? 10.688 8.516 -13.422 1 85.56 107 ARG B N 1
ATOM 3257 C CA . ARG B 1 107 ? 12.008 8.188 -12.898 1 85.56 107 ARG B CA 1
ATOM 3258 C C . ARG B 1 107 ? 12.633 7.02 -13.656 1 85.56 107 ARG B C 1
ATOM 3260 O O . ARG B 1 107 ? 13.75 6.598 -13.359 1 85.56 107 ARG B O 1
ATOM 3267 N N . SER B 1 108 ? 11.953 6.504 -14.586 1 89.31 108 SER B N 1
ATOM 3268 C CA . SER B 1 108 ? 12.336 5.258 -15.242 1 89.31 108 SER B CA 1
ATOM 3269 C C . SER B 1 108 ? 13.68 5.402 -15.953 1 89.31 108 SER B C 1
ATOM 3271 O O . SER B 1 108 ? 14.477 4.457 -15.984 1 89.31 108 SER B O 1
ATOM 3273 N N . SER B 1 109 ? 13.969 6.527 -16.453 1 88.81 109 SER B N 1
ATOM 3274 C CA . SER B 1 109 ? 15.188 6.719 -17.234 1 88.81 109 SER B CA 1
ATOM 3275 C C . SER B 1 109 ? 16.422 6.672 -16.359 1 88.81 109 SER B C 1
ATOM 3277 O O . SER B 1 109 ? 17.516 6.32 -16.812 1 88.81 109 SER B O 1
ATOM 3279 N N . ARG B 1 110 ? 16.234 6.961 -15.102 1 90.56 110 ARG B N 1
ATOM 3280 C CA . ARG B 1 110 ? 17.391 7.031 -14.203 1 90.56 110 ARG B CA 1
ATOM 3281 C C . ARG B 1 110 ? 17.391 5.855 -13.234 1 90.56 110 ARG B C 1
ATOM 3283 O O . ARG B 1 110 ? 18.312 5.719 -12.422 1 90.56 110 ARG B O 1
ATOM 3290 N N . SER B 1 111 ? 16.406 5.055 -13.359 1 91.62 111 SER B N 1
ATOM 3291 C CA . SER B 1 111 ? 16.266 3.975 -12.391 1 91.62 111 SER B CA 1
ATOM 3292 C C . SER B 1 111 ? 17.344 2.91 -12.586 1 91.62 111 SER B C 1
ATOM 3294 O O . SER B 1 111 ? 17.641 2.531 -13.719 1 91.62 111 SER B O 1
ATOM 3296 N N . ARG B 1 112 ? 17.922 2.453 -11.484 1 91.62 112 ARG B N 1
ATOM 3297 C CA . ARG B 1 112 ? 18.891 1.37 -11.508 1 91.62 112 ARG B CA 1
ATOM 3298 C C . ARG B 1 112 ? 18.312 0.094 -10.906 1 91.62 112 ARG B C 1
ATOM 3300 O O . ARG B 1 112 ? 19.031 -0.901 -10.75 1 91.62 112 ARG B O 1
ATOM 3307 N N . ILE B 1 113 ? 17.031 0.157 -10.594 1 91.62 113 ILE B N 1
ATOM 3308 C CA . ILE B 1 113 ? 16.359 -0.956 -9.93 1 91.62 113 ILE B CA 1
ATOM 3309 C C . ILE B 1 113 ? 16.25 -2.137 -10.891 1 91.62 113 ILE B C 1
ATOM 3311 O O . ILE B 1 113 ? 15.781 -1.982 -12.016 1 91.62 113 ILE B O 1
ATOM 3315 N N . CYS B 1 114 ? 16.688 -3.408 -10.484 1 92.88 114 CYS B N 1
ATOM 3316 C CA . CYS B 1 114 ? 16.562 -4.668 -11.203 1 92.88 114 CYS B CA 1
ATOM 3317 C C . CYS B 1 114 ? 17.312 -4.617 -12.531 1 92.88 114 CYS B C 1
ATOM 3319 O O . CYS B 1 114 ? 16.844 -5.168 -13.531 1 92.88 114 CYS B O 1
ATOM 3321 N N . LYS B 1 115 ? 18.312 -3.943 -12.609 1 91.19 115 LYS B N 1
ATOM 3322 C CA . LYS B 1 115 ? 19.047 -3.832 -13.859 1 91.19 115 LYS B CA 1
ATOM 3323 C C . LYS B 1 115 ? 20.375 -4.594 -13.789 1 91.19 115 LYS B C 1
ATOM 3325 O O . LYS B 1 115 ? 21.234 -4.418 -14.648 1 91.19 115 LYS B O 1
ATOM 3330 N N . GLU B 1 116 ? 20.453 -5.371 -12.773 1 88.5 116 GLU B N 1
ATOM 3331 C CA . GLU B 1 116 ? 21.719 -6.094 -12.578 1 88.5 116 GLU B CA 1
ATOM 3332 C C . GLU B 1 116 ? 21.828 -7.273 -13.531 1 88.5 116 GLU B C 1
ATOM 3334 O O . GLU B 1 116 ? 22.922 -7.777 -13.773 1 88.5 116 GLU B O 1
ATOM 3339 N N . THR B 1 117 ? 20.672 -7.785 -13.961 1 83.25 117 THR B N 1
ATOM 3340 C CA . THR B 1 117 ? 20.656 -8.922 -14.875 1 83.25 117 THR B CA 1
ATOM 3341 C C . THR B 1 117 ? 20.062 -8.523 -16.219 1 83.25 117 THR B C 1
ATOM 3343 O O . THR B 1 117 ? 18.922 -8.078 -16.297 1 83.25 117 THR B O 1
ATOM 3346 N N . ASP B 1 118 ? 20.656 -8.844 -17.203 1 83.12 118 ASP B N 1
ATOM 3347 C CA . ASP B 1 118 ? 20.281 -8.406 -18.531 1 83.12 118 ASP B CA 1
ATOM 3348 C C . ASP B 1 118 ? 19.047 -9.133 -19.031 1 83.12 118 ASP B C 1
ATOM 3350 O O . ASP B 1 118 ? 18.25 -8.578 -19.797 1 83.12 118 ASP B O 1
ATOM 3354 N N . TYR B 1 119 ? 18.844 -10.344 -18.625 1 83.69 119 TYR B N 1
ATOM 3355 C CA . TYR B 1 119 ? 17.75 -11.141 -19.156 1 83.69 119 TYR B CA 1
ATOM 3356 C C . TYR B 1 119 ? 16.422 -10.75 -18.516 1 83.69 119 TYR B C 1
ATOM 3358 O O . TYR B 1 119 ? 15.352 -11.156 -18.984 1 83.69 119 TYR B O 1
ATOM 3366 N N . ALA B 1 120 ? 16.484 -9.922 -17.547 1 88 120 ALA B N 1
ATOM 3367 C CA . ALA B 1 120 ? 15.273 -9.586 -16.812 1 88 120 ALA B CA 1
ATOM 3368 C C . ALA B 1 120 ? 15.203 -8.086 -16.547 1 88 120 ALA B C 1
ATOM 3370 O O . ALA B 1 120 ? 14.945 -7.66 -15.406 1 88 120 ALA B O 1
ATOM 3371 N N . LEU B 1 121 ? 15.312 -7.312 -17.547 1 93.38 121 LEU B N 1
ATOM 3372 C CA . LEU B 1 121 ? 15.289 -5.863 -17.391 1 93.38 121 LEU B CA 1
ATOM 3373 C C . LEU B 1 121 ? 13.852 -5.344 -17.375 1 93.38 121 LEU B C 1
ATOM 3375 O O . LEU B 1 121 ? 13.047 -5.711 -18.219 1 93.38 121 LEU B O 1
ATOM 3379 N N . PRO B 1 122 ? 13.625 -4.59 -16.344 1 95.5 122 PRO B N 1
ATOM 3380 C CA . PRO B 1 122 ? 12.328 -3.91 -16.406 1 95.5 122 PRO B CA 1
ATOM 3381 C C . PRO B 1 122 ? 12.234 -2.9 -17.547 1 95.5 122 PRO B C 1
ATOM 3383 O O . PRO B 1 122 ? 13.266 -2.404 -18.016 1 95.5 122 PRO B O 1
ATOM 3386 N N . ASN B 1 123 ? 11.047 -2.633 -18.062 1 94.94 123 ASN B N 1
ATOM 3387 C CA . ASN B 1 123 ? 10.883 -1.637 -19.109 1 94.94 123 ASN B CA 1
ATOM 3388 C C . ASN B 1 123 ? 9.469 -1.054 -19.109 1 94.94 123 ASN B C 1
ATOM 3390 O O . ASN B 1 123 ? 8.727 -1.224 -18.156 1 94.94 123 ASN B O 1
ATOM 3394 N N . ARG B 1 124 ? 9.156 -0.234 -20.078 1 94.38 124 ARG B N 1
ATOM 3395 C CA . ARG B 1 124 ? 7.871 0.453 -20.141 1 94.38 124 ARG B CA 1
ATOM 3396 C C . ARG B 1 124 ? 6.793 -0.459 -20.719 1 94.38 124 ARG B C 1
ATOM 3398 O O . ARG B 1 124 ? 7.043 -1.213 -21.656 1 94.38 124 ARG B O 1
ATOM 3405 N N . GLY B 1 125 ? 5.633 -0.46 -20.062 1 92.88 125 GLY B N 1
ATOM 3406 C CA . GLY B 1 125 ? 4.465 -1.192 -20.547 1 92.88 125 GLY B CA 1
ATOM 3407 C C . GLY B 1 125 ? 3.172 -0.415 -20.391 1 92.88 125 GLY B C 1
ATOM 3408 O O . GLY B 1 125 ? 3.168 0.697 -19.859 1 92.88 125 GLY B O 1
ATOM 3409 N N . TYR B 1 126 ? 2.139 -0.962 -20.984 1 89.75 126 TYR B N 1
ATOM 3410 C CA . TYR B 1 126 ? 0.817 -0.344 -20.953 1 89.75 126 TYR B CA 1
ATOM 3411 C C . TYR B 1 126 ? -0.196 -1.266 -20.281 1 89.75 126 TYR B C 1
ATOM 3413 O O . TYR B 1 126 ? -0.263 -2.457 -20.594 1 89.75 126 TYR B O 1
ATOM 3421 N N . TYR B 1 127 ? -0.855 -0.693 -19.328 1 85.19 127 TYR B N 1
ATOM 3422 C CA . TYR B 1 127 ? -1.914 -1.41 -18.625 1 85.19 127 TYR B CA 1
ATOM 3423 C C . TYR B 1 127 ? -3.285 -1.027 -19.156 1 85.19 127 TYR B C 1
ATOM 3425 O O . TYR B 1 127 ? -3.879 -0.039 -18.734 1 85.19 127 TYR B O 1
ATOM 3433 N N . ALA B 1 128 ? -3.9 -1.849 -19.953 1 80.38 128 ALA B N 1
ATOM 3434 C CA . ALA B 1 128 ? -5.082 -1.521 -20.75 1 80.38 128 ALA B CA 1
ATOM 3435 C C . ALA B 1 128 ? -6.309 -1.342 -19.859 1 80.38 128 ALA B C 1
ATOM 3437 O O . ALA B 1 128 ? -7.117 -0.437 -20.078 1 80.38 128 ALA B O 1
ATOM 3438 N N . SER B 1 129 ? -6.445 -2.203 -18.891 1 77.56 129 SER B N 1
ATOM 3439 C CA . SER B 1 129 ? -7.641 -2.166 -18.047 1 77.56 129 SER B CA 1
ATOM 3440 C C . SER B 1 129 ? -7.742 -0.85 -17.281 1 77.56 129 SER B C 1
ATOM 3442 O O . SER B 1 129 ? -8.844 -0.375 -17 1 77.56 129 SER B O 1
ATOM 3444 N N . GLN B 1 130 ? -6.59 -0.271 -17.031 1 77.38 130 GLN B N 1
ATOM 3445 C CA . GLN B 1 130 ? -6.598 0.986 -16.281 1 77.38 130 GLN B CA 1
ATOM 3446 C C . GLN B 1 130 ? -6.125 2.145 -17.156 1 77.38 130 GLN B C 1
ATOM 3448 O O . GLN B 1 130 ? -6.02 3.279 -16.688 1 77.38 130 GLN B O 1
ATOM 3453 N N . LYS B 1 131 ? -5.773 1.845 -18.406 1 79.81 131 LYS B N 1
ATOM 3454 C CA . LYS B 1 131 ? -5.355 2.834 -19.406 1 79.81 131 LYS B CA 1
ATOM 3455 C C . LYS B 1 131 ? -4.176 3.656 -18.891 1 79.81 131 LYS B C 1
ATOM 3457 O O . LYS B 1 131 ? -4.207 4.887 -18.938 1 79.81 131 LYS B O 1
ATOM 3462 N N . MET B 1 132 ? -3.184 3.004 -18.438 1 83.5 132 MET B N 1
ATOM 3463 C CA . MET B 1 132 ? -2.035 3.711 -17.875 1 83.5 132 MET B CA 1
ATOM 3464 C C . MET B 1 132 ? -0.729 3.033 -18.281 1 83.5 132 MET B C 1
ATOM 3466 O O . MET B 1 132 ? -0.675 1.808 -18.406 1 83.5 132 MET B O 1
ATOM 3470 N N . HIS B 1 133 ? 0.293 3.912 -18.438 1 89.94 133 HIS B N 1
ATOM 3471 C CA . HIS B 1 133 ? 1.646 3.41 -18.656 1 89.94 133 HIS B CA 1
ATOM 3472 C C . HIS B 1 133 ? 2.367 3.186 -17.328 1 89.94 133 HIS B C 1
ATOM 3474 O O . HIS B 1 133 ? 2.07 3.854 -16.344 1 89.94 133 HIS B O 1
ATOM 3480 N N . TYR B 1 134 ? 3.24 2.236 -17.359 1 92.31 134 TYR B N 1
ATOM 3481 C CA . TYR B 1 134 ? 4.031 1.969 -16.172 1 92.31 134 TYR B CA 1
ATOM 3482 C C . TYR B 1 134 ? 5.402 1.417 -16.531 1 92.31 134 TYR B C 1
ATOM 3484 O O . TYR B 1 134 ? 5.66 1.088 -17.688 1 92.31 134 TYR B O 1
ATOM 3492 N N . TYR B 1 135 ? 6.309 1.416 -15.602 1 95.38 135 TYR B N 1
ATOM 3493 C CA . TYR B 1 135 ? 7.66 0.901 -15.773 1 95.38 135 TYR B CA 1
ATOM 3494 C C . TYR B 1 135 ? 7.938 -0.248 -14.812 1 95.38 135 TYR B C 1
ATOM 3496 O O . TYR B 1 135 ? 7.875 -0.072 -13.594 1 95.38 135 TYR B O 1
ATOM 3504 N N . GLY B 1 136 ? 8.172 -1.421 -15.359 1 96.81 136 GLY B N 1
ATOM 3505 C CA . GLY B 1 136 ? 8.453 -2.551 -14.484 1 96.81 136 GLY B CA 1
ATOM 3506 C C . GLY B 1 136 ? 8.234 -3.893 -15.156 1 96.81 136 GLY B C 1
ATOM 3507 O O . GLY B 1 136 ? 8.758 -4.141 -16.25 1 96.81 136 GLY B O 1
ATOM 3508 N N . TYR B 1 137 ? 7.48 -4.773 -14.477 1 96.75 137 TYR B N 1
ATOM 3509 C CA . TYR B 1 137 ? 7.309 -6.152 -14.914 1 96.75 137 TYR B CA 1
ATOM 3510 C C . TYR B 1 137 ? 5.832 -6.508 -15.039 1 96.75 137 TYR B C 1
AT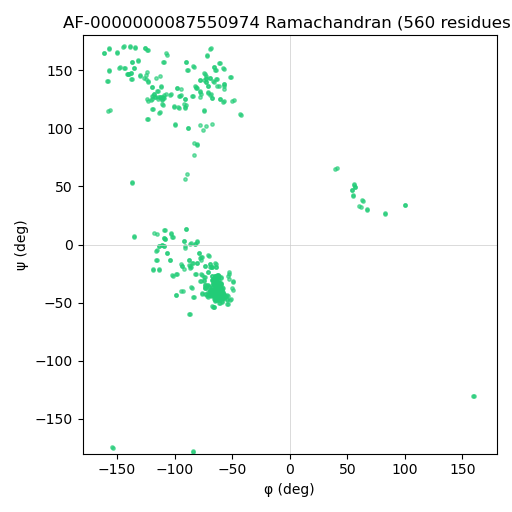OM 3512 O O . TYR B 1 137 ? 4.965 -5.727 -14.633 1 96.75 137 TYR B O 1
ATOM 3520 N N . LYS B 1 138 ? 5.559 -7.695 -15.656 1 95.5 138 LYS B N 1
ATOM 3521 C CA . LYS B 1 138 ? 4.25 -8.336 -15.695 1 95.5 138 LYS B CA 1
ATOM 3522 C C . LYS B 1 138 ? 4.277 -9.688 -14.992 1 95.5 138 LYS B C 1
ATOM 3524 O O . LYS B 1 138 ? 5.188 -10.484 -15.203 1 95.5 138 LYS B O 1
ATOM 3529 N N . LEU B 1 139 ? 3.357 -9.812 -14.086 1 96.94 139 LEU B N 1
ATOM 3530 C CA . LEU B 1 139 ? 3.152 -11.125 -13.484 1 96.94 139 LEU B CA 1
ATOM 3531 C C . LEU B 1 139 ? 2.109 -11.922 -14.266 1 96.94 139 LEU B C 1
ATOM 3533 O O . LEU B 1 139 ? 0.964 -11.484 -14.398 1 96.94 139 LEU B O 1
ATOM 3537 N N . HIS B 1 140 ? 2.498 -13.039 -14.836 1 95.62 140 HIS B N 1
ATOM 3538 C CA . HIS B 1 140 ? 1.584 -13.961 -15.5 1 95.62 140 HIS B CA 1
ATOM 3539 C C . HIS B 1 140 ? 1.189 -15.109 -14.586 1 95.62 140 HIS B C 1
ATOM 3541 O O . HIS B 1 140 ? 2.041 -15.68 -13.898 1 95.62 140 HIS B O 1
ATOM 3547 N N . VAL B 1 141 ? -0.097 -15.367 -14.602 1 96.19 141 VAL B N 1
ATOM 3548 C CA . VAL B 1 141 ? -0.526 -16.438 -13.711 1 96.19 141 VAL B CA 1
ATOM 3549 C C . VAL B 1 141 ? -1.544 -17.328 -14.414 1 96.19 141 VAL B C 1
ATOM 3551 O O . VAL B 1 141 ? -2.264 -16.875 -15.312 1 96.19 141 VAL B O 1
ATOM 3554 N N . VAL B 1 142 ? -1.519 -18.562 -14.086 1 94.44 142 VAL B N 1
ATOM 3555 C CA . VAL B 1 142 ? -2.578 -19.531 -14.367 1 94.44 142 VAL B CA 1
ATOM 3556 C C . VAL B 1 142 ? -3.203 -20.016 -13.062 1 94.44 142 VAL B C 1
ATOM 3558 O O . VAL B 1 142 ? -2.492 -20.391 -12.133 1 94.44 142 VAL B O 1
ATOM 3561 N N . CYS B 1 143 ? -4.422 -19.891 -12.984 1 94.81 143 CYS B N 1
ATOM 3562 C CA . CYS B 1 143 ? -5.156 -20.234 -11.766 1 94.81 143 CYS B CA 1
ATOM 3563 C C . CYS B 1 143 ? -6.266 -21.234 -12.062 1 94.81 143 CYS B C 1
ATOM 3565 O O . CYS B 1 143 ? -6.875 -21.203 -13.133 1 94.81 143 CYS B O 1
ATOM 3567 N N . SER B 1 144 ? -6.5 -22.172 -11.156 1 93.94 144 SER B N 1
ATOM 3568 C CA . SER B 1 144 ? -7.609 -23.109 -11.312 1 93.94 144 SER B CA 1
ATOM 3569 C C . SER B 1 144 ? -8.953 -22.406 -11.164 1 93.94 144 SER B C 1
ATOM 3571 O O . SER B 1 144 ? -9.016 -21.25 -10.742 1 93.94 144 SER B O 1
ATOM 3573 N N . ALA B 1 145 ? -10 -23.109 -11.508 1 89.12 145 ALA B N 1
ATOM 3574 C CA . ALA B 1 145 ? -11.352 -22.578 -11.375 1 89.12 145 ALA B CA 1
ATOM 3575 C C . ALA B 1 145 ? -11.68 -22.281 -9.914 1 89.12 145 ALA B C 1
ATOM 3577 O O . ALA B 1 145 ? -12.438 -21.359 -9.625 1 89.12 145 ALA B O 1
ATOM 3578 N N . GLU B 1 146 ? -11.008 -23.016 -9.047 1 90.81 146 GLU B N 1
ATOM 3579 C CA . GLU B 1 146 ? -11.242 -22.812 -7.625 1 90.81 146 GLU B CA 1
ATOM 3580 C C . GLU B 1 146 ? -10.469 -21.594 -7.102 1 90.81 146 GLU B C 1
ATOM 3582 O O . GLU B 1 146 ? -10.727 -21.125 -5.996 1 90.81 146 GLU B O 1
ATOM 3587 N N . GLY B 1 147 ? -9.547 -21.172 -7.855 1 94.62 147 GLY B N 1
ATOM 3588 C CA . GLY B 1 147 ? -8.828 -19.969 -7.469 1 94.62 147 GLY B CA 1
ATOM 3589 C C . GLY B 1 147 ? -7.484 -20.25 -6.82 1 94.62 147 GLY B C 1
ATOM 3590 O O . GLY B 1 147 ? -7.098 -19.594 -5.859 1 94.62 147 GLY B O 1
ATOM 3591 N N . VAL B 1 148 ? -6.84 -21.297 -7.258 1 96.56 148 VAL B N 1
ATOM 3592 C CA . VAL B 1 148 ? -5.504 -21.625 -6.758 1 96.56 148 VAL B CA 1
ATOM 3593 C C . VAL B 1 148 ? -4.48 -21.453 -7.879 1 96.56 148 VAL B C 1
ATOM 3595 O O . VAL B 1 148 ? -4.645 -22.016 -8.969 1 96.56 148 VAL B O 1
ATOM 3598 N N . PHE B 1 149 ? -3.467 -20.703 -7.605 1 96.75 149 PHE B N 1
ATOM 3599 C CA . PHE B 1 149 ? -2.451 -20.438 -8.617 1 96.75 149 PHE B CA 1
ATOM 3600 C C . PHE B 1 149 ? -1.676 -21.703 -8.945 1 96.75 149 PHE B C 1
ATOM 3602 O O . PHE B 1 149 ? -1.166 -22.375 -8.047 1 96.75 149 PHE B O 1
ATOM 3609 N N . GLN B 1 150 ? -1.623 -22.047 -10.195 1 94.69 150 GLN B N 1
ATOM 3610 C CA . GLN B 1 150 ? -0.935 -23.234 -10.68 1 94.69 150 GLN B CA 1
ATOM 3611 C C . GLN B 1 150 ? 0.445 -22.891 -11.227 1 94.69 150 GLN B C 1
ATOM 3613 O O . GLN B 1 150 ? 1.412 -23.609 -11 1 94.69 150 GLN B O 1
ATOM 3618 N N . SER B 1 151 ? 0.476 -21.859 -11.953 1 93.81 151 SER B N 1
ATOM 3619 C CA . SER B 1 151 ? 1.708 -21.453 -12.617 1 93.81 151 SER B CA 1
ATOM 3620 C C . SER B 1 151 ? 1.892 -19.938 -12.57 1 93.81 151 SER B C 1
ATOM 3622 O O . SER B 1 151 ? 0.914 -19.188 -12.586 1 93.81 151 SER B O 1
ATOM 3624 N N . LEU B 1 152 ? 3.137 -19.594 -12.484 1 95.12 152 LEU B N 1
ATOM 3625 C CA . LEU B 1 152 ? 3.504 -18.188 -12.43 1 95.12 152 LEU B CA 1
ATOM 3626 C C . LEU B 1 152 ? 4.684 -17.891 -13.352 1 95.12 152 LEU B C 1
ATOM 3628 O O . LEU B 1 152 ? 5.531 -18.766 -13.578 1 95.12 152 LEU B O 1
ATOM 3632 N N . ASP B 1 153 ? 4.738 -16.672 -13.828 1 94.25 153 ASP B N 1
ATOM 3633 C CA . ASP B 1 153 ? 5.902 -16.172 -14.555 1 94.25 153 ASP B CA 1
ATOM 3634 C C . ASP B 1 153 ? 5.98 -14.648 -14.508 1 94.25 153 ASP B C 1
ATOM 3636 O O . ASP B 1 153 ? 4.961 -13.977 -14.344 1 94.25 153 ASP B O 1
ATOM 3640 N N . ILE B 1 154 ? 7.164 -14.164 -14.547 1 95.62 154 ILE B N 1
ATOM 3641 C CA . ILE B 1 154 ? 7.387 -12.727 -14.555 1 95.62 154 ILE B CA 1
ATOM 3642 C C . ILE B 1 154 ? 8.125 -12.32 -15.828 1 95.62 154 ILE B C 1
ATOM 3644 O O . ILE B 1 154 ? 9.164 -12.906 -16.156 1 95.62 154 ILE B O 1
ATOM 3648 N N . SER B 1 155 ? 7.637 -11.438 -16.562 1 94.88 155 SER B N 1
ATOM 3649 C CA . SER B 1 155 ? 8.281 -10.898 -17.766 1 94.88 155 SER B CA 1
ATOM 3650 C C . SER B 1 155 ? 8.414 -9.375 -17.672 1 94.88 155 SER B C 1
ATOM 3652 O O . SER B 1 155 ? 7.832 -8.75 -16.797 1 94.88 155 SER B O 1
ATOM 3654 N N . SER B 1 156 ? 9.234 -8.812 -18.594 1 95.62 156 SER B N 1
ATOM 3655 C CA . SER B 1 156 ? 9.258 -7.363 -18.719 1 95.62 156 SER B CA 1
ATOM 3656 C C . SER B 1 156 ? 7.891 -6.816 -19.109 1 95.62 156 SER B C 1
ATOM 3658 O O . SER B 1 156 ? 7.086 -7.52 -19.734 1 95.62 156 SER B O 1
ATOM 3660 N N . ALA B 1 157 ? 7.664 -5.594 -18.797 1 95.5 157 ALA B N 1
ATOM 3661 C CA . ALA B 1 157 ? 6.352 -4.977 -18.953 1 95.5 157 ALA B CA 1
ATOM 3662 C C . ALA B 1 157 ? 5.93 -4.945 -20.422 1 95.5 157 ALA B C 1
ATOM 3664 O O . ALA B 1 157 ? 4.738 -4.988 -20.734 1 95.5 157 ALA B O 1
ATOM 3665 N N . SER B 1 158 ? 6.832 -4.941 -21.359 1 93.31 158 SER B N 1
ATOM 3666 C CA . SER B 1 158 ? 6.535 -4.766 -22.781 1 93.31 158 SER B CA 1
ATOM 3667 C C . SER B 1 158 ? 6.141 -6.086 -23.422 1 93.31 158 SER B C 1
ATOM 3669 O O . SER B 1 158 ? 5.602 -6.105 -24.531 1 93.31 158 SER B O 1
ATOM 3671 N N . VAL B 1 159 ? 6.422 -7.195 -22.781 1 91.19 159 VAL B N 1
ATOM 3672 C CA . VAL B 1 159 ? 6.188 -8.516 -23.359 1 91.19 159 VAL B CA 1
ATOM 3673 C C . VAL B 1 159 ? 4.688 -8.789 -23.422 1 91.19 159 VAL B C 1
ATOM 3675 O O . VAL B 1 159 ? 3.973 -8.602 -22.438 1 91.19 159 VAL B O 1
ATOM 3678 N N . HIS B 1 160 ? 4.215 -9.219 -24.547 1 88.75 160 HIS B N 1
ATOM 3679 C CA . HIS B 1 160 ? 2.801 -9.531 -24.719 1 88.75 160 HIS B CA 1
ATOM 3680 C C . HIS B 1 160 ? 2.404 -10.773 -23.922 1 88.75 160 HIS B C 1
ATOM 3682 O O . HIS B 1 160 ? 3.166 -11.734 -23.859 1 88.75 160 HIS B O 1
ATOM 3688 N N . ASP B 1 161 ? 1.236 -10.75 -23.391 1 87.06 161 ASP B N 1
ATOM 3689 C CA . ASP B 1 161 ? 0.739 -11.805 -22.5 1 87.06 161 ASP B CA 1
ATOM 3690 C C . ASP B 1 161 ? 0.735 -13.156 -23.219 1 87.06 161 ASP B C 1
ATOM 3692 O O . ASP B 1 161 ? 0.938 -14.195 -22.578 1 87.06 161 ASP B O 1
ATOM 3696 N N . ILE B 1 162 ? 0.594 -13.125 -24.484 1 84.12 162 ILE B N 1
ATOM 3697 C CA . ILE B 1 162 ? 0.442 -14.344 -25.266 1 84.12 162 ILE B CA 1
ATOM 3698 C C . ILE B 1 162 ? 1.726 -15.172 -25.188 1 84.12 162 ILE B C 1
ATOM 3700 O O . ILE B 1 162 ? 1.694 -16.391 -25.328 1 84.12 162 ILE B O 1
ATOM 3704 N N . HIS B 1 163 ? 2.84 -14.547 -24.969 1 84.94 163 HIS B N 1
ATOM 3705 C CA . HIS B 1 163 ? 4.121 -15.242 -24.922 1 84.94 163 HIS B CA 1
ATOM 3706 C C . HIS B 1 163 ? 4.203 -16.156 -23.719 1 84.94 163 HIS B C 1
ATOM 3708 O O . HIS B 1 163 ? 4.953 -17.141 -23.719 1 84.94 163 HIS B O 1
ATOM 3714 N N . TYR B 1 164 ? 3.48 -15.797 -22.719 1 85.12 164 TYR B N 1
ATOM 3715 C CA . TYR B 1 164 ? 3.434 -16.625 -21.531 1 85.12 164 TYR B CA 1
ATOM 3716 C C . TYR B 1 164 ? 2.818 -17.984 -21.828 1 85.12 164 TYR B C 1
ATOM 3718 O O . TYR B 1 164 ? 3.182 -19 -21.219 1 85.12 164 TYR B O 1
ATOM 3726 N N . LEU B 1 165 ? 1.953 -18.094 -22.75 1 83.12 165 LEU B N 1
ATOM 3727 C CA . LEU B 1 165 ? 1.297 -19.344 -23.109 1 83.12 165 LEU B CA 1
ATOM 3728 C C . LEU B 1 165 ? 2.309 -20.359 -23.641 1 83.12 165 LEU B C 1
ATOM 3730 O O . LEU B 1 165 ? 2.133 -21.562 -23.453 1 83.12 165 LEU B O 1
ATOM 3734 N N . LYS B 1 166 ? 3.32 -19.828 -24.203 1 77.81 166 LYS B N 1
ATOM 3735 C CA . LYS B 1 166 ? 4.371 -20.719 -24.688 1 77.81 166 LYS B CA 1
ATOM 3736 C C . LYS B 1 166 ? 5.074 -21.422 -23.531 1 77.81 166 LYS B C 1
ATOM 3738 O O . LYS B 1 166 ? 5.457 -22.594 -23.656 1 77.81 166 LYS B O 1
ATOM 3743 N N . ASP B 1 167 ? 5.16 -20.734 -22.516 1 78.81 167 ASP B N 1
ATOM 3744 C CA . ASP B 1 167 ? 5.895 -21.266 -21.359 1 78.81 167 ASP B CA 1
ATOM 3745 C C . ASP B 1 167 ? 5.031 -22.219 -20.547 1 78.81 167 ASP B C 1
ATOM 3747 O O . ASP B 1 167 ? 5.551 -23.078 -19.828 1 78.81 167 ASP B O 1
ATOM 3751 N N . ILE B 1 168 ? 3.787 -22.078 -20.609 1 77.19 168 ILE B N 1
ATOM 3752 C CA . ILE B 1 168 ? 2.846 -22.859 -19.828 1 77.19 168 ILE B CA 1
ATOM 3753 C C . ILE B 1 168 ? 2.75 -24.281 -20.406 1 77.19 168 ILE B C 1
ATOM 3755 O O . ILE B 1 168 ? 2.453 -25.234 -19.672 1 77.19 168 ILE B O 1
ATOM 3759 N N . LYS B 1 169 ? 2.998 -24.391 -21.672 1 70.44 169 LYS B N 1
ATOM 3760 C CA . LYS B 1 169 ? 2.875 -25.656 -22.375 1 70.44 169 LYS B CA 1
ATOM 3761 C C . LYS B 1 169 ? 3.668 -26.75 -21.672 1 70.44 169 LYS B C 1
ATOM 3763 O O . LYS B 1 169 ? 3.256 -27.922 -21.656 1 70.44 169 LYS B O 1
ATOM 3768 N N . GLN B 1 170 ? 4.629 -26.266 -20.984 1 69.94 170 GLN B N 1
ATOM 3769 C CA . GLN B 1 170 ? 5.488 -27.281 -20.375 1 69.94 170 GLN B CA 1
ATOM 3770 C C . GLN B 1 170 ? 4.992 -27.641 -18.969 1 69.94 170 GLN B C 1
ATOM 3772 O O . GLN B 1 170 ? 5.434 -28.625 -18.391 1 69.94 170 GLN B O 1
ATOM 3777 N N . GLN B 1 171 ? 3.957 -26.984 -18.578 1 78.06 171 GLN B N 1
ATOM 3778 C CA . GLN B 1 171 ? 3.568 -27.141 -17.188 1 78.06 171 GLN B CA 1
ATOM 3779 C C . GLN B 1 171 ? 2.172 -27.734 -17.062 1 78.06 171 GLN B C 1
ATOM 3781 O O . GLN B 1 171 ? 1.823 -28.312 -16.031 1 78.06 171 GLN B O 1
ATOM 3786 N N . LEU B 1 172 ? 1.369 -27.625 -18.125 1 83.69 172 LEU B N 1
ATOM 3787 C CA . LEU B 1 172 ? -0.013 -28.094 -18.125 1 83.69 172 LEU B CA 1
ATOM 3788 C C . LEU B 1 172 ? -0.29 -28.969 -19.344 1 83.69 172 LEU B C 1
ATOM 3790 O O . LEU B 1 172 ? 0.334 -28.797 -20.391 1 83.69 172 LEU B O 1
ATOM 3794 N N . GLU B 1 173 ? -1.148 -29.969 -19.094 1 83.88 173 GLU B N 1
ATOM 3795 C CA . GLU B 1 173 ? -1.587 -30.812 -20.203 1 83.88 173 GLU B CA 1
ATOM 3796 C C . GLU B 1 173 ? -3.045 -31.219 -20.047 1 83.88 173 GLU B C 1
ATOM 3798 O O . GLU B 1 173 ? -3.566 -31.25 -18.922 1 83.88 173 GLU B O 1
ATOM 3803 N N . ASN B 1 174 ? -3.656 -31.438 -21.234 1 88.12 174 ASN B N 1
ATOM 3804 C CA . ASN B 1 174 ? -5.004 -32 -21.266 1 88.12 174 ASN B CA 1
ATOM 3805 C C . ASN B 1 174 ? -5.988 -31.156 -20.469 1 88.12 174 ASN B C 1
ATOM 3807 O O . ASN B 1 174 ? -6.711 -31.672 -19.625 1 88.12 174 ASN B O 1
ATOM 3811 N N . CYS B 1 175 ? -5.957 -29.875 -20.734 1 90.19 175 CYS B N 1
ATOM 3812 C CA . CYS B 1 175 ? -6.836 -28.984 -19.984 1 90.19 175 CYS B CA 1
ATOM 3813 C C . CYS B 1 175 ? -7.336 -27.844 -20.875 1 90.19 175 CYS B C 1
ATOM 3815 O O . CYS B 1 175 ? -6.992 -27.781 -22.047 1 90.19 175 CYS B O 1
ATOM 3817 N N . THR B 1 176 ? -8.273 -27.141 -20.344 1 89.88 176 THR B N 1
ATOM 3818 C CA . THR B 1 176 ? -8.812 -25.953 -21 1 89.88 176 THR B CA 1
ATOM 3819 C C . THR B 1 176 ? -8.391 -24.688 -20.25 1 89.88 176 THR B C 1
ATOM 3821 O O . THR B 1 176 ? -8.516 -24.609 -19.016 1 89.88 176 THR B O 1
ATOM 3824 N N . ILE B 1 177 ? -7.824 -23.812 -21 1 90.06 177 ILE B N 1
ATOM 3825 C CA . ILE B 1 177 ? -7.398 -22.547 -20.406 1 90.06 177 ILE B CA 1
ATOM 3826 C C . ILE B 1 177 ? -8.297 -21.406 -20.906 1 90.06 177 ILE B C 1
ATOM 3828 O O . ILE B 1 177 ? -8.523 -21.281 -22.109 1 90.06 177 ILE B O 1
ATOM 3832 N N . LEU B 1 178 ? -8.82 -20.719 -19.938 1 90.12 178 LEU B N 1
ATOM 3833 C CA . LEU B 1 178 ? -9.633 -19.547 -20.25 1 90.12 178 LEU B CA 1
ATOM 3834 C C . LEU B 1 178 ? -8.805 -18.266 -20.172 1 90.12 178 LEU B C 1
ATOM 3836 O O . LEU B 1 178 ? -8.055 -18.062 -19.219 1 90.12 178 LEU B O 1
ATOM 3840 N N . GLY B 1 179 ? -8.812 -17.438 -21.188 1 88.69 179 GLY B N 1
ATOM 3841 C CA . GLY B 1 179 ? -8.102 -16.172 -21.234 1 88.69 179 GLY B CA 1
ATOM 3842 C C . GLY B 1 179 ? -8.945 -15.039 -21.766 1 88.69 179 GLY B C 1
ATOM 3843 O O . GLY B 1 179 ? -10.094 -15.242 -22.188 1 88.69 179 GLY B O 1
ATOM 3844 N N . ASP B 1 180 ? -8.453 -13.859 -21.641 1 85.12 180 ASP B N 1
ATOM 3845 C CA . ASP B 1 180 ? -9.148 -12.711 -22.219 1 85.12 180 ASP B CA 1
ATOM 3846 C C . ASP B 1 180 ? -8.789 -12.539 -23.688 1 85.12 180 ASP B C 1
ATOM 3848 O O . ASP B 1 180 ? -8.094 -13.383 -24.266 1 85.12 180 ASP B O 1
ATOM 3852 N N . LYS B 1 181 ? -9.281 -11.562 -24.312 1 79.81 181 LYS B N 1
ATOM 3853 C CA . LYS B 1 181 ? -9.102 -11.344 -25.75 1 79.81 181 LYS B CA 1
ATOM 3854 C C . LYS B 1 181 ? -7.637 -11.102 -26.078 1 79.81 181 LYS B C 1
ATOM 3856 O O . LYS B 1 181 ? -7.219 -11.289 -27.234 1 79.81 181 LYS B O 1
ATOM 3861 N N . GLY B 1 182 ? -6.898 -10.75 -25.109 1 77.75 182 GLY B N 1
ATOM 3862 C CA . GLY B 1 182 ? -5.48 -10.5 -25.328 1 77.75 182 GLY B CA 1
ATOM 3863 C C . GLY B 1 182 ? -4.695 -11.773 -25.594 1 77.75 182 GLY B C 1
ATOM 3864 O O . GLY B 1 182 ? -3.568 -11.711 -26.094 1 77.75 182 GLY B O 1
ATOM 3865 N N . TYR B 1 183 ? -5.328 -12.852 -25.406 1 85.62 183 TYR B N 1
ATOM 3866 C CA . TYR B 1 183 ? -4.652 -14.133 -25.594 1 85.62 183 TYR B CA 1
ATOM 3867 C C . TYR B 1 183 ? -5.059 -14.781 -26.906 1 85.62 183 TYR B C 1
ATOM 3869 O O . TYR B 1 183 ? -4.719 -15.938 -27.172 1 85.62 183 TYR B O 1
ATOM 3877 N N . LEU B 1 184 ? -5.711 -14.039 -27.625 1 77.75 184 LEU B N 1
ATOM 3878 C CA . LEU B 1 184 ? -6.188 -14.57 -28.891 1 77.75 184 LEU B CA 1
ATOM 3879 C C . LEU B 1 184 ? -5.047 -14.688 -29.906 1 77.75 184 LEU B C 1
ATOM 3881 O O . LEU B 1 184 ? -4.371 -13.695 -30.188 1 77.75 184 LEU B O 1
ATOM 3885 N N . SER B 1 185 ? -4.703 -15.805 -30.328 1 79.5 185 SER B N 1
ATOM 3886 C CA . SER B 1 185 ? -3.768 -16.125 -31.391 1 79.5 185 SER B CA 1
ATOM 3887 C C . SER B 1 185 ? -4.02 -17.516 -31.969 1 79.5 185 SER B C 1
ATOM 3889 O O . SER B 1 185 ? -3.855 -18.516 -31.266 1 79.5 185 SER B O 1
ATOM 3891 N N . ALA B 1 186 ? -4.41 -17.516 -33.25 1 75.56 186 ALA B N 1
ATOM 3892 C CA . ALA B 1 186 ? -4.691 -18.797 -33.906 1 75.56 186 ALA B CA 1
ATOM 3893 C C . ALA B 1 186 ? -3.475 -19.719 -33.844 1 75.56 186 ALA B C 1
ATOM 3895 O O . ALA B 1 186 ? -3.604 -20.922 -33.594 1 75.56 186 ALA B O 1
ATOM 3896 N N . GLU B 1 187 ? -2.379 -19.094 -34.094 1 78 187 GLU B N 1
ATOM 3897 C CA . GLU B 1 187 ? -1.132 -19.859 -34.094 1 78 187 GLU B CA 1
ATOM 3898 C C . GLU B 1 187 ? -0.859 -20.484 -32.75 1 78 187 GLU B C 1
ATOM 3900 O O . GLU B 1 187 ? -0.573 -21.688 -32.656 1 78 187 GLU B O 1
ATOM 3905 N N . TYR B 1 188 ? -1.005 -19.734 -31.719 1 79.31 188 TYR B N 1
ATOM 3906 C CA . TYR B 1 188 ? -0.728 -20.234 -30.375 1 79.31 188 TYR B CA 1
ATOM 3907 C C . TYR B 1 188 ? -1.778 -21.25 -29.938 1 79.31 188 TYR B C 1
ATOM 3909 O O . TYR B 1 188 ? -1.457 -22.25 -29.281 1 79.31 188 TYR B O 1
ATOM 3917 N N . GLN B 1 189 ? -2.973 -21.016 -30.328 1 78 189 GLN B N 1
ATOM 3918 C CA . GLN B 1 189 ? -4.055 -21.938 -30 1 78 189 GLN B CA 1
ATOM 3919 C C . GLN B 1 189 ? -3.812 -23.312 -30.609 1 78 189 GLN B C 1
ATOM 3921 O O . GLN B 1 189 ? -3.977 -24.344 -29.953 1 78 189 GLN B O 1
ATOM 3926 N N . LEU B 1 190 ? -3.463 -23.266 -31.812 1 79.38 190 LEU B N 1
ATOM 3927 C CA . LEU B 1 190 ? -3.207 -24.516 -32.531 1 79.38 190 LEU B CA 1
ATOM 3928 C C . LEU B 1 190 ? -2.014 -25.25 -31.906 1 79.38 190 LEU B C 1
ATOM 3930 O O . LEU B 1 190 ? -2.059 -26.453 -31.719 1 79.38 190 LEU B O 1
ATOM 3934 N N . ASP B 1 191 ? -1.011 -24.516 -31.656 1 80.75 191 ASP B N 1
ATOM 3935 C CA . ASP B 1 191 ? 0.198 -25.109 -31.078 1 80.75 191 ASP B CA 1
ATOM 3936 C C . ASP B 1 191 ? -0.086 -25.719 -29.719 1 80.75 191 ASP B C 1
ATOM 3938 O O . ASP B 1 191 ? 0.339 -26.844 -29.438 1 80.75 191 ASP B O 1
ATOM 3942 N N . LEU B 1 192 ? -0.807 -25.047 -28.953 1 82.12 192 LEU B N 1
ATOM 3943 C CA . LEU B 1 192 ? -1.161 -25.516 -27.609 1 82.12 192 LEU B CA 1
ATOM 3944 C C . LEU B 1 192 ? -1.997 -26.781 -27.688 1 82.12 192 LEU B C 1
ATOM 3946 O O . LEU B 1 192 ? -1.756 -27.734 -26.953 1 82.12 192 LEU B O 1
ATOM 3950 N N . PHE B 1 193 ? -2.865 -26.781 -28.578 1 82.38 193 PHE B N 1
ATOM 3951 C CA . PHE B 1 193 ? -3.768 -27.922 -28.719 1 82.38 193 PHE B CA 1
ATOM 3952 C C . PHE B 1 193 ? -3.025 -29.141 -29.266 1 82.38 193 PHE B C 1
ATOM 3954 O O . PHE B 1 193 ? -3.133 -30.234 -28.703 1 82.38 193 PHE B O 1
ATOM 3961 N N . THR B 1 194 ? -2.273 -28.953 -30.219 1 86.25 194 THR B N 1
ATOM 3962 C CA . THR B 1 194 ? -1.61 -30.062 -30.891 1 86.25 194 THR B CA 1
ATOM 3963 C C . THR B 1 194 ? -0.49 -30.625 -30.031 1 86.25 194 THR B C 1
ATOM 3965 O O . THR B 1 194 ? -0.289 -31.844 -29.969 1 86.25 194 THR B O 1
ATOM 3968 N N . SER B 1 195 ? 0.126 -29.75 -29.375 1 83 195 SER B N 1
ATOM 3969 C CA . SER B 1 195 ? 1.312 -30.172 -28.641 1 83 195 SER B CA 1
ATOM 3970 C C . SER B 1 195 ? 0.944 -30.719 -27.266 1 83 195 SER B C 1
ATOM 3972 O O . SER B 1 195 ? 1.549 -31.672 -26.781 1 83 195 SER B O 1
ATOM 3974 N N . TYR B 1 196 ? -0.028 -30.156 -26.625 1 85.19 196 TYR B N 1
ATOM 3975 C CA . TYR B 1 196 ? -0.252 -30.484 -25.234 1 85.19 196 TYR B CA 1
ATOM 3976 C C . TYR B 1 196 ? -1.734 -30.719 -24.953 1 85.19 196 TYR B C 1
ATOM 3978 O O . TYR B 1 196 ? -2.137 -30.906 -23.797 1 85.19 196 TYR B O 1
ATOM 3986 N N . ASN B 1 197 ? -2.506 -30.719 -25.938 1 87.69 197 ASN B N 1
ATOM 3987 C CA . ASN B 1 197 ? -3.949 -30.891 -25.828 1 87.69 197 ASN B CA 1
ATOM 3988 C C . ASN B 1 197 ? -4.555 -29.875 -24.875 1 87.69 197 ASN B C 1
ATOM 3990 O O . ASN B 1 197 ? -5.316 -30.219 -23.969 1 87.69 197 ASN B O 1
ATOM 3994 N N . ILE B 1 198 ? -4.066 -28.672 -25.031 1 87.12 198 ILE B N 1
ATOM 3995 C CA . ILE B 1 198 ? -4.598 -27.531 -24.266 1 87.12 198 ILE B CA 1
ATOM 3996 C C . ILE B 1 198 ? -5.547 -26.719 -25.156 1 87.12 198 ILE B C 1
ATOM 3998 O O . ILE B 1 198 ? -5.148 -26.234 -26.203 1 87.12 198 ILE B O 1
ATOM 4002 N N . LYS B 1 199 ? -6.766 -26.656 -24.75 1 87.38 199 LYS B N 1
ATOM 4003 C CA . LYS B 1 199 ? -7.754 -25.828 -25.438 1 87.38 199 LYS B CA 1
ATOM 4004 C C . LYS B 1 199 ? -7.805 -24.422 -24.859 1 87.38 199 LYS B C 1
ATOM 4006 O O . LYS B 1 199 ? -8.031 -24.25 -23.656 1 87.38 199 LYS B O 1
ATOM 4011 N N . LEU B 1 200 ? -7.539 -23.484 -25.656 1 86.75 200 LEU B N 1
ATOM 4012 C CA . LEU B 1 200 ? -7.621 -22.078 -25.234 1 86.75 200 LEU B CA 1
ATOM 4013 C C . LEU B 1 200 ? -8.961 -21.469 -25.625 1 86.75 200 LEU B C 1
ATOM 4015 O O . LEU B 1 200 ? -9.32 -21.438 -26.797 1 86.75 200 LEU B O 1
ATOM 4019 N N . GLU B 1 201 ? -9.703 -21.062 -24.625 1 84 201 GLU B N 1
ATOM 4020 C CA . GLU B 1 201 ? -11.008 -20.438 -24.859 1 84 201 GLU B CA 1
ATOM 4021 C C . GLU B 1 201 ? -10.977 -18.953 -24.516 1 84 201 GLU B C 1
ATOM 4023 O O . GLU B 1 201 ? -10.641 -18.578 -23.391 1 84 201 GLU B O 1
ATOM 4028 N N . VAL B 1 202 ? -11.242 -18.125 -25.438 1 82.19 202 VAL B N 1
ATOM 4029 C CA . VAL B 1 202 ? -11.289 -16.672 -25.281 1 82.19 202 VAL B CA 1
ATOM 4030 C C . VAL B 1 202 ? -12.664 -16.156 -25.703 1 82.19 202 VAL B C 1
ATOM 4032 O O . VAL B 1 202 ? -13.281 -16.688 -26.625 1 82.19 202 VAL B O 1
ATOM 4035 N N . PRO B 1 203 ? -13.164 -15.156 -24.891 1 73.88 203 PRO B N 1
ATOM 4036 C CA . PRO B 1 203 ? -14.469 -14.625 -25.281 1 73.88 203 PRO B CA 1
ATOM 4037 C C . PRO B 1 203 ? -14.453 -13.945 -26.656 1 73.88 203 PRO B C 1
ATOM 4039 O O . PRO B 1 203 ? -13.422 -13.406 -27.062 1 73.88 203 PRO B O 1
ATOM 4042 N N . MET B 1 204 ? -15.578 -14.195 -27.297 1 65.62 204 MET B N 1
ATOM 4043 C CA . MET B 1 204 ? -15.75 -13.508 -28.578 1 65.62 204 MET B CA 1
ATOM 4044 C C . MET B 1 204 ? -16.031 -12.023 -28.359 1 65.62 204 MET B C 1
ATOM 4046 O O . MET B 1 204 ? -16.609 -11.641 -27.344 1 65.62 204 MET B O 1
ATOM 4050 N N . ARG B 1 205 ? -15.492 -11.227 -29.25 1 62.19 205 ARG B N 1
ATOM 4051 C CA . ARG B 1 205 ? -15.859 -9.812 -29.234 1 62.19 205 ARG B CA 1
ATOM 4052 C C . ARG B 1 205 ? -17.328 -9.617 -29.594 1 62.19 205 ARG B C 1
ATOM 4054 O O . ARG B 1 205 ? -17.891 -10.383 -30.375 1 62.19 205 ARG B O 1
ATOM 4061 N N . LYS B 1 206 ? -17.953 -8.648 -28.844 1 62 206 LYS B N 1
ATOM 4062 C CA . LYS B 1 206 ? -19.375 -8.383 -29.047 1 62 206 LYS B CA 1
ATOM 4063 C C . LYS B 1 206 ? -19.688 -8.211 -30.531 1 62 206 LYS B C 1
ATOM 4065 O O . LYS B 1 206 ? -20.781 -8.555 -30.984 1 62 206 LYS B O 1
ATOM 4070 N N . ASN B 1 207 ? -18.719 -7.68 -31.234 1 61.75 207 ASN B N 1
ATOM 4071 C CA . ASN B 1 207 ? -18.984 -7.371 -32.625 1 61.75 207 ASN B CA 1
ATOM 4072 C C . ASN B 1 207 ? -18.734 -8.578 -33.531 1 61.75 207 ASN B C 1
ATOM 4074 O O . ASN B 1 207 ? -18.828 -8.477 -34.75 1 61.75 207 ASN B O 1
ATOM 4078 N N . GLN B 1 208 ? -18.375 -9.547 -32.969 1 63.19 208 GLN B N 1
ATOM 4079 C CA . GLN B 1 208 ? -18.109 -10.703 -33.812 1 63.19 208 GLN B CA 1
ATOM 4080 C C . GLN B 1 208 ? -19.406 -11.383 -34.25 1 63.19 208 GLN B C 1
ATOM 4082 O O . GLN B 1 208 ? -20.375 -11.422 -33.5 1 63.19 208 GLN B O 1
ATOM 4087 N N . LYS B 1 209 ? -19.5 -11.586 -35.438 1 63.16 209 LYS B N 1
ATOM 4088 C CA . LYS B 1 209 ? -20.641 -12.328 -35.969 1 63.16 209 LYS B CA 1
ATOM 4089 C C . LYS B 1 209 ? -20.859 -13.633 -35.219 1 63.16 209 LYS B C 1
ATOM 4091 O O . LYS B 1 209 ? -19.906 -14.312 -34.844 1 63.16 209 LYS B O 1
ATOM 4096 N N . ASN B 1 210 ? -22.125 -13.875 -34.625 1 61.47 210 ASN B N 1
ATOM 4097 C CA . ASN B 1 210 ? -22.547 -15.039 -33.875 1 61.47 210 ASN B CA 1
ATOM 4098 C C . ASN B 1 210 ? -22.094 -14.945 -32.406 1 61.47 210 ASN B C 1
ATOM 4100 O O . ASN B 1 210 ? -21.641 -15.93 -31.844 1 61.47 210 ASN B O 1
ATOM 4104 N N . TYR B 1 211 ? -21.938 -13.906 -31.938 1 62.62 211 TYR B N 1
ATOM 4105 C CA . TYR B 1 211 ? -21.594 -13.633 -30.547 1 62.62 211 TYR B CA 1
ATOM 4106 C C . TYR B 1 211 ? -22.406 -14.531 -29.609 1 62.62 211 TYR B C 1
ATOM 4108 O O . TYR B 1 211 ? -23.625 -14.664 -29.75 1 62.62 211 TYR B O 1
ATOM 4116 N N . LYS B 1 212 ? -21.688 -15.461 -28.969 1 63.31 212 LYS B N 1
ATOM 4117 C CA . LYS B 1 212 ? -22.312 -16.25 -27.906 1 63.31 212 LYS B CA 1
ATOM 4118 C C . LYS B 1 212 ? -21.797 -15.828 -26.531 1 63.31 212 LYS B C 1
ATOM 4120 O O . LYS B 1 212 ? -20.594 -15.617 -26.344 1 63.31 212 LYS B O 1
ATOM 4125 N N . ASN B 1 213 ? -22.797 -15.578 -25.672 1 66.25 213 ASN B N 1
ATOM 4126 C CA . ASN B 1 213 ? -22.438 -15.258 -24.297 1 66.25 213 ASN B CA 1
ATOM 4127 C C . ASN B 1 213 ? -21.594 -16.375 -23.672 1 66.25 213 ASN B C 1
ATOM 4129 O O . ASN B 1 213 ? -21.797 -17.547 -23.969 1 66.25 213 ASN B O 1
ATOM 4133 N N . HIS B 1 214 ? -20.609 -15.977 -23.016 1 69.62 214 HIS B N 1
ATOM 4134 C CA . HIS B 1 214 ? -19.75 -16.953 -22.344 1 69.62 214 HIS B CA 1
ATOM 4135 C C . HIS B 1 214 ? -20.531 -17.719 -21.281 1 69.62 214 HIS B C 1
ATOM 4137 O O . HIS B 1 214 ? -21.344 -17.125 -20.562 1 69.62 214 HIS B O 1
ATOM 4143 N N . PRO B 1 215 ? -20.234 -19 -21.359 1 71.94 215 PRO B N 1
ATOM 4144 C CA . PRO B 1 215 ? -20.812 -19.797 -20.281 1 71.94 215 PRO B CA 1
ATOM 4145 C C . PRO B 1 215 ? -20.531 -19.219 -18.891 1 71.94 215 PRO B C 1
ATOM 4147 O O . PRO B 1 215 ? -19.5 -18.578 -18.688 1 71.94 215 PRO B O 1
ATOM 4150 N N . TYR B 1 216 ? -21.453 -19.328 -18.016 1 75.12 216 TYR B N 1
ATOM 4151 C CA . TYR B 1 216 ? -21.391 -18.812 -16.656 1 75.12 216 TYR B CA 1
ATOM 4152 C C . TYR B 1 216 ? -20.109 -19.234 -15.961 1 75.12 216 TYR B C 1
ATOM 4154 O O . TYR B 1 216 ? -19.484 -18.438 -15.258 1 75.12 216 TYR B O 1
ATOM 4162 N N . ILE B 1 217 ? -19.766 -20.406 -16.266 1 73.12 217 ILE B N 1
ATOM 4163 C CA . ILE B 1 217 ? -18.594 -20.969 -15.602 1 73.12 217 ILE B CA 1
ATOM 4164 C C . ILE B 1 217 ? -17.344 -20.156 -15.961 1 73.12 217 ILE B C 1
ATOM 4166 O O . ILE B 1 217 ? -16.484 -19.922 -15.117 1 73.12 217 ILE B O 1
ATOM 4170 N N . ILE B 1 218 ? -17.375 -19.734 -17.188 1 76.56 218 ILE B N 1
ATOM 4171 C CA . ILE B 1 218 ? -16.234 -18.953 -17.656 1 76.56 218 ILE B CA 1
ATOM 4172 C C . ILE B 1 218 ? -16.25 -17.578 -16.984 1 76.56 218 ILE B C 1
ATOM 4174 O O . ILE B 1 218 ? -15.211 -17.109 -16.5 1 76.56 218 ILE B O 1
ATOM 4178 N N . ARG B 1 219 ? -17.328 -17.016 -16.906 1 79.69 219 ARG B N 1
ATOM 4179 C CA . ARG B 1 219 ? -17.469 -15.703 -16.266 1 79.69 219 ARG B CA 1
ATOM 4180 C C . ARG B 1 219 ? -17.094 -15.773 -14.789 1 79.69 219 ARG B C 1
ATOM 4182 O O . ARG B 1 219 ? -16.406 -14.891 -14.273 1 79.69 219 ARG B O 1
ATOM 4189 N N . LYS B 1 220 ? -17.484 -16.797 -14.227 1 82.81 220 LYS B N 1
ATOM 4190 C CA . LYS B 1 220 ? -17.219 -16.984 -12.805 1 82.81 220 LYS B CA 1
ATOM 4191 C C . LYS B 1 220 ? -15.727 -17.172 -12.539 1 82.81 220 LYS B C 1
ATOM 4193 O O . LYS B 1 220 ? -15.188 -16.625 -11.57 1 82.81 220 LYS B O 1
ATOM 4198 N N . SER B 1 221 ? -15.156 -17.953 -13.359 1 84.56 221 SER B N 1
ATOM 4199 C CA . SER B 1 221 ? -13.727 -18.234 -13.195 1 84.56 221 SER B CA 1
ATOM 4200 C C . SER B 1 221 ? -12.906 -16.969 -13.398 1 84.56 221 SER B C 1
ATOM 4202 O O . SER B 1 221 ? -11.922 -16.734 -12.688 1 84.56 221 SER B O 1
ATOM 4204 N N . ARG B 1 222 ? -13.359 -16.203 -14.312 1 84.38 222 ARG B N 1
ATOM 4205 C CA . ARG B 1 222 ? -12.656 -14.953 -14.562 1 84.38 222 ARG B CA 1
ATOM 4206 C C . ARG B 1 222 ? -12.82 -13.984 -13.398 1 84.38 222 ARG B C 1
ATOM 4208 O O . ARG B 1 222 ? -11.883 -13.281 -13.023 1 84.38 222 ARG B O 1
ATOM 4215 N N . LYS B 1 223 ? -13.969 -13.945 -12.844 1 90.69 223 LYS B N 1
ATOM 4216 C CA . LYS B 1 223 ? -14.203 -13.125 -11.664 1 90.69 223 LYS B CA 1
ATOM 4217 C C . LYS B 1 223 ? -13.336 -13.578 -10.5 1 90.69 223 LYS B C 1
ATOM 4219 O O . LYS B 1 223 ? -12.859 -12.75 -9.719 1 90.69 223 LYS B O 1
ATOM 4224 N N . ARG B 1 224 ? -13.094 -14.852 -10.461 1 92.12 224 ARG B N 1
ATOM 4225 C CA . ARG B 1 224 ? -12.289 -15.43 -9.383 1 92.12 224 ARG B CA 1
ATOM 4226 C C . ARG B 1 224 ? -10.852 -14.93 -9.445 1 92.12 224 ARG B C 1
ATOM 4228 O O . ARG B 1 224 ? -10.281 -14.539 -8.422 1 92.12 224 ARG B O 1
ATOM 4235 N N . ILE B 1 225 ? -10.281 -14.945 -10.586 1 94 225 ILE B N 1
ATOM 4236 C CA . ILE B 1 225 ? -8.891 -14.516 -10.719 1 94 225 ILE B CA 1
ATOM 4237 C C . ILE B 1 225 ? -8.797 -13.016 -10.445 1 94 225 ILE B C 1
ATOM 4239 O O . ILE B 1 225 ? -7.801 -12.539 -9.891 1 94 225 ILE B O 1
ATOM 4243 N N . GLU B 1 226 ? -9.828 -12.227 -10.883 1 91.69 226 GLU B N 1
ATOM 4244 C CA . GLU B 1 226 ? -9.859 -10.797 -10.586 1 91.69 226 GLU B CA 1
ATOM 4245 C C . GLU B 1 226 ? -9.898 -10.539 -9.086 1 91.69 226 GLU B C 1
ATOM 4247 O O . GLU B 1 226 ? -9.234 -9.625 -8.586 1 91.69 226 GLU B O 1
ATOM 4252 N N . THR B 1 227 ? -10.609 -11.367 -8.406 1 93.81 227 THR B N 1
ATOM 4253 C CA . THR B 1 227 ? -10.695 -11.258 -6.949 1 93.81 227 THR B CA 1
ATOM 4254 C C . THR B 1 227 ? -9.352 -11.586 -6.305 1 93.81 227 THR B C 1
ATOM 4256 O O . THR B 1 227 ? -8.93 -10.922 -5.355 1 93.81 227 THR B O 1
ATOM 4259 N N . LEU B 1 228 ? -8.711 -12.594 -6.797 1 95.62 228 LEU B N 1
ATOM 4260 C CA . LEU B 1 228 ? -7.398 -12.969 -6.281 1 95.62 228 LEU B CA 1
ATOM 4261 C C . LEU B 1 228 ? -6.395 -11.836 -6.48 1 95.62 228 LEU B C 1
ATOM 4263 O O . LEU B 1 228 ? -5.613 -11.531 -5.578 1 95.62 228 LEU B O 1
ATOM 4267 N N . PHE B 1 229 ? -6.469 -11.25 -7.68 1 95.69 229 PHE B N 1
ATOM 4268 C CA . PHE B 1 229 ? -5.59 -10.117 -7.949 1 95.69 229 PHE B CA 1
ATOM 4269 C C . PHE B 1 229 ? -5.867 -8.977 -6.98 1 95.69 229 PHE B C 1
ATOM 4271 O O . PHE B 1 229 ? -4.938 -8.336 -6.477 1 95.69 229 PHE B O 1
ATOM 4278 N N . SER B 1 230 ? -7.133 -8.773 -6.711 1 93.38 230 SER B N 1
ATOM 4279 C CA . SER B 1 230 ? -7.52 -7.734 -5.766 1 93.38 230 SER B CA 1
ATOM 4280 C C . SER B 1 230 ? -6.965 -8.023 -4.371 1 93.38 230 SER B C 1
ATOM 4282 O O . SER B 1 230 ? -6.48 -7.117 -3.691 1 93.38 230 SER B O 1
ATOM 4284 N N . GLN B 1 231 ? -7.012 -9.203 -3.994 1 94.25 231 GLN B N 1
ATOM 4285 C CA . GLN B 1 231 ? -6.508 -9.602 -2.684 1 94.25 231 GLN B CA 1
ATOM 4286 C C . GLN B 1 231 ? -4.988 -9.484 -2.615 1 94.25 231 GLN B C 1
ATOM 4288 O O . GLN B 1 231 ? -4.441 -9.062 -1.594 1 94.25 231 GLN B O 1
ATOM 4293 N N . LEU B 1 232 ? -4.344 -9.859 -3.686 1 96.19 232 LEU B N 1
ATOM 4294 C CA . LEU B 1 232 ? -2.896 -9.703 -3.756 1 96.19 232 LEU B CA 1
ATOM 4295 C C . LEU B 1 232 ? -2.504 -8.234 -3.621 1 96.19 232 LEU B C 1
ATOM 4297 O O . LEU B 1 232 ? -1.51 -7.91 -2.967 1 96.19 232 LEU B O 1
ATOM 4301 N N . CYS B 1 233 ? -3.314 -7.352 -4.188 1 93.25 233 CYS B N 1
ATOM 4302 C CA . CYS B 1 233 ? -3.016 -5.922 -4.152 1 93.25 233 CYS B CA 1
ATOM 4303 C C . CYS B 1 233 ? -3.322 -5.34 -2.777 1 93.25 233 CYS B C 1
ATOM 4305 O O . CYS B 1 233 ? -2.549 -4.535 -2.256 1 93.25 233 CYS B O 1
ATOM 4307 N N . ASP B 1 234 ? -4.371 -5.715 -2.205 1 89.44 234 ASP B N 1
ATOM 4308 C CA . ASP B 1 234 ? -4.852 -5.082 -0.979 1 89.44 234 ASP B CA 1
ATOM 4309 C C . ASP B 1 234 ? -4.227 -5.73 0.254 1 89.44 234 ASP B C 1
ATOM 4311 O O . ASP B 1 234 ? -3.463 -5.09 0.981 1 89.44 234 ASP B O 1
ATOM 4315 N N . GLN B 1 235 ? -4.457 -6.992 0.417 1 89 235 GLN B N 1
ATOM 4316 C CA . GLN B 1 235 ? -4.016 -7.699 1.616 1 89 235 GLN B CA 1
ATOM 4317 C C . GLN B 1 235 ? -2.504 -7.91 1.604 1 89 235 GLN B C 1
ATOM 4319 O O . GLN B 1 235 ? -1.843 -7.773 2.635 1 89 235 GLN B O 1
ATOM 4324 N N . PHE B 1 236 ? -1.943 -8.18 0.438 1 93.69 236 PHE B N 1
ATOM 4325 C CA . PHE B 1 236 ? -0.539 -8.57 0.377 1 93.69 236 PHE B CA 1
ATOM 4326 C C . PHE B 1 236 ? 0.311 -7.434 -0.187 1 93.69 236 PHE B C 1
ATOM 4328 O O . PHE B 1 236 ? 1.539 -7.535 -0.231 1 93.69 236 PHE B O 1
ATOM 4335 N N . MET B 1 237 ? -0.288 -6.41 -0.647 1 92.94 237 MET B N 1
ATOM 4336 C CA . MET B 1 237 ? 0.4 -5.219 -1.131 1 92.94 237 MET B CA 1
ATOM 4337 C C . MET B 1 237 ? 1.438 -5.578 -2.189 1 92.94 237 MET B C 1
ATOM 4339 O O . MET B 1 237 ? 2.576 -5.113 -2.135 1 92.94 237 MET B O 1
ATOM 4343 N N . ILE B 1 238 ? 1.044 -6.391 -3.119 1 96.06 238 ILE B N 1
ATOM 4344 C CA . ILE B 1 238 ? 1.974 -7 -4.062 1 96.06 238 ILE B CA 1
ATOM 4345 C C . ILE B 1 238 ? 2.561 -5.922 -4.977 1 96.06 238 ILE B C 1
ATOM 4347 O O . ILE B 1 238 ? 3.641 -6.102 -5.543 1 96.06 238 ILE B O 1
ATOM 4351 N N . ARG B 1 239 ? 1.942 -4.773 -5.09 1 93.12 239 ARG B N 1
ATOM 4352 C CA . ARG B 1 239 ? 2.4 -3.742 -6.02 1 93.12 239 ARG B CA 1
ATOM 4353 C C . ARG B 1 239 ? 3.443 -2.842 -5.367 1 93.12 239 ARG B C 1
ATOM 4355 O O . ARG B 1 239 ? 4.125 -2.076 -6.051 1 93.12 239 ARG B O 1
ATOM 4362 N N . ARG B 1 240 ? 3.559 -2.934 -4.094 1 91.19 240 ARG B N 1
ATOM 4363 C CA . ARG B 1 240 ? 4.574 -2.141 -3.408 1 91.19 240 ARG B CA 1
ATOM 4364 C C . ARG B 1 240 ? 5.957 -2.762 -3.574 1 91.19 240 ARG B C 1
ATOM 4366 O O . ARG B 1 240 ? 6.125 -3.971 -3.398 1 91.19 240 ARG B O 1
ATOM 4373 N N . ASN B 1 241 ? 6.895 -1.989 -3.943 1 86.81 241 ASN B N 1
ATOM 4374 C CA . ASN B 1 241 ? 8.242 -2.494 -4.203 1 86.81 241 ASN B CA 1
ATOM 4375 C C . ASN B 1 241 ? 9.281 -1.779 -3.348 1 86.81 241 ASN B C 1
ATOM 4377 O O . ASN B 1 241 ? 9.367 -0.55 -3.363 1 86.81 241 ASN B O 1
ATOM 4381 N N . TYR B 1 242 ? 10.031 -2.553 -2.592 1 86.44 242 TYR B N 1
ATOM 4382 C CA . TYR B 1 242 ? 11.133 -2.021 -1.796 1 86.44 242 TYR B CA 1
ATOM 4383 C C . TYR B 1 242 ? 12.469 -2.57 -2.279 1 86.44 242 TYR B C 1
ATOM 4385 O O . TYR B 1 242 ? 13.523 -2.18 -1.777 1 86.44 242 TYR B O 1
ATOM 4393 N N . VAL B 1 243 ? 12.344 -3.457 -3.209 1 89.62 243 VAL B N 1
ATOM 4394 C CA . VAL B 1 243 ? 13.539 -4.219 -3.557 1 89.62 243 VAL B CA 1
ATOM 4395 C C . VAL B 1 243 ? 14.305 -3.502 -4.664 1 89.62 243 VAL B C 1
ATOM 4397 O O . VAL B 1 243 ? 13.719 -2.764 -5.457 1 89.62 243 VAL B O 1
ATOM 4400 N N . LYS B 1 244 ? 15.586 -3.85 -4.676 1 91.38 244 LYS B N 1
ATOM 4401 C CA . LYS B 1 244 ? 16.469 -3.193 -5.645 1 91.38 244 LYS B CA 1
ATOM 4402 C C . LYS B 1 244 ? 16.969 -4.188 -6.68 1 91.38 244 LYS B C 1
ATOM 4404 O O . LYS B 1 244 ? 17.422 -3.791 -7.762 1 91.38 244 LYS B O 1
ATOM 4409 N N . SER B 1 245 ? 16.938 -5.434 -6.32 1 94.56 245 SER B N 1
ATOM 4410 C CA . SER B 1 245 ? 17.406 -6.469 -7.23 1 94.56 245 SER B CA 1
ATOM 4411 C C . SER B 1 245 ? 16.25 -7.316 -7.762 1 94.56 245 SER B C 1
ATOM 4413 O O . SER B 1 245 ? 15.188 -7.379 -7.148 1 94.56 245 SER B O 1
ATOM 4415 N N . PHE B 1 246 ? 16.531 -7.934 -8.938 1 95.81 246 PHE B N 1
ATOM 4416 C CA . PHE B 1 246 ? 15.492 -8.781 -9.523 1 95.81 246 PHE B CA 1
ATOM 4417 C C . PHE B 1 246 ? 15.234 -10 -8.648 1 95.81 246 PHE B C 1
ATOM 4419 O O . PHE B 1 246 ? 14.086 -10.414 -8.477 1 95.81 246 PHE B O 1
ATOM 4426 N N . LEU B 1 247 ? 16.266 -10.57 -8.117 1 95.5 247 LEU B N 1
ATOM 4427 C CA . LEU B 1 247 ? 16.094 -11.711 -7.223 1 95.5 247 LEU B CA 1
ATOM 4428 C C . LEU B 1 247 ? 15.242 -11.336 -6.012 1 95.5 247 LEU B C 1
ATOM 4430 O O . LEU B 1 247 ? 14.375 -12.102 -5.59 1 95.5 247 LEU B O 1
ATOM 4434 N N . GLY B 1 248 ? 15.547 -10.188 -5.43 1 95.62 248 GLY B N 1
ATOM 4435 C CA . GLY B 1 248 ? 14.711 -9.695 -4.348 1 95.62 248 GLY B CA 1
ATOM 4436 C C . GLY B 1 248 ? 13.266 -9.484 -4.762 1 95.62 248 GLY B C 1
ATOM 4437 O O . GLY B 1 248 ? 12.344 -9.828 -4.012 1 95.62 248 GLY B O 1
ATOM 4438 N N . PHE B 1 249 ? 13.109 -9.031 -5.984 1 96.44 249 PHE B N 1
ATOM 4439 C CA . PHE B 1 249 ? 11.781 -8.727 -6.516 1 96.44 249 PHE B CA 1
ATOM 4440 C C . PHE B 1 249 ? 10.961 -10 -6.68 1 96.44 249 PHE B C 1
ATOM 4442 O O . PHE B 1 249 ? 9.844 -10.094 -6.168 1 96.44 249 PHE B O 1
ATOM 4449 N N . LYS B 1 250 ? 11.531 -10.938 -7.371 1 96.69 250 LYS B N 1
ATOM 4450 C CA . LYS B 1 250 ? 10.781 -12.164 -7.629 1 96.69 250 LYS B CA 1
ATOM 4451 C C . LYS B 1 250 ? 10.523 -12.938 -6.34 1 96.69 250 LYS B C 1
ATOM 4453 O O . LYS B 1 250 ? 9.492 -13.586 -6.191 1 96.69 250 LYS B O 1
ATOM 4458 N N . THR B 1 251 ? 11.438 -12.875 -5.371 1 97.44 251 THR B N 1
ATOM 4459 C CA . THR B 1 251 ? 11.25 -13.539 -4.086 1 97.44 251 THR B CA 1
ATOM 4460 C C . THR B 1 251 ? 10.078 -12.93 -3.324 1 97.44 251 THR B C 1
ATOM 4462 O O . THR B 1 251 ? 9.281 -13.641 -2.719 1 97.44 251 THR B O 1
ATOM 4465 N N . ARG B 1 252 ? 10.016 -11.625 -3.35 1 97.06 252 ARG B N 1
ATOM 4466 C CA . ARG B 1 252 ? 8.93 -10.922 -2.686 1 97.06 252 ARG B CA 1
ATOM 4467 C C . ARG B 1 252 ? 7.578 -11.32 -3.271 1 97.06 252 ARG B C 1
ATOM 4469 O O . ARG B 1 252 ? 6.637 -11.617 -2.533 1 97.06 252 ARG B O 1
ATOM 4476 N N . ILE B 1 253 ? 7.5 -11.383 -4.562 1 97.94 253 ILE B N 1
ATOM 4477 C CA . ILE B 1 253 ? 6.27 -11.75 -5.258 1 97.94 253 ILE B CA 1
ATOM 4478 C C . ILE B 1 253 ? 5.887 -13.188 -4.906 1 97.94 253 ILE B C 1
ATOM 4480 O O . ILE B 1 253 ? 4.734 -13.461 -4.555 1 97.94 253 ILE B O 1
ATOM 4484 N N . LEU B 1 254 ? 6.848 -14.031 -4.988 1 98.25 254 LEU B N 1
ATOM 4485 C CA . LEU B 1 254 ? 6.602 -15.438 -4.703 1 98.25 254 LEU B CA 1
ATOM 4486 C C . LEU B 1 254 ? 6.133 -15.625 -3.264 1 98.25 254 LEU B C 1
ATOM 4488 O O . LEU B 1 254 ? 5.215 -16.406 -3.004 1 98.25 254 LEU B O 1
ATOM 4492 N N . SER B 1 255 ? 6.746 -14.945 -2.32 1 97.75 255 SER B N 1
ATOM 4493 C CA . SER B 1 255 ? 6.379 -15.055 -0.911 1 97.75 255 SER B CA 1
ATOM 4494 C C . SER B 1 255 ? 4.898 -14.75 -0.701 1 97.75 255 SER B C 1
ATOM 4496 O O . SER B 1 255 ? 4.215 -15.445 0.051 1 97.75 255 SER B O 1
ATOM 4498 N N . LYS B 1 256 ? 4.461 -13.727 -1.328 1 97.62 256 LYS B N 1
ATOM 4499 C CA . LYS B 1 256 ? 3.068 -13.305 -1.191 1 97.62 256 LYS B CA 1
ATOM 4500 C C . LYS B 1 256 ? 2.117 -14.359 -1.756 1 97.62 256 LYS B C 1
ATOM 4502 O O . LYS B 1 256 ? 1.098 -14.68 -1.141 1 97.62 256 LYS B O 1
ATOM 4507 N N . ILE B 1 257 ? 2.488 -14.93 -2.857 1 98.06 257 ILE B N 1
ATOM 4508 C CA . ILE B 1 257 ? 1.631 -15.906 -3.521 1 98.06 257 ILE B CA 1
ATOM 4509 C C . ILE B 1 257 ? 1.634 -17.219 -2.734 1 98.06 257 ILE B C 1
ATOM 4511 O O . ILE B 1 257 ? 0.588 -17.844 -2.568 1 98.06 257 ILE B O 1
ATOM 4515 N N . VAL B 1 258 ? 2.818 -17.625 -2.271 1 97.69 258 VAL B N 1
ATOM 4516 C CA . VAL B 1 258 ? 2.902 -18.828 -1.46 1 97.69 258 VAL B CA 1
ATOM 4517 C C . VAL B 1 258 ? 2.047 -18.672 -0.205 1 97.69 258 VAL B C 1
ATOM 4519 O O . VAL B 1 258 ? 1.325 -19.594 0.183 1 97.69 258 VAL B O 1
ATOM 4522 N N . THR B 1 259 ? 2.148 -17.531 0.429 1 96.88 259 THR B N 1
ATOM 4523 C CA . THR B 1 259 ? 1.354 -17.266 1.624 1 96.88 259 THR B CA 1
ATOM 4524 C C . THR B 1 259 ? -0.137 -17.375 1.316 1 96.88 259 THR B C 1
ATOM 4526 O O . THR B 1 259 ? -0.894 -17.969 2.082 1 96.88 259 THR B O 1
ATOM 4529 N N . LEU B 1 260 ? -0.528 -16.797 0.245 1 97 260 LEU B N 1
ATOM 4530 C CA . LEU B 1 260 ? -1.918 -16.906 -0.186 1 97 260 LEU B CA 1
ATOM 4531 C C . LEU B 1 260 ? -2.352 -18.359 -0.298 1 97 260 LEU B C 1
ATOM 4533 O O . LEU B 1 260 ? -3.404 -18.734 0.219 1 97 260 LEU B O 1
ATOM 4537 N N . THR B 1 261 ? -1.52 -19.172 -0.944 1 96.75 261 THR B N 1
ATOM 4538 C CA . THR B 1 261 ? -1.838 -20.578 -1.141 1 96.75 261 THR B CA 1
ATOM 4539 C C . THR B 1 261 ? -1.889 -21.312 0.196 1 96.75 261 THR B C 1
ATOM 4541 O O . THR B 1 261 ? -2.709 -22.219 0.385 1 96.75 261 THR B O 1
ATOM 4544 N N . ILE B 1 262 ? -1.051 -20.984 1.062 1 96 262 ILE B N 1
ATOM 4545 C CA . ILE B 1 262 ? -1.039 -21.609 2.381 1 96 262 ILE B CA 1
ATOM 4546 C C . ILE B 1 262 ? -2.336 -21.281 3.117 1 96 262 ILE B C 1
ATOM 4548 O O . ILE B 1 262 ? -2.934 -22.141 3.752 1 96 262 ILE B O 1
ATOM 4552 N N . ILE B 1 263 ? -2.766 -20.016 3.092 1 95.25 263 ILE B N 1
ATOM 4553 C CA . ILE B 1 263 ? -4.027 -19.625 3.717 1 95.25 263 ILE B CA 1
ATOM 4554 C C . ILE B 1 263 ? -5.168 -20.453 3.119 1 95.25 263 ILE B C 1
ATOM 4556 O O . ILE B 1 263 ? -6.047 -20.922 3.844 1 95.25 263 ILE B O 1
ATOM 4560 N N . GLN B 1 264 ? -5.145 -20.594 1.793 1 96.06 264 GLN B N 1
ATOM 4561 C CA . GLN B 1 264 ? -6.152 -21.422 1.134 1 96.06 264 GLN B CA 1
ATOM 4562 C C . GLN B 1 264 ? -6.133 -22.844 1.676 1 96.06 264 GLN B C 1
ATOM 4564 O O . GLN B 1 264 ? -7.188 -23.453 1.883 1 96.06 264 GLN B O 1
ATOM 4569 N N . THR B 1 265 ? -4.938 -23.391 1.855 1 95.38 265 THR B N 1
ATOM 4570 C CA . THR B 1 265 ? -4.777 -24.734 2.387 1 95.38 265 THR B CA 1
ATOM 4571 C C . THR B 1 265 ? -5.359 -24.828 3.793 1 95.38 265 THR B C 1
ATOM 4573 O O . THR B 1 265 ? -6.062 -25.797 4.113 1 95.38 265 THR B O 1
ATOM 4576 N N . ILE B 1 266 ? -5.098 -23.875 4.602 1 94 266 ILE B N 1
ATOM 4577 C CA . ILE B 1 266 ? -5.613 -23.844 5.969 1 94 266 ILE B CA 1
ATOM 4578 C C . ILE B 1 266 ? -7.141 -23.812 5.941 1 94 266 ILE B C 1
ATOM 4580 O O . ILE B 1 266 ? -7.797 -24.531 6.695 1 94 266 ILE B O 1
ATOM 4584 N N . ASN B 1 267 ? -7.656 -22.969 5.105 1 93.94 267 ASN B N 1
ATOM 4585 C CA . ASN B 1 267 ? -9.102 -22.859 4.973 1 93.94 267 ASN B CA 1
ATOM 4586 C C . ASN B 1 267 ? -9.719 -24.188 4.512 1 93.94 267 ASN B C 1
ATOM 4588 O O . ASN B 1 267 ? -10.766 -24.594 5.023 1 93.94 267 ASN B O 1
ATOM 4592 N N . ARG B 1 268 ? -9.094 -24.797 3.553 1 92.88 268 ARG B N 1
ATOM 4593 C CA . ARG B 1 268 ? -9.586 -26.078 3.07 1 92.88 268 ARG B CA 1
ATOM 4594 C C . ARG B 1 268 ? -9.609 -27.109 4.191 1 92.88 268 ARG B C 1
ATOM 4596 O O . ARG B 1 268 ? -10.602 -27.828 4.359 1 92.88 268 ARG B O 1
ATOM 4603 N N . ASN B 1 269 ? -8.555 -27.172 4.922 1 91.69 269 ASN B N 1
ATOM 4604 C CA . ASN B 1 269 ? -8.461 -28.125 6.031 1 91.69 269 ASN B CA 1
ATOM 4605 C C . ASN B 1 269 ? -9.516 -27.844 7.098 1 91.69 269 ASN B C 1
ATOM 4607 O O . ASN B 1 269 ? -9.977 -28.766 7.773 1 91.69 269 ASN B O 1
ATOM 4611 N N . ALA B 1 270 ? -9.914 -26.641 7.258 1 91.75 270 ALA B N 1
ATOM 4612 C CA . ALA B 1 270 ? -10.906 -26.234 8.25 1 91.75 270 ALA B CA 1
ATOM 4613 C C . ALA B 1 270 ? -12.312 -26.25 7.66 1 91.75 270 ALA B C 1
ATOM 4615 O O . ALA B 1 270 ? -13.258 -25.766 8.289 1 91.75 270 ALA B O 1
ATOM 4616 N N . ASN B 1 271 ? -12.508 -26.672 6.383 1 92.38 271 ASN B N 1
ATOM 4617 C CA . ASN B 1 271 ? -13.781 -26.75 5.68 1 92.38 271 ASN B CA 1
ATOM 4618 C C . ASN B 1 271 ? -14.43 -25.375 5.527 1 92.38 271 ASN B C 1
ATOM 4620 O O . ASN B 1 271 ? -15.633 -25.219 5.77 1 92.38 271 ASN B O 1
ATOM 4624 N N . ARG B 1 272 ? -13.586 -24.453 5.293 1 92.5 272 ARG B N 1
ATOM 4625 C CA . ARG B 1 272 ? -14.023 -23.094 5 1 92.5 272 ARG B CA 1
ATOM 4626 C C . ARG B 1 272 ? -13.82 -22.766 3.527 1 92.5 272 ARG B C 1
ATOM 4628 O O . ARG B 1 272 ? -13.156 -23.5 2.801 1 92.5 272 ARG B O 1
ATOM 4635 N N . ASN B 1 273 ? -14.469 -21.703 3.104 1 92.81 273 ASN B N 1
ATOM 4636 C CA . ASN B 1 273 ? -14.195 -21.188 1.763 1 92.81 273 ASN B CA 1
ATOM 4637 C C . ASN B 1 273 ? -12.727 -20.828 1.583 1 92.81 273 ASN B C 1
ATOM 4639 O O . ASN B 1 273 ? -12.195 -19.984 2.297 1 92.81 273 ASN B O 1
ATOM 4643 N N . ILE B 1 274 ? -12.102 -21.422 0.613 1 93.38 274 ILE B N 1
ATOM 4644 C CA . ILE B 1 274 ? -10.648 -21.344 0.511 1 93.38 274 ILE B CA 1
ATOM 4645 C C . ILE B 1 274 ? -10.234 -19.906 0.149 1 93.38 274 ILE B C 1
ATOM 4647 O O . ILE B 1 274 ? -9.102 -19.5 0.399 1 93.38 274 ILE B O 1
ATOM 4651 N N . ASN B 1 275 ? -11.141 -19.109 -0.388 1 91.88 275 ASN B N 1
ATOM 4652 C CA . ASN B 1 275 ? -10.734 -17.812 -0.899 1 91.88 275 ASN B CA 1
ATOM 4653 C C . ASN B 1 275 ? -11.094 -16.688 0.073 1 91.88 275 ASN B C 1
ATOM 4655 O O . ASN B 1 275 ? -10.945 -15.508 -0.246 1 91.88 275 ASN B O 1
ATOM 4659 N N . ASN B 1 276 ? -11.57 -17.109 1.234 1 89.19 276 ASN B N 1
ATOM 4660 C CA . ASN B 1 276 ? -11.68 -16.141 2.32 1 89.19 276 ASN B CA 1
ATOM 4661 C C . ASN B 1 276 ? -10.336 -15.922 3.02 1 89.19 276 ASN B C 1
ATOM 4663 O O . ASN B 1 276 ? -10.086 -16.516 4.074 1 89.19 276 ASN B O 1
ATOM 4667 N N . LEU B 1 277 ? -9.578 -15.047 2.508 1 87.69 277 LEU B N 1
ATOM 4668 C CA . LEU B 1 277 ? -8.188 -14.93 2.922 1 87.69 277 LEU B CA 1
ATOM 4669 C C . LEU B 1 277 ? -8.055 -14.031 4.152 1 87.69 277 LEU B C 1
ATOM 4671 O O . LEU B 1 277 ? -7.023 -14.039 4.824 1 87.69 277 LEU B O 1
ATOM 4675 N N . LYS B 1 278 ? -9.102 -13.195 4.367 1 78.31 278 LYS B N 1
ATOM 4676 C CA . LYS B 1 278 ? -9.086 -12.289 5.512 1 78.31 278 LYS B CA 1
ATOM 4677 C C . LYS B 1 278 ? -9.688 -12.945 6.75 1 78.31 278 LYS B C 1
ATOM 4679 O O . LYS B 1 278 ? -10.781 -12.586 7.18 1 78.31 278 LYS B O 1
ATOM 4684 N N . ILE B 1 279 ? -9.117 -14.016 7.191 1 71.44 279 ILE B N 1
ATOM 4685 C CA . ILE B 1 279 ? -9.648 -14.75 8.344 1 71.44 279 ILE B CA 1
ATOM 4686 C C . ILE B 1 279 ? -8.562 -14.883 9.406 1 71.44 279 ILE B C 1
ATOM 4688 O O . ILE B 1 279 ? -7.367 -14.758 9.109 1 71.44 279 ILE B O 1
ATOM 4692 N N . ASN B 1 280 ? -9.102 -14.891 10.617 1 67.94 280 ASN B N 1
ATOM 4693 C CA . ASN B 1 280 ? -8.18 -15.164 11.711 1 67.94 280 ASN B CA 1
ATOM 4694 C C . ASN B 1 280 ? -7.75 -16.625 11.734 1 67.94 280 ASN B C 1
ATOM 4696 O O . ASN B 1 280 ? -8.578 -17.516 11.922 1 67.94 280 ASN B O 1
ATOM 4700 N N . ILE B 1 281 ? -6.586 -16.797 11.242 1 67.5 281 ILE B N 1
ATOM 4701 C CA . ILE B 1 281 ? -6.055 -18.156 11.234 1 67.5 281 ILE B CA 1
ATOM 4702 C C . ILE B 1 281 ? -5.438 -18.469 12.594 1 67.5 281 ILE B C 1
ATOM 4704 O O . ILE B 1 281 ? -4.574 -17.734 13.078 1 67.5 281 ILE B O 1
ATOM 4708 N N . THR B 1 282 ? -6.23 -18.984 13.617 1 57.53 282 THR B N 1
ATOM 4709 C CA . THR B 1 282 ? -5.758 -19.422 14.922 1 57.53 282 THR B CA 1
ATOM 4710 C C . THR B 1 282 ? -4.891 -20.672 14.789 1 57.53 282 THR B C 1
ATOM 4712 O O . THR B 1 282 ? -5.199 -21.562 13.992 1 57.53 282 THR B O 1
#

pLDDT: mean 88.21, std 8.48, range [56.75, 98.31]

Organism: NCBI:txid2305228

Nearest PDB structures (foldseek):
  5x6y-assembly1_A  TM=4.228E-01  e=8.383E-01  Rice dwarf virus (isolate O)
  5x6z-assembly1_C  TM=3.841E-01  e=8.839E-01  Rice dwarf virus (isolate O)
  5x6x-assembly2_A  TM=3.944E-01  e=2.994E+00  Rice dwarf virus (isolate O)
  5x71-assembly1_A  TM=3.362E-01  e=1.425E+00  Rice dwarf virus (isolate O)
  1xrs-assembly1_A-2  TM=2.684E-01  e=1.351E+00  Acetoanaerobium sticklandii

InterPro domains:
  IPR002559 Transposase IS4-like domain [PF01609] (93-260)